Protein AF-A0A8T5ID98-F1 (afdb_monomer_lite)

pLDDT: mean 77.32, std 14.28, range [29.67, 98.06]

Radius of gyration: 32.63 Å; chains: 1; bounding box: 57×105×67 Å

Foldseek 3Di:
DDLVVVLVVLCCVCPVVVDQLCVVCVVVVHDSVVSVVSCVVSVNDDDDPVRVVVVVVVVVLVVLLVVPLVVLCCVCPVVVDDLCVVCVVVVHDSVVSVVSCVSSVNDHQDPVRVLLPVQDPVNQVVLCCVCPVQVAQLCVVCVLVVHHSVVSVSVCVNSVHDHDDPVSNVVRDDDDPVNVVVSVVVCPDVVNVVVVQVVVLVVLVVQQVQFFCPPVADTDPALLLQLLQVLCCVFFQHPPSDDDCPAAQPDPQQLGDRRFGGQGPLAGEHEAQQDLDDPPDPVRVVVLVVLVVQCPDPVSVVVSVVVSVVVSVVVQVVVLVVNLVSCCPGPSNPHYYDYDNDQVSSVVVSVVSPGDDDSVRSVVSSVVSSVSRNVRRRDPDPD

Sequence (383 aa):
MSEWTMKNRYDWMHNELEMTPAEIGKVDGISRGAVCKRMEKRGLKRRSKAEARKKRAIADKNNFLEKYRDRYDWMYNDLGMNTNEIAKVDNSSNTTICHRMDVCELDRRSLAGSTQKNISKEEKDRYDWMYNDLGMTTKEIGKVNGTSAGTVCSDMDSCGLERRGRAESHLGKKLSNETKKKISDSHYTPEAIERDRIHGILTCERIRLQKYHVDKRFYSDSIEEGAVALMLEDYVIGKKGIKEGVNFQVKDRGIDNGGIDFLVNDEFLEWHPIQDYDEKDRDVRVMYRELKKDARTPEGQKTVNEWRKDHRDELAVDYWMKRQGAVDDSGYAGANVELARNERELYDFMVKHGADVSYTAFRKDFNDKKKYVKTCKVLREAA

Structure (mmCIF, N/CA/C/O backbone):
data_AF-A0A8T5ID98-F1
#
_entry.id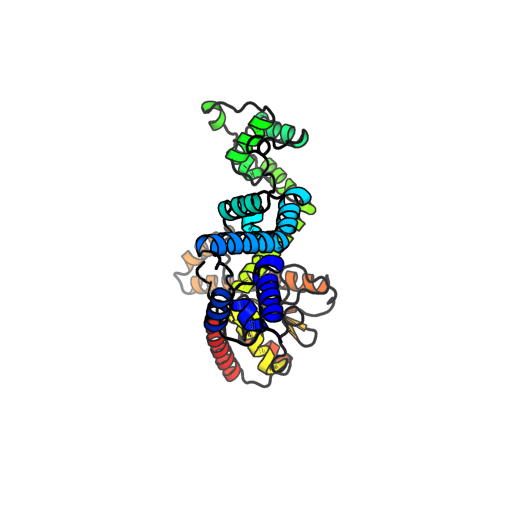   AF-A0A8T5ID98-F1
#
loop_
_atom_site.group_PDB
_atom_site.id
_atom_site.type_symbol
_atom_site.label_atom_id
_atom_site.label_alt_id
_atom_site.label_comp_id
_atom_site.label_asym_id
_atom_site.label_entity_id
_atom_site.label_seq_id
_atom_site.pdbx_PDB_ins_code
_atom_site.Cartn_x
_atom_site.Cartn_y
_atom_site.Cartn_z
_atom_site.occupancy
_atom_site.B_iso_or_equiv
_atom_site.auth_seq_id
_atom_site.auth_comp_id
_atom_site.auth_asym_id
_atom_site.auth_atom_id
_atom_site.pdbx_PDB_model_num
ATOM 1 N N . MET A 1 1 ? -8.817 -68.382 4.582 1.00 52.78 1 MET A N 1
ATOM 2 C CA . MET A 1 1 ? -8.189 -68.296 3.242 1.00 52.78 1 MET A CA 1
ATOM 3 C C . MET A 1 1 ? -7.094 -69.344 3.147 1.00 52.78 1 MET A C 1
ATOM 5 O O . MET A 1 1 ? -6.316 -69.452 4.088 1.00 52.78 1 MET A O 1
ATOM 9 N N . SER A 1 2 ? -7.055 -70.128 2.069 1.00 59.25 2 SER A N 1
ATOM 10 C CA . SER A 1 2 ? -6.002 -71.128 1.842 1.00 59.25 2 SER A CA 1
ATOM 11 C C . SER A 1 2 ? -4.624 -70.461 1.665 1.00 59.25 2 SER A C 1
ATOM 13 O O . SER A 1 2 ? -4.533 -69.294 1.273 1.00 59.25 2 SER A O 1
ATOM 15 N N . GLU A 1 3 ? -3.523 -71.173 1.940 1.00 56.31 3 GLU A N 1
ATOM 16 C CA . GLU A 1 3 ? -2.167 -70.630 1.713 1.00 56.31 3 GLU A CA 1
ATOM 17 C C . GLU A 1 3 ? -1.948 -70.212 0.246 1.00 56.31 3 GLU A C 1
ATOM 19 O O . GLU A 1 3 ? -1.260 -69.220 -0.009 1.00 56.31 3 GLU A O 1
ATOM 24 N N . TRP A 1 4 ? -2.609 -70.901 -0.691 1.00 54.31 4 TRP A N 1
ATOM 25 C CA . TRP A 1 4 ? -2.601 -70.611 -2.126 1.00 54.31 4 TRP A CA 1
ATOM 26 C C . TRP A 1 4 ? -3.291 -69.281 -2.473 1.00 54.31 4 TRP A C 1
ATOM 28 O O . TRP A 1 4 ? -2.711 -68.454 -3.172 1.00 54.31 4 TRP A O 1
ATOM 38 N N . THR A 1 5 ? -4.470 -69.002 -1.899 1.00 66.06 5 THR A N 1
ATOM 39 C CA . THR A 1 5 ? -5.175 -67.717 -2.117 1.00 66.06 5 THR A CA 1
ATOM 40 C C . THR A 1 5 ? -4.400 -66.532 -1.542 1.00 66.06 5 THR A C 1
ATOM 42 O O . THR A 1 5 ? -4.331 -65.476 -2.165 1.00 66.06 5 THR A O 1
ATOM 45 N N . MET A 1 6 ? -3.740 -66.706 -0.393 1.00 62.53 6 MET A N 1
ATOM 46 C CA . MET A 1 6 ? -2.866 -65.674 0.184 1.00 62.53 6 MET A CA 1
ATOM 47 C C . MET A 1 6 ? -1.589 -65.443 -0.634 1.00 62.53 6 MET A C 1
ATOM 49 O O . MET A 1 6 ? -1.129 -64.306 -0.715 1.00 62.53 6 MET A O 1
ATOM 53 N N . LYS A 1 7 ? -1.008 -66.490 -1.240 1.00 71.31 7 LYS A N 1
ATOM 54 C CA . LYS A 1 7 ? 0.141 -66.342 -2.145 1.00 71.31 7 LYS A CA 1
ATOM 55 C C . LYS A 1 7 ? -0.237 -65.520 -3.369 1.00 71.31 7 LYS A C 1
ATOM 57 O O . LYS A 1 7 ? 0.413 -64.509 -3.597 1.00 71.31 7 LYS A O 1
ATOM 62 N N . ASN A 1 8 ? -1.324 -65.872 -4.050 1.00 75.00 8 ASN A N 1
ATOM 63 C CA . ASN A 1 8 ? -1.787 -65.135 -5.228 1.00 75.00 8 ASN A CA 1
ATOM 64 C C . ASN A 1 8 ? -2.144 -63.686 -4.893 1.00 75.00 8 ASN A C 1
ATOM 66 O O . ASN A 1 8 ? -1.871 -62.791 -5.676 1.00 75.00 8 ASN A O 1
ATOM 70 N N . ARG A 1 9 ? -2.689 -63.427 -3.701 1.00 78.62 9 ARG A N 1
ATOM 71 C CA . ARG A 1 9 ? -3.028 -62.068 -3.269 1.00 78.62 9 ARG A CA 1
ATOM 72 C C . ARG A 1 9 ? -1.790 -61.189 -3.039 1.00 78.62 9 ARG A C 1
ATOM 74 O O . ARG A 1 9 ? -1.794 -60.030 -3.435 1.00 78.62 9 ARG A O 1
ATOM 81 N N . TYR A 1 10 ? -0.739 -61.715 -2.403 1.00 79.44 10 TYR A N 1
ATOM 82 C CA . TYR A 1 10 ? 0.515 -60.970 -2.191 1.00 79.44 10 TYR A CA 1
ATOM 83 C C . TYR A 1 10 ? 1.336 -60.864 -3.474 1.00 79.44 10 TYR A C 1
ATOM 85 O O . TYR A 1 10 ? 1.993 -59.851 -3.676 1.00 79.44 10 TYR A O 1
ATOM 93 N N . ASP A 1 11 ? 1.291 -61.892 -4.320 1.00 77.56 11 ASP A N 1
ATOM 94 C CA . ASP A 1 11 ? 1.889 -61.896 -5.652 1.00 77.56 11 ASP A CA 1
ATOM 95 C C . ASP A 1 11 ? 1.233 -60.829 -6.533 1.00 77.56 11 ASP A C 1
ATOM 97 O O . ASP A 1 11 ? 1.915 -59.935 -7.012 1.00 77.56 11 ASP A O 1
ATOM 101 N N . TRP A 1 12 ? -0.100 -60.808 -6.600 1.00 74.00 12 TRP A N 1
ATOM 102 C CA . TRP A 1 12 ? -0.872 -59.778 -7.291 1.00 74.00 12 TRP A CA 1
ATOM 103 C C . TRP A 1 12 ? -0.608 -58.379 -6.723 1.00 74.00 12 TRP A C 1
ATOM 105 O O . TRP A 1 12 ? -0.246 -57.474 -7.463 1.00 74.00 12 TRP A O 1
ATOM 115 N N . MET A 1 13 ? -0.677 -58.181 -5.402 1.00 76.94 13 MET A N 1
ATOM 116 C CA . MET A 1 13 ? -0.385 -56.864 -4.821 1.00 76.94 13 MET A CA 1
ATOM 117 C C . MET A 1 13 ? 1.059 -56.402 -5.075 1.00 76.94 13 MET A C 1
ATOM 119 O O . MET A 1 13 ? 1.293 -55.219 -5.300 1.00 76.94 13 MET A O 1
ATOM 123 N N . HIS A 1 14 ? 2.042 -57.304 -5.015 1.00 76.56 14 HIS A N 1
ATOM 124 C CA . HIS A 1 14 ? 3.456 -56.943 -5.127 1.00 76.56 14 HIS A CA 1
ATOM 125 C C . HIS A 1 14 ? 3.958 -56.851 -6.572 1.00 76.56 14 HIS A C 1
ATOM 127 O O . HIS A 1 14 ? 4.823 -56.015 -6.843 1.00 76.56 14 HIS A O 1
ATOM 133 N N . ASN A 1 15 ? 3.482 -57.717 -7.464 1.00 73.62 15 ASN A N 1
ATOM 134 C CA . ASN A 1 15 ? 3.957 -57.827 -8.842 1.00 73.62 15 ASN A CA 1
ATOM 135 C C . ASN A 1 15 ? 3.007 -57.142 -9.829 1.00 73.62 15 ASN A C 1
ATOM 137 O O . ASN A 1 15 ? 3.501 -56.427 -10.689 1.00 73.62 15 ASN A O 1
ATOM 141 N N . GLU A 1 16 ? 1.687 -57.273 -9.658 1.00 70.06 16 GLU A N 1
ATOM 142 C CA . GLU A 1 16 ? 0.690 -56.698 -10.582 1.00 70.06 16 GLU A CA 1
ATOM 143 C C . GLU A 1 16 ? 0.286 -55.271 -10.186 1.00 70.06 16 GLU A C 1
ATOM 145 O O . GLU A 1 16 ? 0.326 -54.358 -11.002 1.00 70.06 16 GLU A O 1
ATOM 150 N N . LEU A 1 17 ? -0.043 -55.037 -8.910 1.00 65.12 17 LEU A N 1
ATOM 151 C CA . LEU A 1 17 ? -0.344 -53.693 -8.387 1.00 65.12 17 LEU A CA 1
ATOM 152 C C . LEU A 1 17 ? 0.904 -52.917 -7.951 1.00 65.12 17 LEU A C 1
ATOM 154 O O . LEU A 1 17 ? 0.809 -51.803 -7.439 1.00 65.12 17 LEU A O 1
ATOM 158 N N . GLU A 1 18 ? 2.075 -53.535 -8.085 1.00 68.94 18 GLU A N 1
ATOM 159 C CA . GLU A 1 18 ? 3.381 -52.969 -7.755 1.00 68.94 18 GLU A CA 1
ATOM 160 C C . GLU A 1 18 ? 3.546 -52.390 -6.334 1.00 68.94 18 GLU A C 1
ATOM 162 O O . GLU A 1 18 ? 4.542 -51.707 -6.051 1.00 68.94 18 GLU A O 1
ATOM 167 N N . MET A 1 19 ? 2.668 -52.734 -5.394 1.00 72.62 19 MET A N 1
ATOM 168 C CA . MET A 1 19 ? 2.647 -52.178 -4.044 1.00 72.62 19 MET A CA 1
ATOM 169 C C . MET A 1 19 ? 3.912 -52.531 -3.254 1.00 72.62 19 MET A C 1
ATOM 171 O O . MET A 1 19 ? 4.450 -53.644 -3.312 1.00 72.62 19 MET A O 1
ATOM 175 N N . THR A 1 20 ? 4.393 -51.582 -2.457 1.00 78.12 20 THR A N 1
ATOM 176 C CA . THR A 1 20 ? 5.503 -51.806 -1.528 1.00 78.12 20 THR A CA 1
ATOM 177 C C . THR A 1 20 ? 5.056 -52.650 -0.330 1.00 78.12 20 THR A C 1
ATOM 179 O O . THR A 1 20 ? 3.895 -52.601 0.080 1.00 78.12 20 THR A O 1
ATOM 182 N N . PRO A 1 21 ? 5.980 -53.346 0.363 1.00 80.00 21 PRO A N 1
ATOM 183 C CA . PRO A 1 21 ? 5.643 -54.066 1.593 1.00 80.00 21 PRO A CA 1
ATOM 184 C C . PRO A 1 21 ? 5.036 -53.193 2.706 1.00 80.00 21 PRO A C 1
ATOM 186 O O . PRO A 1 21 ? 4.449 -53.721 3.646 1.00 80.00 21 PRO A O 1
ATOM 189 N N . ALA A 1 22 ? 5.213 -51.869 2.642 1.00 76.75 22 ALA A N 1
ATOM 190 C CA . ALA A 1 22 ? 4.581 -50.933 3.565 1.00 76.75 22 ALA A CA 1
ATOM 191 C C . ALA A 1 22 ? 3.122 -50.644 3.175 1.00 76.75 22 ALA A C 1
ATOM 193 O O . ALA A 1 22 ? 2.264 -50.630 4.050 1.00 76.75 22 ALA A O 1
ATOM 194 N N . GLU A 1 23 ? 2.828 -50.463 1.886 1.00 71.94 23 GLU A N 1
ATOM 195 C CA . GLU A 1 23 ? 1.463 -50.256 1.374 1.00 71.94 23 GLU A CA 1
ATOM 196 C C . GLU A 1 23 ? 0.612 -51.517 1.505 1.00 71.94 23 GLU A C 1
ATOM 198 O O . GLU A 1 23 ? -0.517 -51.437 1.978 1.00 71.94 23 GLU A O 1
ATOM 203 N N . ILE A 1 24 ? 1.185 -52.689 1.213 1.00 80.44 24 ILE A N 1
ATOM 204 C CA . ILE A 1 24 ? 0.539 -53.983 1.487 1.00 80.44 24 ILE A CA 1
ATOM 205 C C . ILE A 1 24 ? 0.235 -54.103 2.985 1.00 80.44 24 ILE A C 1
ATOM 207 O O . ILE A 1 24 ? -0.839 -54.549 3.370 1.00 80.44 24 ILE A O 1
ATOM 211 N N . GLY A 1 25 ? 1.155 -53.645 3.842 1.00 82.38 25 GLY A N 1
ATOM 212 C CA . GLY A 1 25 ? 0.951 -53.612 5.290 1.00 82.38 25 GLY A CA 1
ATOM 213 C C . GLY A 1 25 ? -0.195 -52.696 5.719 1.00 82.38 25 GLY A C 1
ATOM 214 O O . GLY A 1 25 ? -0.962 -53.066 6.602 1.00 82.38 25 GLY A O 1
ATOM 215 N N . LYS A 1 26 ? -0.360 -51.540 5.065 1.00 81.38 26 LYS A N 1
ATOM 216 C CA . LYS A 1 26 ? -1.502 -50.641 5.295 1.00 81.38 26 LYS A CA 1
ATOM 217 C C . LYS A 1 26 ? -2.823 -51.276 4.860 1.00 81.38 26 LYS A C 1
ATOM 219 O O . LYS A 1 26 ? -3.788 -51.194 5.608 1.00 81.38 26 LYS A O 1
ATOM 224 N N . VAL A 1 27 ? -2.851 -51.934 3.699 1.00 78.12 27 VAL A N 1
ATOM 225 C CA . VAL A 1 27 ? -4.051 -52.615 3.182 1.00 78.12 27 VAL A CA 1
ATOM 226 C C . VAL A 1 27 ? -4.452 -53.806 4.053 1.00 78.12 27 VAL A C 1
ATOM 228 O O . VAL A 1 27 ? -5.635 -54.020 4.292 1.00 78.12 27 VAL A O 1
ATOM 231 N N . ASP A 1 28 ? -3.480 -54.559 4.568 1.00 80.56 28 ASP A N 1
ATOM 232 C CA . ASP A 1 28 ? -3.737 -55.735 5.405 1.00 80.56 28 ASP A CA 1
ATOM 233 C C . ASP A 1 28 ? -3.771 -55.437 6.916 1.00 80.56 28 ASP A C 1
ATOM 235 O O . ASP A 1 28 ? -3.961 -56.360 7.709 1.00 80.56 28 ASP A O 1
ATOM 239 N N . GLY A 1 29 ? -3.563 -54.184 7.338 1.00 80.88 29 GLY A N 1
ATOM 240 C CA . GLY A 1 29 ? -3.529 -53.800 8.755 1.00 80.88 29 GLY A CA 1
ATOM 241 C C . GLY A 1 29 ? -2.393 -54.450 9.556 1.00 80.88 29 GLY A C 1
ATOM 242 O O . GLY A 1 29 ? -2.528 -54.690 10.754 1.00 80.88 29 GLY A O 1
ATOM 243 N N . ILE A 1 30 ? -1.269 -54.774 8.912 1.00 84.25 30 ILE A N 1
ATOM 244 C CA . ILE A 1 30 ? -0.130 -55.473 9.523 1.00 84.25 30 ILE A CA 1
ATOM 245 C C . ILE A 1 30 ? 1.183 -54.725 9.303 1.00 84.25 30 ILE A C 1
ATOM 247 O O . ILE A 1 30 ? 1.367 -53.972 8.349 1.00 84.25 30 ILE A O 1
ATOM 251 N N . SER A 1 31 ? 2.161 -54.971 10.176 1.00 83.94 31 SER A N 1
ATOM 252 C CA . SER A 1 31 ? 3.462 -54.316 10.058 1.00 83.94 31 SER A CA 1
ATOM 253 C C . SER A 1 31 ? 4.201 -54.726 8.776 1.00 83.94 31 SER A C 1
ATOM 255 O O . SER A 1 31 ? 4.173 -55.883 8.347 1.00 83.94 31 SER A O 1
ATOM 257 N N . ARG A 1 32 ? 4.970 -53.789 8.204 1.00 82.44 32 ARG A N 1
ATOM 258 C CA . ARG A 1 32 ? 5.879 -54.036 7.066 1.00 82.44 32 ARG A CA 1
ATOM 259 C C . ARG A 1 32 ? 6.762 -55.275 7.289 1.00 82.44 32 ARG A C 1
ATOM 261 O O . ARG A 1 32 ? 7.029 -56.031 6.356 1.00 82.44 32 ARG A O 1
ATOM 268 N N . GLY A 1 33 ? 7.233 -55.487 8.520 1.00 81.69 33 GLY A N 1
ATOM 269 C CA . GLY A 1 33 ? 8.050 -56.648 8.883 1.00 81.69 33 GLY A CA 1
ATOM 270 C C . GLY A 1 33 ? 7.297 -57.973 8.735 1.00 81.69 33 GLY A C 1
ATOM 271 O O . GLY A 1 33 ? 7.856 -58.937 8.208 1.00 81.69 33 GLY A O 1
ATOM 272 N N . ALA A 1 34 ? 6.019 -58.006 9.123 1.00 83.69 34 ALA A N 1
ATOM 273 C CA . ALA A 1 34 ? 5.156 -59.172 8.956 1.00 83.69 34 ALA A CA 1
ATOM 274 C C . ALA A 1 34 ? 4.878 -59.473 7.474 1.00 83.69 34 ALA A C 1
ATOM 276 O O . ALA A 1 34 ? 4.959 -60.633 7.070 1.00 83.69 34 ALA A O 1
ATOM 277 N N . VAL A 1 35 ? 4.643 -58.442 6.652 1.00 81.94 35 VAL A N 1
ATOM 278 C CA . VAL A 1 35 ? 4.505 -58.574 5.186 1.00 81.94 35 VAL A CA 1
ATOM 279 C C . VAL A 1 35 ? 5.755 -59.207 4.576 1.00 81.94 35 VAL A C 1
ATOM 281 O O . VAL A 1 35 ? 5.657 -60.173 3.826 1.00 81.94 35 VAL A O 1
ATOM 284 N N . CYS A 1 36 ? 6.945 -58.727 4.952 1.00 80.69 36 CYS A N 1
ATOM 285 C CA . CYS A 1 36 ? 8.205 -59.236 4.406 1.00 80.69 36 CYS A CA 1
ATOM 286 C C . CYS A 1 36 ? 8.426 -60.722 4.730 1.00 80.69 36 CYS A C 1
ATOM 288 O O . CYS A 1 36 ? 8.741 -61.491 3.827 1.00 80.69 36 CYS A O 1
ATOM 290 N N . LYS A 1 37 ? 8.190 -61.142 5.983 1.00 84.25 37 LYS A N 1
ATOM 291 C CA . LYS A 1 37 ? 8.278 -62.562 6.379 1.00 84.25 37 LYS A CA 1
ATOM 292 C C . LYS A 1 37 ? 7.272 -63.430 5.615 1.00 84.25 37 LYS A C 1
ATOM 294 O O . LYS A 1 37 ? 7.574 -64.557 5.232 1.00 84.25 37 LYS A O 1
ATOM 299 N N . ARG A 1 38 ? 6.062 -62.908 5.381 1.00 84.88 38 ARG A N 1
ATOM 300 C CA . ARG A 1 38 ? 4.997 -63.605 4.641 1.00 84.88 38 ARG A CA 1
ATOM 301 C C . ARG A 1 38 ? 5.318 -63.772 3.158 1.00 84.88 38 ARG A C 1
ATOM 303 O O . ARG A 1 38 ? 4.948 -64.805 2.605 1.00 84.88 38 ARG A O 1
ATOM 310 N N . MET A 1 39 ? 5.972 -62.790 2.544 1.00 81.75 39 MET A N 1
ATOM 311 C CA . MET A 1 39 ? 6.446 -62.861 1.160 1.00 81.75 39 MET A CA 1
ATOM 312 C C . MET A 1 39 ? 7.583 -63.876 1.007 1.00 81.75 39 MET A C 1
ATOM 314 O O . MET A 1 39 ? 7.541 -64.717 0.113 1.00 81.75 39 MET A O 1
ATOM 318 N N . GLU A 1 40 ? 8.548 -63.850 1.929 1.00 82.50 40 GLU A N 1
ATOM 319 C CA . GLU A 1 40 ? 9.704 -64.752 1.938 1.00 82.50 40 GLU A CA 1
ATOM 320 C C . GLU A 1 40 ? 9.290 -66.220 2.108 1.00 82.50 40 GLU A C 1
ATOM 322 O O . GLU A 1 40 ? 9.668 -67.057 1.291 1.00 82.50 40 GLU A O 1
ATOM 327 N N . LYS A 1 41 ? 8.393 -66.521 3.065 1.00 83.00 41 LYS A N 1
ATOM 328 C CA . LYS A 1 41 ? 7.820 -67.873 3.250 1.00 83.00 41 LYS A CA 1
ATOM 329 C C . LYS A 1 41 ? 7.131 -68.408 1.982 1.00 83.00 41 LYS A C 1
ATOM 331 O O . LYS A 1 41 ? 6.974 -69.612 1.822 1.00 83.00 41 LYS A O 1
ATOM 336 N N . ARG A 1 42 ? 6.693 -67.518 1.087 1.00 79.56 42 ARG A N 1
ATOM 337 C CA . ARG A 1 42 ? 5.943 -67.850 -0.135 1.00 79.56 42 ARG A CA 1
ATOM 338 C C . ARG A 1 42 ? 6.794 -67.822 -1.408 1.00 79.56 42 ARG A C 1
ATOM 340 O O . ARG A 1 42 ? 6.246 -68.017 -2.492 1.00 79.56 42 ARG A O 1
ATOM 347 N N . GLY A 1 43 ? 8.105 -67.606 -1.280 1.00 75.31 43 GLY A N 1
ATOM 348 C CA . GLY A 1 43 ? 9.046 -67.587 -2.401 1.00 75.31 43 GLY A CA 1
ATOM 349 C C . GLY A 1 43 ? 9.002 -66.312 -3.249 1.00 75.31 43 GLY A C 1
ATOM 350 O O . GLY A 1 43 ? 9.538 -66.304 -4.354 1.00 75.31 43 GLY A O 1
ATOM 351 N N . LEU A 1 44 ? 8.377 -65.234 -2.762 1.00 75.12 44 LEU A N 1
ATOM 352 C CA . LEU A 1 44 ? 8.358 -63.952 -3.468 1.00 75.12 44 LEU A CA 1
ATOM 353 C C . LEU A 1 44 ? 9.694 -63.235 -3.255 1.00 75.12 44 LEU A C 1
ATOM 355 O O . LEU A 1 44 ? 10.044 -62.862 -2.129 1.00 75.12 44 LEU A O 1
ATOM 359 N N . LYS A 1 45 ? 10.448 -63.030 -4.342 1.00 70.50 45 LYS A N 1
ATOM 360 C CA . LYS A 1 45 ? 11.703 -62.274 -4.295 1.00 70.50 45 LYS A CA 1
ATOM 361 C C . LYS A 1 45 ? 11.412 -60.824 -3.927 1.00 70.50 45 LYS A C 1
ATOM 363 O O . LYS A 1 45 ? 10.605 -60.141 -4.554 1.00 70.50 45 LYS A O 1
ATOM 368 N N . ARG A 1 46 ? 12.100 -60.342 -2.894 1.00 68.00 46 ARG A N 1
ATOM 369 C CA . ARG A 1 46 ? 12.040 -58.936 -2.496 1.00 68.00 46 ARG A CA 1
ATOM 370 C C . ARG A 1 46 ? 12.723 -58.108 -3.577 1.00 68.00 46 ARG A C 1
ATOM 372 O O . ARG A 1 46 ? 13.846 -58.431 -3.960 1.00 68.00 46 ARG A O 1
ATOM 379 N N . ARG A 1 47 ? 12.090 -57.011 -4.000 1.00 70.06 47 ARG A N 1
ATOM 380 C CA . ARG A 1 47 ? 12.779 -55.991 -4.799 1.00 70.06 47 ARG A CA 1
ATOM 381 C C . ARG A 1 47 ? 14.004 -55.497 -4.031 1.00 70.06 47 ARG A C 1
ATOM 383 O O . ARG A 1 47 ? 13.929 -55.210 -2.828 1.00 70.06 47 ARG A O 1
ATOM 390 N N . SER A 1 48 ? 15.133 -55.407 -4.717 1.00 63.22 48 SER A N 1
ATOM 391 C CA . SER A 1 48 ? 16.357 -54.835 -4.167 1.00 63.22 48 SER A CA 1
ATOM 392 C C . SER A 1 48 ? 16.144 -53.359 -3.810 1.00 63.22 48 SER A C 1
ATOM 394 O O . SER A 1 48 ? 15.275 -52.672 -4.355 1.00 63.22 48 SER A O 1
ATOM 396 N N . LYS A 1 49 ? 16.970 -52.819 -2.904 1.00 57.41 49 LYS A N 1
ATOM 397 C CA . LYS A 1 49 ? 16.939 -51.379 -2.582 1.00 57.41 49 LYS A CA 1
ATOM 398 C C . LYS A 1 49 ? 17.153 -50.505 -3.829 1.00 57.41 49 LYS A C 1
ATOM 400 O O . LYS A 1 49 ? 16.612 -49.405 -3.887 1.00 57.41 49 LYS A O 1
ATOM 405 N N . ALA A 1 50 ? 17.921 -50.987 -4.807 1.00 58.84 50 ALA A N 1
ATOM 406 C CA . ALA A 1 50 ? 18.166 -50.291 -6.065 1.00 58.84 50 ALA A CA 1
ATOM 407 C C . ALA A 1 50 ? 16.913 -50.256 -6.956 1.00 58.84 50 ALA A C 1
ATOM 409 O O . ALA A 1 50 ? 16.555 -49.192 -7.456 1.00 58.84 50 ALA A O 1
ATOM 410 N N . GLU A 1 51 ? 16.199 -51.376 -7.091 1.00 64.38 51 GLU A N 1
ATOM 411 C CA . GLU A 1 51 ? 14.944 -51.449 -7.858 1.00 64.38 51 GLU A CA 1
ATOM 412 C C . GLU A 1 51 ? 13.831 -50.614 -7.217 1.00 64.38 51 GLU A C 1
ATOM 414 O O . GLU A 1 51 ? 13.117 -49.895 -7.913 1.00 64.38 51 GLU A O 1
ATOM 419 N N . ALA A 1 52 ? 13.724 -50.637 -5.885 1.00 61.12 52 ALA A N 1
ATOM 420 C CA . ALA A 1 52 ? 12.769 -49.801 -5.162 1.00 61.12 52 ALA A CA 1
ATOM 421 C C . ALA A 1 52 ? 13.053 -48.296 -5.345 1.00 61.12 52 ALA A C 1
ATOM 423 O O . ALA A 1 52 ? 12.121 -47.510 -5.501 1.00 61.12 52 ALA A O 1
ATOM 424 N N . ARG A 1 53 ? 14.334 -47.890 -5.369 1.00 62.66 53 ARG A N 1
ATOM 425 C CA . ARG A 1 53 ? 14.739 -46.501 -5.650 1.00 62.66 53 ARG A CA 1
ATOM 426 C C . ARG A 1 53 ? 14.431 -46.087 -7.087 1.00 62.66 53 ARG A C 1
ATOM 428 O O . ARG A 1 53 ? 13.880 -45.011 -7.278 1.00 62.66 53 ARG A O 1
ATOM 435 N N . LYS A 1 54 ? 14.738 -46.940 -8.073 1.00 67.06 54 LYS A N 1
ATOM 436 C CA . LYS A 1 54 ? 14.421 -46.675 -9.486 1.00 67.06 54 LYS A CA 1
ATOM 437 C C . LYS A 1 54 ? 12.919 -46.473 -9.695 1.00 67.06 54 LYS A C 1
ATOM 439 O O . LYS A 1 54 ? 12.530 -45.510 -10.339 1.00 67.06 54 LYS A O 1
ATOM 444 N N . LYS A 1 55 ? 12.074 -47.320 -9.098 1.00 64.50 55 LYS A N 1
ATOM 445 C CA . LYS A 1 55 ? 10.614 -47.187 -9.231 1.00 64.50 55 LYS A CA 1
ATOM 446 C C . LYS A 1 55 ? 10.043 -45.969 -8.509 1.00 64.50 55 LYS A C 1
ATOM 448 O O . LYS A 1 55 ? 9.187 -45.303 -9.074 1.00 64.50 55 LYS A O 1
ATOM 453 N N . ARG A 1 56 ? 10.543 -45.628 -7.313 1.00 64.00 56 ARG A N 1
ATOM 454 C CA . ARG A 1 56 ? 10.150 -44.375 -6.647 1.00 64.00 56 ARG A CA 1
ATOM 455 C C . ARG A 1 56 ? 10.512 -43.159 -7.506 1.00 64.00 56 ARG A C 1
ATOM 457 O O . ARG A 1 56 ? 9.670 -42.297 -7.678 1.00 64.00 56 ARG A O 1
ATOM 464 N N . ALA A 1 57 ? 11.696 -43.145 -8.120 1.00 64.75 57 ALA A N 1
ATOM 465 C CA . ALA A 1 57 ? 12.082 -42.070 -9.033 1.00 64.75 57 ALA A CA 1
ATOM 466 C C . ALA A 1 57 ? 11.164 -41.972 -10.270 1.00 64.75 57 ALA A C 1
ATOM 468 O O . ALA A 1 57 ? 10.867 -40.868 -10.713 1.00 64.75 57 ALA A O 1
ATOM 469 N N . ILE A 1 58 ? 10.678 -43.103 -10.803 1.00 68.81 58 ILE A N 1
ATOM 470 C CA . ILE A 1 58 ? 9.695 -43.125 -11.903 1.00 68.81 58 ILE A CA 1
ATOM 471 C C . ILE A 1 58 ? 8.333 -42.589 -11.437 1.00 68.81 58 ILE A C 1
ATOM 473 O O . ILE A 1 58 ? 7.735 -41.772 -12.128 1.00 68.81 58 ILE A O 1
ATOM 477 N N . ALA A 1 59 ? 7.854 -43.005 -10.261 1.00 64.75 59 ALA A N 1
ATOM 478 C CA . ALA A 1 59 ? 6.595 -42.515 -9.698 1.00 64.75 59 ALA A CA 1
ATOM 479 C C . ALA A 1 59 ? 6.650 -41.008 -9.387 1.00 64.75 59 ALA A C 1
ATOM 481 O O . ALA A 1 59 ? 5.712 -40.282 -9.706 1.00 64.75 59 ALA A O 1
ATOM 482 N N . ASP A 1 60 ? 7.769 -40.531 -8.836 1.00 66.94 60 ASP A N 1
ATOM 483 C CA . ASP A 1 60 ? 8.009 -39.110 -8.577 1.00 66.94 60 ASP A CA 1
ATOM 484 C C . ASP A 1 60 ? 8.089 -38.317 -9.898 1.00 66.94 60 ASP A C 1
ATOM 486 O O . ASP A 1 60 ? 7.511 -37.233 -9.984 1.00 66.94 60 ASP A O 1
ATOM 490 N N . LYS A 1 61 ? 8.722 -38.872 -10.952 1.00 69.94 61 LYS A N 1
ATOM 491 C CA . LYS A 1 61 ? 8.717 -38.289 -12.310 1.00 69.94 61 LYS A CA 1
ATOM 492 C C . LYS A 1 61 ? 7.289 -38.183 -12.855 1.00 69.94 61 LYS A C 1
ATOM 494 O O . LYS A 1 61 ? 6.905 -37.112 -13.301 1.00 69.94 61 LYS A O 1
ATOM 499 N N . ASN A 1 62 ? 6.493 -39.249 -12.789 1.00 69.50 62 ASN A N 1
ATOM 500 C CA . ASN A 1 62 ? 5.130 -39.262 -13.334 1.00 69.50 62 ASN A CA 1
ATOM 501 C C . ASN A 1 62 ? 4.190 -38.296 -12.599 1.00 69.50 62 ASN A C 1
ATOM 503 O O . ASN A 1 62 ? 3.449 -37.567 -13.247 1.00 69.50 62 ASN A O 1
ATOM 507 N N . ASN A 1 63 ? 4.271 -38.228 -11.268 1.00 71.19 63 ASN A N 1
ATOM 508 C CA . ASN A 1 63 ? 3.492 -37.276 -10.468 1.00 71.19 63 ASN A CA 1
ATOM 509 C C . ASN A 1 63 ? 3.904 -35.820 -10.767 1.00 71.19 63 ASN A C 1
ATOM 511 O O . ASN A 1 63 ? 3.075 -34.916 -10.846 1.00 71.19 63 ASN A O 1
ATOM 515 N N . PHE A 1 64 ? 5.199 -35.586 -10.999 1.00 73.44 64 PHE A N 1
ATOM 516 C CA . PHE A 1 64 ? 5.681 -34.285 -11.452 1.00 73.44 64 PHE A CA 1
ATOM 517 C C . PHE A 1 64 ? 5.152 -33.926 -12.852 1.00 73.44 64 PHE A C 1
ATOM 519 O O . PHE A 1 64 ? 4.682 -32.807 -13.053 1.00 73.44 64 PHE A O 1
ATOM 526 N N . LEU A 1 65 ? 5.181 -34.869 -13.799 1.00 69.94 65 LEU A N 1
ATOM 527 C CA . LEU A 1 65 ? 4.662 -34.682 -15.158 1.00 69.94 65 LEU A CA 1
ATOM 528 C C . LEU A 1 65 ? 3.173 -34.328 -15.159 1.00 69.94 65 LEU A C 1
ATOM 530 O O . LEU A 1 65 ? 2.794 -33.327 -15.757 1.00 69.94 65 LEU A O 1
ATOM 534 N N . GLU A 1 66 ? 2.355 -35.101 -14.445 1.00 70.75 66 GLU A N 1
ATOM 535 C CA . GLU A 1 66 ? 0.904 -34.894 -14.347 1.00 70.75 66 GLU A CA 1
ATOM 536 C C . GLU A 1 66 ? 0.551 -33.510 -13.784 1.00 70.75 66 GLU A C 1
ATOM 538 O O . GLU A 1 66 ? -0.438 -32.900 -14.174 1.00 70.75 66 GLU A O 1
ATOM 543 N N . LYS A 1 67 ? 1.389 -32.979 -12.888 1.00 72.25 67 LYS A N 1
ATOM 544 C CA . LYS A 1 67 ? 1.122 -31.709 -12.212 1.00 72.25 67 LYS A CA 1
ATOM 545 C C . LYS A 1 67 ? 1.677 -30.479 -12.933 1.00 72.25 67 LYS A C 1
ATOM 547 O O . LYS A 1 67 ? 1.133 -29.387 -12.769 1.00 72.25 67 LYS A O 1
ATOM 552 N N . TYR A 1 68 ? 2.790 -30.615 -13.654 1.00 75.44 68 TYR A N 1
ATOM 553 C CA . TYR A 1 68 ? 3.565 -29.457 -14.115 1.00 75.44 68 TYR A CA 1
ATOM 554 C C . TYR A 1 68 ? 3.829 -29.413 -15.621 1.00 75.44 68 TYR A C 1
ATOM 556 O O . TYR A 1 68 ? 4.235 -28.355 -16.104 1.00 75.44 68 TYR A O 1
ATOM 564 N N . ARG A 1 69 ? 3.601 -30.502 -16.370 1.00 82.19 69 ARG A N 1
ATOM 565 C CA . ARG A 1 69 ? 3.879 -30.537 -17.815 1.00 82.19 69 ARG A CA 1
ATOM 566 C C . ARG A 1 69 ? 3.047 -29.508 -18.572 1.00 82.19 69 ARG A C 1
ATOM 568 O O . ARG A 1 69 ? 3.635 -28.615 -19.170 1.00 82.19 69 ARG A O 1
ATOM 575 N N . ASP A 1 70 ? 1.724 -29.568 -18.450 1.00 76.62 70 ASP A N 1
ATOM 576 C CA . ASP A 1 70 ? 0.804 -28.671 -19.166 1.00 76.62 70 ASP A CA 1
ATOM 577 C C . ASP A 1 70 ? 1.029 -27.205 -18.784 1.00 76.62 70 ASP A C 1
ATOM 579 O O . ASP A 1 70 ? 0.970 -26.309 -19.618 1.00 76.62 70 ASP A O 1
ATOM 583 N N . ARG A 1 71 ? 1.373 -26.952 -17.516 1.00 78.00 71 ARG A N 1
ATOM 584 C CA . ARG A 1 71 ? 1.684 -25.604 -17.033 1.00 78.00 71 ARG A CA 1
ATOM 585 C C . ARG A 1 71 ? 2.936 -25.036 -17.698 1.00 78.00 71 ARG A C 1
ATOM 587 O O . ARG A 1 71 ? 2.923 -23.877 -18.103 1.00 78.00 71 ARG A O 1
ATOM 594 N N . TYR A 1 72 ? 4.022 -25.806 -17.780 1.00 83.00 72 TYR A N 1
ATOM 595 C CA . TYR A 1 72 ? 5.247 -25.323 -18.424 1.00 83.00 72 TYR A CA 1
ATOM 596 C C . TYR A 1 72 ? 5.127 -25.277 -19.945 1.00 83.00 72 TYR A C 1
ATOM 598 O O . TYR A 1 72 ? 5.702 -24.372 -20.542 1.00 83.00 72 TYR A O 1
ATOM 606 N N . ASP A 1 73 ? 4.368 -26.190 -20.550 1.00 77.94 73 ASP A N 1
ATOM 607 C CA . ASP A 1 73 ? 4.066 -26.177 -21.981 1.00 77.94 73 ASP A CA 1
ATOM 608 C C . ASP A 1 73 ? 3.279 -24.917 -22.362 1.00 77.94 73 ASP A C 1
ATOM 610 O O . ASP A 1 73 ? 3.741 -24.125 -23.179 1.00 77.94 73 ASP A O 1
ATOM 614 N N . TRP A 1 74 ? 2.184 -24.633 -21.650 1.00 74.50 74 TRP A N 1
ATOM 615 C CA . TRP A 1 74 ? 1.388 -23.415 -21.826 1.00 74.50 74 TRP A CA 1
ATOM 616 C C . TRP A 1 74 ? 2.220 -22.140 -21.632 1.00 74.50 74 TRP A C 1
ATOM 618 O O . TRP A 1 74 ? 2.193 -21.227 -22.454 1.00 74.50 74 TRP A O 1
ATOM 628 N N . MET A 1 75 ? 3.027 -22.068 -20.568 1.00 73.06 75 MET A N 1
ATOM 629 C CA . MET A 1 75 ? 3.876 -20.895 -20.334 1.00 73.06 75 MET A CA 1
ATOM 630 C C . MET A 1 75 ? 4.936 -20.712 -21.428 1.00 73.06 75 MET A C 1
ATOM 632 O O . MET A 1 75 ? 5.238 -19.583 -21.811 1.00 73.06 75 MET A O 1
ATOM 636 N N . TYR A 1 76 ? 5.531 -21.799 -21.916 1.00 78.50 76 TYR A N 1
ATOM 637 C CA . TYR A 1 76 ? 6.667 -21.724 -22.830 1.00 78.50 76 TYR A CA 1
ATOM 638 C C . TYR A 1 76 ? 6.260 -21.601 -24.303 1.00 78.50 76 TYR A C 1
ATOM 640 O O . TYR A 1 76 ? 6.868 -20.807 -25.028 1.00 78.50 76 TYR A O 1
ATOM 648 N N . ASN A 1 77 ? 5.255 -22.366 -24.732 1.00 72.38 77 ASN A N 1
ATOM 649 C CA . ASN A 1 77 ? 4.809 -22.465 -26.120 1.00 72.38 77 ASN A CA 1
ATOM 650 C C . ASN A 1 77 ? 3.612 -21.550 -26.412 1.00 72.38 77 ASN A C 1
ATOM 652 O O . ASN A 1 77 ? 3.663 -20.819 -27.400 1.00 72.38 77 ASN A O 1
ATOM 656 N N . ASP A 1 78 ? 2.600 -21.497 -25.538 1.00 61.78 78 ASP A N 1
ATOM 657 C CA . ASP A 1 78 ? 1.383 -20.707 -25.806 1.00 61.78 78 ASP A CA 1
ATOM 658 C C . ASP A 1 78 ? 1.543 -19.233 -25.417 1.00 61.78 78 ASP A C 1
ATOM 660 O O . ASP A 1 78 ? 1.170 -18.333 -26.168 1.00 61.78 78 ASP A O 1
ATOM 664 N N . LEU A 1 79 ? 2.140 -18.964 -24.252 1.00 55.34 79 LEU A N 1
ATOM 665 C CA . LEU A 1 79 ? 2.439 -17.600 -23.797 1.00 55.34 79 LEU A CA 1
ATOM 666 C C . LEU A 1 79 ? 3.774 -17.062 -24.330 1.00 55.34 79 LEU A C 1
ATOM 668 O O . LEU A 1 79 ? 4.103 -15.894 -24.114 1.00 55.34 79 LEU A O 1
ATOM 672 N N . GLY A 1 80 ? 4.573 -17.909 -24.985 1.00 63.25 80 GLY A N 1
ATOM 673 C CA . GLY A 1 80 ? 5.858 -17.539 -25.578 1.00 63.25 80 GLY A CA 1
ATOM 674 C C . GLY A 1 80 ? 6.967 -17.182 -24.581 1.00 63.25 80 GLY A C 1
ATOM 675 O O . GLY A 1 80 ? 8.027 -16.708 -25.011 1.00 63.25 80 GLY A O 1
ATOM 676 N N . MET A 1 81 ? 6.777 -17.425 -23.280 1.00 71.31 81 MET A N 1
ATOM 677 C CA . MET A 1 81 ? 7.720 -17.020 -22.232 1.00 71.31 81 MET A CA 1
ATOM 678 C C . MET A 1 81 ? 9.074 -17.721 -22.381 1.00 71.31 81 MET A C 1
ATOM 680 O O . MET A 1 81 ? 9.167 -18.885 -22.779 1.00 71.31 81 MET A O 1
ATOM 684 N N . ASN A 1 82 ? 10.153 -17.034 -22.011 1.00 79.38 82 ASN A N 1
ATOM 685 C CA . ASN A 1 82 ? 11.480 -17.644 -21.924 1.00 79.38 82 ASN A CA 1
ATOM 686 C C . ASN A 1 82 ? 11.733 -18.270 -20.540 1.00 79.38 82 ASN A C 1
ATOM 688 O O . ASN A 1 82 ? 11.056 -17.982 -19.553 1.00 79.38 82 ASN A O 1
ATOM 692 N N . THR A 1 83 ? 12.752 -19.124 -20.433 1.00 76.62 83 THR A N 1
ATOM 693 C CA . THR A 1 83 ? 13.022 -19.891 -19.204 1.00 76.62 83 THR A CA 1
ATOM 694 C C . THR A 1 83 ? 13.355 -19.011 -17.991 1.00 76.62 83 THR A C 1
ATOM 696 O O . THR A 1 83 ? 13.073 -19.409 -16.863 1.00 76.62 83 THR A O 1
ATOM 699 N N . ASN A 1 84 ? 13.877 -17.791 -18.191 1.00 74.50 84 ASN A N 1
ATOM 700 C CA . ASN A 1 84 ? 14.101 -16.833 -17.101 1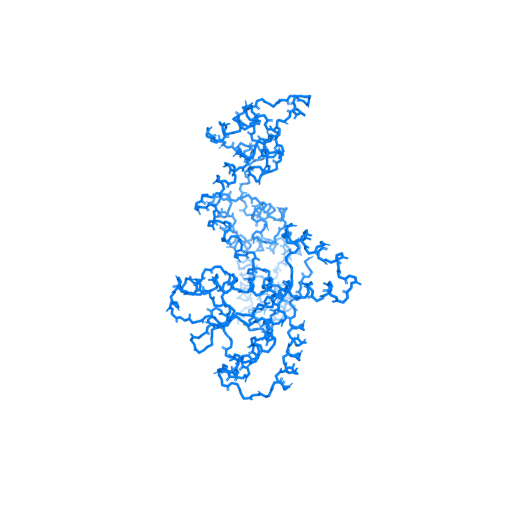.00 74.50 84 ASN A CA 1
ATOM 701 C C . ASN A 1 84 ? 12.794 -16.201 -16.605 1.00 74.50 84 ASN A C 1
ATOM 703 O O . ASN A 1 84 ? 12.662 -15.911 -15.417 1.00 74.50 84 ASN A O 1
ATOM 707 N N . GLU A 1 85 ? 11.831 -15.967 -17.490 1.00 62.00 85 GLU A N 1
ATOM 708 C CA . GLU A 1 85 ? 10.505 -15.461 -17.124 1.00 62.00 85 GLU A CA 1
ATOM 709 C C . GLU A 1 85 ? 9.704 -16.530 -16.388 1.00 62.00 85 GLU A C 1
ATOM 711 O O . GLU A 1 85 ? 9.139 -16.254 -15.330 1.00 62.00 85 GLU A O 1
ATOM 716 N N . ILE A 1 86 ? 9.750 -17.772 -16.875 1.00 76.50 86 ILE A N 1
ATOM 717 C CA . ILE A 1 86 ? 9.154 -18.923 -16.187 1.00 76.50 86 ILE A CA 1
ATOM 718 C C . ILE A 1 86 ? 9.797 -19.105 -14.805 1.00 76.50 86 ILE A C 1
ATOM 720 O O . ILE A 1 86 ? 9.089 -19.302 -13.822 1.00 76.50 86 ILE A O 1
ATOM 724 N N . ALA A 1 87 ? 11.121 -18.959 -14.695 1.00 75.19 87 ALA A N 1
ATOM 725 C CA . ALA A 1 87 ? 11.845 -19.046 -13.425 1.00 75.19 87 ALA A CA 1
ATOM 726 C C . ALA A 1 87 ? 11.379 -17.999 -12.406 1.00 75.19 87 ALA A C 1
ATOM 728 O O . ALA A 1 87 ? 11.204 -18.314 -11.228 1.00 75.19 87 ALA A O 1
ATOM 729 N N . LYS A 1 88 ? 11.102 -16.773 -12.865 1.00 69.38 88 LYS A N 1
ATOM 730 C CA . LYS A 1 88 ? 10.531 -15.717 -12.021 1.00 69.38 88 LYS A CA 1
ATOM 731 C C . LYS A 1 88 ? 9.108 -16.046 -11.570 1.00 69.38 88 LYS A C 1
ATOM 733 O O . LYS A 1 88 ? 8.797 -15.832 -10.402 1.00 69.38 88 LYS A O 1
ATOM 738 N N . VAL A 1 89 ? 8.262 -16.565 -12.463 1.00 66.31 89 VAL A N 1
ATOM 739 C CA . VAL A 1 89 ? 6.875 -16.940 -12.127 1.00 66.31 89 VAL A CA 1
ATOM 740 C C . VAL A 1 89 ? 6.827 -18.120 -11.161 1.00 66.31 89 VAL A C 1
ATOM 742 O O . VAL A 1 89 ? 5.991 -18.158 -10.264 1.00 66.31 89 VAL A O 1
ATOM 745 N N . ASP A 1 90 ? 7.736 -19.073 -11.313 1.00 71.44 90 ASP A N 1
ATOM 746 C CA . ASP A 1 90 ? 7.749 -20.305 -10.528 1.00 71.44 90 ASP A CA 1
ATOM 747 C C . ASP A 1 90 ? 8.678 -20.237 -9.303 1.00 71.44 90 ASP A C 1
ATOM 749 O O . ASP A 1 90 ? 8.996 -21.264 -8.700 1.00 71.44 90 ASP A O 1
ATOM 753 N N . ASN A 1 91 ? 9.151 -19.029 -8.967 1.00 70.19 91 ASN A N 1
ATOM 754 C CA . ASN A 1 91 ? 10.093 -18.737 -7.883 1.00 70.19 91 ASN A CA 1
ATOM 755 C C . ASN A 1 91 ? 11.241 -19.759 -7.798 1.00 70.19 91 ASN A C 1
ATOM 757 O O . ASN A 1 91 ? 11.543 -20.332 -6.752 1.00 70.19 91 ASN A O 1
ATOM 761 N N . SER A 1 92 ? 11.830 -20.049 -8.949 1.00 78.88 92 SER A N 1
ATOM 762 C CA . SER A 1 92 ? 12.848 -21.076 -9.123 1.00 78.88 92 SER A CA 1
ATOM 763 C C . SER A 1 92 ? 14.027 -20.484 -9.887 1.00 78.88 92 SER A C 1
ATOM 765 O O . SER A 1 92 ? 13.929 -19.417 -10.486 1.00 78.88 92 SER A O 1
ATOM 767 N N . SER A 1 93 ? 15.177 -21.156 -9.879 1.00 77.06 93 SER A N 1
ATOM 768 C CA . SER A 1 93 ? 16.293 -20.716 -10.722 1.00 77.06 93 SER A CA 1
ATOM 769 C C . SER A 1 93 ? 16.034 -21.065 -12.194 1.00 77.06 93 SER A C 1
ATOM 771 O O . SER A 1 93 ? 15.348 -22.044 -12.493 1.00 77.06 93 SER A O 1
ATOM 773 N N . ASN A 1 94 ? 16.637 -20.320 -13.126 1.00 78.06 94 ASN A N 1
ATOM 774 C CA . ASN A 1 94 ? 16.604 -20.657 -14.555 1.00 78.06 94 ASN A CA 1
ATOM 775 C C . ASN A 1 94 ? 17.101 -22.093 -14.811 1.00 78.06 94 ASN A C 1
ATOM 777 O O . ASN A 1 94 ? 16.502 -22.844 -15.572 1.00 78.06 94 ASN A O 1
ATOM 781 N N . THR A 1 95 ? 18.147 -22.515 -14.098 1.00 79.88 95 THR A N 1
ATOM 782 C CA . THR A 1 95 ? 18.678 -23.884 -14.153 1.00 79.88 95 THR A CA 1
ATOM 783 C C . THR A 1 95 ? 17.648 -24.916 -13.697 1.00 79.88 95 THR A C 1
ATOM 785 O O . THR A 1 95 ? 17.506 -25.966 -14.319 1.00 79.88 95 THR A O 1
ATOM 788 N N . THR A 1 96 ? 16.897 -24.609 -12.636 1.00 79.94 96 THR A N 1
ATOM 789 C CA . THR A 1 96 ? 15.809 -25.458 -12.136 1.00 79.94 96 THR A CA 1
ATOM 790 C C . THR A 1 96 ? 14.699 -25.593 -13.173 1.00 79.94 96 THR A C 1
ATOM 792 O O . THR A 1 96 ? 14.213 -26.700 -13.378 1.00 79.94 96 THR A O 1
ATOM 795 N N . ILE A 1 97 ? 14.326 -24.509 -13.856 1.00 84.75 97 ILE A N 1
ATOM 796 C CA . ILE A 1 97 ? 13.312 -24.552 -14.917 1.00 84.75 97 ILE A CA 1
ATOM 797 C C . ILE A 1 97 ? 13.791 -25.352 -16.118 1.00 84.75 97 ILE A C 1
ATOM 799 O O . ILE A 1 97 ? 13.072 -26.241 -16.556 1.00 84.75 97 ILE A O 1
ATOM 803 N N . CYS A 1 98 ? 15.012 -25.117 -16.599 1.00 81.25 98 CYS A N 1
ATOM 804 C CA . CYS A 1 98 ? 15.589 -25.913 -17.682 1.00 81.25 98 CYS A CA 1
ATOM 805 C C . CYS A 1 98 ? 15.559 -27.410 -17.352 1.00 81.25 98 CYS A C 1
ATOM 807 O O . CYS A 1 98 ? 15.094 -28.203 -18.161 1.00 81.25 98 CYS A O 1
ATOM 809 N N . HIS A 1 99 ? 15.971 -27.784 -16.137 1.00 81.56 99 HIS A N 1
ATOM 810 C CA . HIS A 1 99 ? 15.933 -29.176 -15.695 1.00 81.56 99 HIS A CA 1
ATOM 811 C C . HIS A 1 99 ? 14.505 -29.737 -15.628 1.00 81.56 99 HIS A C 1
ATOM 813 O O . HIS A 1 99 ? 14.265 -30.863 -16.050 1.00 81.56 99 HIS A O 1
ATOM 819 N N . ARG A 1 100 ? 13.540 -28.963 -15.121 1.00 82.88 100 ARG A N 1
ATOM 820 C CA . ARG A 1 100 ? 12.128 -29.373 -15.056 1.00 82.88 100 ARG A CA 1
ATOM 821 C C . ARG A 1 100 ? 11.506 -29.525 -16.444 1.00 82.88 100 ARG A C 1
ATOM 823 O O . ARG A 1 100 ? 10.758 -30.470 -16.654 1.00 82.88 100 ARG A O 1
ATOM 830 N N . MET A 1 101 ? 11.848 -28.650 -17.386 1.00 83.44 101 MET A N 1
ATOM 831 C CA . MET A 1 101 ? 11.431 -28.761 -18.786 1.00 83.44 101 MET A CA 1
ATOM 832 C C . MET A 1 101 ? 12.035 -29.992 -19.466 1.00 83.44 101 MET A C 1
ATOM 834 O O . MET A 1 101 ? 11.311 -30.700 -20.158 1.00 83.44 101 MET A O 1
ATOM 838 N N . ASP A 1 102 ? 13.310 -30.300 -19.199 1.00 82.62 102 ASP A N 1
ATOM 839 C CA . ASP A 1 102 ? 13.952 -31.530 -19.682 1.00 82.62 102 ASP A CA 1
ATOM 840 C C . ASP A 1 102 ? 13.248 -32.781 -19.113 1.00 82.62 102 ASP A C 1
ATOM 842 O O . ASP A 1 102 ? 13.014 -33.751 -19.830 1.00 82.62 102 ASP A O 1
ATOM 846 N N . VAL A 1 103 ? 12.859 -32.757 -17.829 1.00 79.94 103 VAL A N 1
ATOM 847 C CA . VAL A 1 103 ? 12.069 -33.832 -17.195 1.00 79.94 103 VAL A CA 1
ATOM 848 C C . VAL A 1 103 ? 10.677 -33.959 -17.822 1.00 79.94 103 VAL A C 1
ATOM 850 O O . VAL A 1 103 ? 10.188 -35.083 -17.946 1.00 79.94 103 VAL A O 1
ATOM 853 N N . CYS A 1 104 ? 10.074 -32.834 -18.223 1.00 79.06 104 CYS A N 1
ATOM 854 C CA . CYS A 1 104 ? 8.790 -32.743 -18.925 1.00 79.06 104 CYS A CA 1
ATOM 855 C C . CYS A 1 104 ? 8.843 -33.078 -20.420 1.00 79.06 104 CYS A C 1
ATOM 857 O O . CYS A 1 104 ? 7.789 -33.088 -21.060 1.00 79.06 104 CYS A O 1
ATOM 859 N N . GLU A 1 105 ? 10.035 -33.370 -20.951 1.00 81.00 105 GLU A N 1
ATOM 860 C CA . GLU A 1 105 ? 10.265 -33.655 -22.372 1.00 81.00 105 GLU A CA 1
ATOM 861 C C . GLU A 1 105 ? 9.754 -32.509 -23.267 1.00 81.00 105 GLU A C 1
ATOM 863 O O . GLU A 1 105 ? 9.189 -32.736 -24.334 1.00 81.00 105 GLU A O 1
ATOM 868 N N . LEU A 1 106 ? 9.923 -31.264 -22.800 1.00 79.12 106 LEU A N 1
ATOM 869 C CA . LEU A 1 106 ? 9.620 -30.055 -23.563 1.00 79.12 106 LEU A CA 1
ATOM 870 C C . LEU A 1 106 ? 10.869 -29.616 -24.326 1.00 79.12 106 LEU A C 1
ATOM 872 O O . LEU A 1 106 ? 11.884 -29.264 -23.716 1.00 79.12 106 LEU A O 1
ATOM 876 N N . ASP A 1 107 ? 10.777 -29.609 -25.655 1.00 73.44 107 ASP A N 1
ATOM 877 C CA . ASP A 1 107 ? 11.868 -29.167 -26.517 1.00 73.44 107 ASP A CA 1
ATOM 878 C C . ASP A 1 107 ? 12.161 -27.685 -26.281 1.00 73.44 107 ASP A C 1
ATOM 880 O O . ASP A 1 107 ? 11.397 -26.780 -26.628 1.00 73.44 107 ASP A O 1
ATOM 884 N N . ARG A 1 108 ? 13.315 -27.422 -25.667 1.00 67.00 108 ARG A N 1
ATOM 885 C CA . ARG A 1 108 ? 13.802 -26.060 -25.474 1.00 67.00 108 ARG A CA 1
ATOM 886 C C . ARG A 1 108 ? 14.232 -25.506 -26.826 1.00 67.00 108 ARG A C 1
ATOM 888 O O . ARG A 1 108 ? 15.051 -26.110 -27.520 1.00 67.00 108 ARG A O 1
ATOM 895 N N . ARG A 1 109 ? 13.722 -24.321 -27.174 1.00 63.78 109 ARG A N 1
ATOM 896 C CA . ARG A 1 109 ? 14.138 -23.567 -28.363 1.00 63.78 109 ARG A CA 1
ATOM 897 C C . ARG A 1 109 ? 15.667 -23.479 -28.373 1.00 63.78 109 ARG A C 1
ATOM 899 O O . ARG A 1 109 ? 16.276 -23.112 -27.366 1.00 63.78 109 ARG A O 1
ATOM 906 N N . SER A 1 110 ? 16.289 -23.870 -29.486 1.00 47.94 110 SER A N 1
ATOM 907 C CA . SER A 1 110 ? 17.748 -23.899 -29.595 1.00 47.94 110 SER A CA 1
ATOM 908 C C . SER A 1 110 ? 18.328 -22.499 -29.367 1.00 47.94 110 SER A C 1
ATOM 910 O O . SER A 1 110 ? 17.723 -21.499 -29.750 1.00 47.94 110 SER A O 1
ATOM 912 N N . LEU A 1 111 ? 19.527 -22.409 -28.782 1.00 44.72 111 LEU A N 1
ATOM 913 C CA . LEU A 1 111 ? 20.228 -21.131 -28.576 1.00 44.72 111 LEU A CA 1
ATOM 914 C C . LEU A 1 111 ? 20.502 -20.372 -29.888 1.00 44.72 111 LEU A C 1
ATOM 916 O O . LEU A 1 111 ? 20.767 -19.179 -29.846 1.00 44.72 111 LEU A O 1
ATOM 920 N N . ALA A 1 112 ? 20.449 -21.061 -31.033 1.00 40.09 112 ALA A N 1
ATOM 921 C CA . ALA A 1 112 ? 20.538 -20.474 -32.369 1.00 40.09 112 ALA A CA 1
ATOM 922 C C . ALA A 1 112 ? 19.168 -20.026 -32.921 1.00 40.09 112 ALA A C 1
ATOM 924 O O . ALA A 1 112 ? 19.109 -19.132 -33.756 1.00 40.09 112 ALA A O 1
ATOM 925 N N . GLY A 1 113 ? 18.069 -20.616 -32.441 1.00 35.47 113 GLY A N 1
ATOM 926 C CA . GLY A 1 113 ? 16.697 -20.216 -32.766 1.00 35.47 113 GLY A CA 1
ATOM 927 C C . GLY A 1 113 ? 16.105 -19.178 -31.806 1.00 35.47 113 GLY A C 1
ATOM 928 O O . GLY A 1 113 ? 15.071 -18.596 -32.113 1.00 35.47 113 GLY A O 1
ATOM 929 N N . SER A 1 114 ? 16.741 -18.916 -30.656 1.00 40.06 114 SER A N 1
ATOM 930 C CA . SER A 1 114 ? 16.295 -17.895 -29.693 1.00 40.06 114 SER A CA 1
ATOM 931 C C . SER A 1 114 ? 16.878 -16.499 -29.944 1.00 40.06 114 SER A C 1
ATOM 933 O O . SER A 1 114 ? 16.549 -15.574 -29.206 1.00 40.06 114 SER A O 1
ATOM 935 N N . THR A 1 115 ? 17.780 -16.342 -30.918 1.00 41.75 115 THR A N 1
ATOM 936 C CA . THR A 1 115 ? 18.524 -15.089 -31.164 1.00 41.75 115 THR A CA 1
ATOM 937 C C . THR A 1 115 ? 18.104 -14.345 -32.418 1.00 41.75 115 THR A C 1
ATOM 939 O O . THR A 1 115 ? 18.418 -13.165 -32.527 1.00 41.75 115 THR A O 1
ATOM 942 N N . GLN A 1 116 ? 17.344 -14.953 -33.330 1.00 45.94 116 GLN A N 1
ATOM 943 C CA . GLN A 1 116 ? 16.669 -14.170 -34.361 1.00 45.94 116 GLN A CA 1
ATOM 944 C C . GLN A 1 116 ? 15.380 -13.612 -33.779 1.00 45.94 116 GLN A C 1
ATOM 946 O O . GLN A 1 116 ? 14.280 -14.128 -33.973 1.00 45.94 116 GLN A O 1
ATOM 951 N N . LYS A 1 117 ? 15.536 -12.516 -33.037 1.00 49.62 117 LYS A N 1
ATOM 952 C CA . LYS A 1 117 ? 14.449 -11.561 -32.888 1.00 49.62 117 LYS A CA 1
ATOM 953 C C . LYS A 1 117 ? 14.090 -11.152 -34.320 1.00 49.62 117 LYS A C 1
ATOM 955 O O . LYS A 1 117 ? 14.915 -10.547 -35.002 1.00 49.62 117 LYS A O 1
ATOM 960 N N . ASN A 1 118 ? 12.915 -11.554 -34.807 1.00 51.38 118 ASN A N 1
ATOM 961 C CA . ASN A 1 118 ? 12.365 -11.023 -36.052 1.00 51.38 118 ASN A CA 1
ATOM 962 C C . ASN A 1 118 ? 12.013 -9.565 -35.779 1.00 51.38 118 ASN A C 1
ATOM 964 O O . ASN A 1 118 ? 10.887 -9.241 -35.412 1.00 51.38 118 ASN A O 1
ATOM 968 N N . ILE A 1 119 ? 13.031 -8.716 -35.857 1.00 59.50 119 ILE A N 1
ATOM 969 C CA . ILE A 1 119 ? 12.883 -7.280 -35.728 1.00 59.50 119 ILE A CA 1
ATOM 970 C C . ILE A 1 119 ? 12.072 -6.839 -36.929 1.00 59.50 119 ILE A C 1
ATOM 972 O O . ILE A 1 119 ? 12.455 -7.074 -38.079 1.00 59.50 119 ILE A O 1
ATOM 976 N N . SER A 1 120 ? 10.913 -6.269 -36.632 1.00 68.19 120 SER A N 1
ATOM 977 C CA . SER A 1 120 ? 10.008 -5.738 -37.642 1.00 68.19 120 SER A CA 1
ATOM 978 C C . SER A 1 120 ? 10.724 -4.689 -38.499 1.00 68.19 120 SER A C 1
ATOM 980 O O . SER A 1 120 ? 11.721 -4.087 -38.082 1.00 68.19 120 SER A O 1
ATOM 982 N N . LYS A 1 121 ? 10.233 -4.455 -39.719 1.00 72.00 121 LYS A N 1
ATOM 983 C CA . LYS A 1 121 ? 10.802 -3.420 -40.594 1.00 72.00 121 LYS A CA 1
ATOM 984 C C . LYS A 1 121 ? 10.769 -2.055 -39.897 1.00 72.00 121 LYS A C 1
ATOM 986 O O . LYS A 1 121 ? 11.737 -1.308 -39.955 1.00 72.00 121 LYS A O 1
ATOM 991 N N . GLU A 1 122 ? 9.703 -1.804 -39.150 1.00 68.62 122 GLU A N 1
ATOM 992 C CA . GLU A 1 122 ? 9.480 -0.608 -38.349 1.00 68.62 122 GLU A CA 1
ATOM 993 C C . GLU A 1 122 ? 10.527 -0.450 -37.234 1.00 68.62 122 GLU A C 1
ATOM 995 O O . GLU A 1 122 ? 11.050 0.643 -37.015 1.00 68.62 122 GLU A O 1
ATOM 1000 N N . GLU A 1 123 ? 10.882 -1.532 -36.533 1.00 71.31 123 GLU A N 1
ATOM 1001 C CA . GLU A 1 123 ? 11.943 -1.495 -35.521 1.00 71.31 123 GLU A CA 1
ATOM 1002 C C . GLU A 1 123 ? 13.333 -1.312 -36.145 1.00 71.31 123 GLU A C 1
ATOM 1004 O O . GLU A 1 123 ? 14.167 -0.610 -35.565 1.00 71.31 123 GLU A O 1
ATOM 1009 N N . LYS A 1 124 ? 13.592 -1.898 -37.322 1.00 79.75 124 LYS A N 1
ATOM 1010 C CA . LYS A 1 124 ? 14.838 -1.668 -38.069 1.00 79.75 124 LYS A CA 1
ATOM 1011 C C . LYS A 1 124 ? 14.969 -0.200 -38.471 1.00 79.75 124 LYS A C 1
ATOM 1013 O O . LYS A 1 124 ? 15.992 0.408 -38.164 1.00 79.75 124 LYS A O 1
ATOM 1018 N N . ASP A 1 125 ? 13.936 0.364 -39.090 1.00 73.81 125 ASP A N 1
ATOM 1019 C CA . ASP A 1 125 ? 13.914 1.763 -39.530 1.00 73.81 125 ASP A CA 1
ATOM 1020 C C . ASP A 1 125 ? 14.073 2.713 -38.329 1.00 73.81 125 ASP A C 1
ATOM 1022 O O . ASP A 1 125 ? 14.785 3.716 -38.395 1.00 73.81 125 ASP A O 1
ATOM 1026 N N . ARG A 1 126 ? 13.497 2.355 -37.173 1.00 75.44 126 ARG A N 1
ATOM 1027 C CA . ARG A 1 126 ? 13.684 3.091 -35.916 1.00 75.44 126 ARG A CA 1
ATOM 1028 C C . ARG A 1 126 ? 15.127 3.037 -35.411 1.00 75.44 126 ARG A C 1
ATOM 1030 O O . ARG A 1 126 ? 15.653 4.070 -34.993 1.00 75.44 126 ARG A O 1
ATOM 1037 N N . TYR A 1 127 ? 15.763 1.865 -35.407 1.00 81.94 127 TYR A N 1
ATOM 1038 C CA . TYR A 1 127 ? 17.165 1.742 -35.000 1.00 81.94 127 TYR A CA 1
ATOM 1039 C C . TYR A 1 127 ? 18.097 2.502 -35.946 1.00 81.94 127 TYR A C 1
ATOM 1041 O O . TYR A 1 127 ? 19.014 3.165 -35.462 1.00 81.94 127 TYR A O 1
ATOM 1049 N N . ASP A 1 128 ? 17.837 2.456 -37.253 1.00 78.88 128 ASP A N 1
ATOM 1050 C CA . ASP A 1 128 ? 18.600 3.182 -38.269 1.00 78.88 128 ASP A CA 1
ATOM 1051 C C . ASP A 1 128 ? 18.482 4.700 -38.076 1.00 78.88 128 ASP A C 1
ATOM 1053 O O . ASP A 1 128 ? 19.489 5.383 -37.894 1.00 78.88 128 ASP A O 1
ATOM 1057 N N . TRP A 1 129 ? 17.258 5.217 -37.947 1.00 76.88 129 TRP A N 1
ATOM 1058 C CA . TRP A 1 129 ? 17.000 6.635 -37.678 1.00 76.88 129 TRP A CA 1
ATOM 1059 C C . TRP A 1 129 ? 17.659 7.117 -36.374 1.00 76.88 129 TRP A C 1
ATOM 1061 O O . TRP A 1 129 ? 18.342 8.142 -36.332 1.00 76.88 129 TRP A O 1
ATOM 1071 N N . MET A 1 130 ? 17.513 6.365 -35.278 1.00 75.81 130 MET A N 1
ATOM 1072 C CA . MET A 1 130 ? 18.116 6.740 -33.994 1.00 75.81 130 MET A CA 1
ATOM 1073 C C . MET A 1 130 ? 19.644 6.686 -34.036 1.00 75.81 130 MET A C 1
ATOM 1075 O O . MET A 1 130 ? 20.325 7.536 -33.453 1.00 75.81 130 MET A O 1
ATOM 1079 N N . TYR A 1 131 ? 20.198 5.673 -34.694 1.00 82.00 131 TYR A N 1
ATOM 1080 C CA . TYR A 1 131 ? 21.632 5.469 -34.715 1.00 82.00 131 TYR A CA 1
ATOM 1081 C C . TYR A 1 131 ? 22.310 6.389 -35.722 1.00 82.00 131 TYR A C 1
ATOM 1083 O O . TYR A 1 131 ? 23.203 7.135 -35.316 1.00 82.00 131 TYR A O 1
ATOM 1091 N N . ASN A 1 132 ? 21.910 6.363 -36.991 1.00 75.88 132 ASN A N 1
ATOM 1092 C CA . ASN A 1 132 ? 22.571 7.052 -38.099 1.00 75.88 132 ASN A CA 1
ATOM 1093 C C . ASN A 1 132 ? 22.105 8.503 -38.261 1.00 75.88 132 ASN A C 1
ATOM 1095 O O . ASN A 1 132 ? 22.959 9.389 -38.322 1.00 75.88 132 ASN A O 1
ATOM 1099 N N . ASP A 1 133 ? 20.800 8.778 -38.199 1.00 70.75 133 ASP A N 1
ATOM 1100 C CA . ASP A 1 133 ? 20.294 10.141 -38.432 1.00 70.75 133 ASP A CA 1
ATOM 1101 C C . ASP A 1 133 ? 20.412 11.029 -37.186 1.00 70.75 133 ASP A C 1
ATOM 1103 O O . ASP A 1 133 ? 20.851 12.181 -37.257 1.00 70.75 133 ASP A O 1
ATOM 1107 N N . LEU A 1 134 ? 20.065 10.492 -36.011 1.00 64.94 134 LEU A N 1
ATOM 1108 C CA . LEU A 1 134 ? 20.180 11.216 -34.739 1.00 64.94 134 LEU A CA 1
ATOM 1109 C C . LEU A 1 134 ? 21.577 11.124 -34.107 1.00 64.94 134 LEU A C 1
ATOM 1111 O O . LEU A 1 134 ? 21.878 11.867 -33.168 1.00 64.94 134 LEU A O 1
ATOM 1115 N N . GLY A 1 135 ? 22.439 10.230 -34.600 1.00 68.25 135 GLY A N 1
ATOM 1116 C CA . GLY A 1 135 ? 23.805 10.061 -34.101 1.00 68.25 135 GLY A CA 1
ATOM 1117 C C . GLY A 1 135 ? 23.892 9.504 -32.675 1.00 68.25 135 GLY A C 1
ATOM 1118 O O . GLY A 1 135 ? 24.898 9.728 -31.998 1.00 68.25 135 GLY A O 1
ATOM 1119 N N . MET A 1 136 ? 22.861 8.801 -32.192 1.00 73.00 136 MET A N 1
ATOM 1120 C CA . MET A 1 136 ? 22.834 8.263 -30.828 1.00 73.00 136 MET A CA 1
ATOM 1121 C C . MET A 1 136 ? 23.792 7.083 -30.656 1.00 73.00 136 MET A C 1
ATOM 1123 O O . MET A 1 136 ? 24.001 6.278 -31.563 1.00 73.00 136 MET A O 1
ATOM 1127 N N . THR A 1 137 ? 24.344 6.922 -29.456 1.00 80.69 137 THR A N 1
ATOM 1128 C CA . THR A 1 137 ? 25.089 5.710 -29.084 1.00 80.69 137 THR A CA 1
ATOM 1129 C C . THR A 1 137 ? 24.139 4.555 -28.763 1.00 80.69 137 THR A C 1
ATOM 1131 O O . THR A 1 137 ? 23.030 4.770 -28.280 1.00 80.69 137 THR A O 1
ATOM 1134 N N . THR A 1 138 ? 24.583 3.302 -28.909 1.00 79.12 138 THR A N 1
ATOM 1135 C CA . THR A 1 138 ? 23.770 2.123 -28.531 1.00 79.12 138 THR A CA 1
ATOM 1136 C C . THR A 1 138 ? 23.352 2.134 -27.056 1.00 79.12 138 THR A C 1
ATOM 1138 O O . THR A 1 138 ? 22.304 1.606 -26.694 1.00 79.12 138 THR A O 1
ATOM 1141 N N . LYS A 1 139 ? 24.129 2.801 -26.192 1.00 78.19 139 LYS A N 1
ATOM 1142 C CA . LYS A 1 139 ? 23.785 3.035 -24.784 1.00 78.19 139 LYS A CA 1
ATOM 1143 C C . LYS A 1 139 ? 22.649 4.042 -24.612 1.00 78.19 139 LYS A C 1
ATOM 1145 O O . LYS A 1 139 ? 21.808 3.853 -23.737 1.00 78.19 139 LYS A O 1
ATOM 1150 N N . GLU A 1 140 ? 22.630 5.111 -25.399 1.00 68.31 140 GLU A N 1
ATOM 1151 C CA . GLU A 1 140 ? 21.535 6.086 -25.395 1.00 68.31 140 GLU A CA 1
ATOM 1152 C C . GLU A 1 140 ? 20.274 5.488 -26.003 1.00 68.31 140 GLU A C 1
ATOM 1154 O O . GLU A 1 140 ? 19.212 5.615 -25.407 1.00 68.31 140 GLU A O 1
ATOM 1159 N N . ILE A 1 141 ? 20.399 4.756 -27.111 1.00 76.00 141 ILE A N 1
ATOM 1160 C CA . ILE A 1 141 ? 19.289 4.011 -27.712 1.00 76.00 141 ILE A CA 1
ATOM 1161 C C . ILE A 1 141 ? 18.727 3.000 -26.710 1.00 76.00 141 ILE A C 1
ATOM 1163 O O . ILE A 1 141 ? 17.517 2.935 -26.537 1.00 76.00 141 ILE A O 1
ATOM 1167 N N . GLY A 1 142 ? 19.584 2.277 -25.981 1.00 74.12 142 GLY A N 1
ATOM 1168 C CA . GLY A 1 142 ? 19.143 1.339 -24.946 1.00 74.12 142 GLY A CA 1
ATOM 1169 C C . GLY A 1 142 ? 18.343 2.035 -23.848 1.00 74.12 142 GLY A C 1
ATOM 1170 O O . GLY A 1 142 ? 17.245 1.607 -23.514 1.00 74.12 142 GLY A O 1
ATOM 1171 N N . LYS A 1 143 ? 18.821 3.186 -23.358 1.00 69.12 143 LYS A N 1
ATOM 1172 C CA . LYS A 1 143 ? 18.056 4.002 -22.400 1.00 69.12 143 LYS A CA 1
ATOM 1173 C C . LYS A 1 143 ? 16.704 4.445 -22.955 1.00 69.12 143 LYS A C 1
ATOM 1175 O O . LYS A 1 143 ? 15.726 4.420 -22.221 1.00 69.12 143 LYS A O 1
ATOM 1180 N N . VAL A 1 144 ? 16.655 4.850 -24.223 1.00 61.22 144 VAL A N 1
ATOM 1181 C CA . VAL A 1 144 ? 15.421 5.292 -24.887 1.00 61.22 144 VAL A CA 1
ATOM 1182 C C . VAL A 1 144 ? 14.438 4.142 -25.089 1.00 61.22 144 VAL A C 1
ATOM 1184 O O . VAL A 1 144 ? 13.240 4.328 -24.900 1.00 61.22 144 VAL A O 1
ATOM 1187 N N . ASN A 1 145 ? 14.936 2.955 -25.419 1.00 68.25 145 ASN A N 1
ATOM 1188 C CA . ASN A 1 145 ? 14.118 1.776 -25.684 1.00 68.25 145 ASN A CA 1
ATOM 1189 C C . ASN A 1 145 ? 13.819 0.960 -24.413 1.00 68.25 145 ASN A C 1
ATOM 1191 O O . ASN A 1 145 ? 13.146 -0.061 -24.502 1.00 68.25 145 ASN A O 1
ATOM 1195 N N . GLY A 1 146 ? 14.322 1.372 -23.242 1.00 62.88 146 GLY A N 1
ATOM 1196 C CA . GLY A 1 146 ? 14.196 0.607 -21.997 1.00 62.88 146 GLY A CA 1
ATOM 1197 C C . GLY A 1 146 ? 14.982 -0.712 -22.006 1.00 62.88 146 GLY A C 1
ATOM 1198 O O . GLY A 1 146 ? 14.668 -1.628 -21.251 1.00 62.88 146 GLY A O 1
ATOM 1199 N N . THR A 1 147 ? 16.002 -0.831 -22.859 1.00 71.56 147 THR A N 1
ATOM 1200 C CA . THR A 1 147 ? 16.804 -2.046 -23.044 1.00 71.56 147 THR A CA 1
ATOM 1201 C C . THR A 1 147 ? 18.280 -1.819 -22.720 1.00 71.56 147 THR A C 1
ATOM 1203 O O . THR A 1 147 ? 18.765 -0.701 -22.523 1.00 71.56 147 THR A O 1
ATOM 1206 N N . SER A 1 148 ? 19.040 -2.910 -22.625 1.00 73.50 148 SER A N 1
ATOM 1207 C CA . SER A 1 148 ? 20.484 -2.803 -22.433 1.00 73.50 148 SER A CA 1
ATOM 1208 C C . SER A 1 148 ? 21.180 -2.404 -23.739 1.00 73.50 148 SER A C 1
ATOM 1210 O O . SER A 1 148 ? 20.742 -2.768 -24.828 1.00 73.50 148 SER A O 1
ATOM 1212 N N . ALA A 1 149 ? 22.329 -1.730 -23.640 1.00 73.69 149 ALA A N 1
ATOM 1213 C CA . ALA A 1 149 ? 23.165 -1.446 -24.810 1.00 73.69 149 ALA A CA 1
ATOM 1214 C C . ALA A 1 149 ? 23.569 -2.730 -25.564 1.00 73.69 149 ALA A C 1
ATOM 1216 O O . ALA A 1 149 ? 23.716 -2.705 -26.780 1.00 73.69 149 ALA A O 1
ATOM 1217 N N . GLY A 1 150 ? 23.720 -3.852 -24.847 1.00 75.44 150 GLY A N 1
ATOM 1218 C CA . GLY A 1 150 ? 23.994 -5.160 -25.444 1.00 75.44 150 GLY A CA 1
ATOM 1219 C C . GLY A 1 150 ? 22.814 -5.694 -26.257 1.00 75.44 150 GLY A C 1
ATOM 1220 O O . GLY A 1 150 ? 23.022 -6.225 -27.341 1.00 75.44 150 GLY A O 1
ATOM 1221 N N . THR A 1 151 ? 21.586 -5.480 -25.778 1.00 76.62 151 THR A N 1
ATOM 1222 C CA . THR A 1 151 ? 20.353 -5.812 -26.508 1.00 76.62 151 THR A CA 1
ATOM 1223 C C . THR A 1 151 ? 20.250 -4.992 -27.787 1.00 76.62 151 THR A C 1
ATOM 1225 O O . THR A 1 151 ? 20.008 -5.559 -28.839 1.00 76.62 151 THR A O 1
ATOM 1228 N N . VAL A 1 152 ? 20.525 -3.686 -27.726 1.00 78.81 152 VAL A N 1
ATOM 1229 C CA . VAL A 1 152 ? 20.536 -2.824 -28.920 1.00 78.81 152 VAL A CA 1
ATOM 1230 C C . VAL A 1 152 ? 21.594 -3.263 -29.931 1.00 78.81 152 VAL A C 1
ATOM 1232 O O . VAL A 1 152 ? 21.299 -3.327 -31.116 1.00 78.81 152 VAL A O 1
ATOM 1235 N N . CYS A 1 153 ? 22.811 -3.595 -29.487 1.00 79.75 153 CYS A N 1
ATOM 1236 C CA . CYS A 1 153 ? 23.841 -4.119 -30.388 1.00 79.75 153 CYS A CA 1
ATOM 1237 C C . CYS A 1 153 ? 23.384 -5.416 -31.067 1.00 79.75 153 CYS A C 1
ATOM 1239 O O . CYS A 1 153 ? 23.511 -5.536 -32.277 1.00 79.75 153 CYS A O 1
ATOM 1241 N N . SER A 1 154 ? 22.826 -6.353 -30.293 1.00 77.56 154 SER A N 1
ATOM 1242 C CA . SER A 1 154 ? 22.313 -7.621 -30.819 1.00 77.56 154 SER A CA 1
ATOM 1243 C C . SER A 1 154 ? 21.172 -7.405 -31.812 1.00 77.56 154 SER A C 1
ATOM 1245 O O . SER A 1 154 ? 21.122 -8.075 -32.839 1.00 77.56 154 SER A O 1
ATOM 1247 N N . ASP A 1 155 ? 20.273 -6.468 -31.517 1.00 80.62 155 ASP A N 1
ATOM 1248 C CA . ASP A 1 155 ? 19.137 -6.117 -32.363 1.00 80.62 155 ASP A CA 1
ATOM 1249 C C . ASP A 1 155 ? 19.612 -5.506 -33.695 1.00 80.62 155 ASP A C 1
ATOM 1251 O O . ASP A 1 155 ? 19.207 -5.956 -34.764 1.00 80.62 155 ASP A O 1
ATOM 1255 N N . MET A 1 156 ? 20.537 -4.543 -33.640 1.00 82.31 156 MET A N 1
ATOM 1256 C CA . MET A 1 156 ? 21.142 -3.920 -34.824 1.00 82.31 156 MET A CA 1
ATOM 1257 C C . MET A 1 156 ? 21.911 -4.922 -35.693 1.00 82.31 156 MET A C 1
ATOM 1259 O O . MET A 1 156 ? 21.755 -4.923 -36.914 1.00 82.31 156 MET A O 1
ATOM 1263 N N . ASP A 1 157 ? 22.698 -5.805 -35.072 1.00 81.06 157 ASP A N 1
ATOM 1264 C CA . ASP A 1 157 ? 23.428 -6.859 -35.781 1.00 81.06 157 ASP A CA 1
ATOM 1265 C C . ASP A 1 157 ? 22.442 -7.840 -36.456 1.00 81.06 157 ASP A C 1
ATOM 1267 O O . ASP A 1 157 ? 22.668 -8.278 -37.583 1.00 81.06 157 ASP A O 1
ATOM 1271 N N . SER A 1 158 ? 21.306 -8.129 -35.808 1.00 72.62 158 SER A N 1
ATOM 1272 C CA . SER A 1 158 ? 20.270 -9.035 -36.330 1.00 72.62 158 SER A CA 1
ATOM 1273 C C . SER A 1 158 ? 19.476 -8.447 -37.500 1.00 72.62 158 SER A C 1
ATOM 1275 O O . SER A 1 158 ? 19.006 -9.201 -38.351 1.00 72.62 158 SER A O 1
ATOM 1277 N N . CYS A 1 159 ? 19.329 -7.118 -37.577 1.00 75.31 159 CYS A N 1
ATOM 1278 C CA . CYS A 1 159 ? 18.651 -6.436 -38.687 1.00 75.31 159 CYS A CA 1
ATOM 1279 C C . CYS A 1 159 ? 19.613 -5.900 -39.770 1.00 75.31 159 CYS A C 1
ATOM 1281 O O . CYS A 1 159 ? 19.170 -5.277 -40.747 1.00 75.31 159 CYS A O 1
ATOM 1283 N N . GLY A 1 160 ? 20.913 -6.190 -39.634 1.00 78.06 160 GLY A N 1
ATOM 1284 C CA . GLY A 1 160 ? 21.956 -5.859 -40.605 1.00 78.06 160 GLY A CA 1
ATOM 1285 C C . GLY A 1 160 ? 22.352 -4.382 -40.625 1.00 78.06 160 GLY A C 1
ATOM 1286 O O . GLY A 1 160 ? 22.726 -3.878 -41.681 1.00 78.06 160 GLY A O 1
ATOM 1287 N N . LEU A 1 161 ? 22.227 -3.673 -39.499 1.00 79.00 161 LEU A N 1
ATOM 1288 C CA . LEU A 1 161 ? 22.696 -2.293 -39.366 1.00 79.00 161 LEU A CA 1
ATOM 1289 C C . LEU A 1 161 ? 24.173 -2.272 -38.970 1.00 79.00 161 LEU A C 1
ATOM 1291 O O . LEU A 1 161 ? 24.550 -2.742 -37.895 1.00 79.00 161 LEU A O 1
ATOM 1295 N N . GLU A 1 162 ? 25.011 -1.686 -39.825 1.00 80.38 162 GLU A N 1
ATOM 1296 C CA . GLU A 1 162 ? 26.431 -1.520 -39.527 1.00 80.38 162 GLU A CA 1
ATOM 1297 C C . GLU A 1 162 ? 26.638 -0.545 -38.364 1.00 80.38 162 GLU A C 1
ATOM 1299 O O . GLU A 1 162 ? 26.150 0.588 -38.346 1.00 80.38 162 GLU A O 1
ATOM 1304 N N . ARG A 1 163 ? 27.390 -0.997 -37.359 1.00 79.44 163 ARG A N 1
ATOM 1305 C CA . ARG A 1 163 ? 27.736 -0.180 -36.198 1.00 79.44 163 ARG A CA 1
ATOM 1306 C C . ARG A 1 163 ? 28.982 0.650 -36.496 1.00 79.44 163 ARG A C 1
ATOM 1308 O O . ARG A 1 163 ? 29.982 0.134 -36.986 1.00 79.44 163 ARG A O 1
ATOM 1315 N N . ARG A 1 164 ? 28.939 1.925 -36.109 1.00 77.88 164 ARG A N 1
ATOM 1316 C CA . ARG A 1 164 ? 30.059 2.865 -36.191 1.00 77.88 164 ARG A CA 1
ATOM 1317 C C . ARG A 1 164 ? 31.279 2.357 -35.434 1.00 77.88 164 ARG A C 1
ATOM 1319 O O . ARG A 1 164 ? 31.167 1.743 -34.365 1.00 77.88 164 ARG A O 1
ATOM 1326 N N . GLY A 1 165 ? 32.455 2.710 -35.947 1.00 65.94 165 GLY A N 1
ATOM 1327 C CA . GLY A 1 165 ? 33.721 2.429 -35.282 1.00 65.94 165 GLY A CA 1
ATOM 1328 C C . GLY A 1 165 ? 33.842 3.147 -33.932 1.00 65.94 165 GLY A C 1
ATOM 1329 O O . GLY A 1 165 ? 33.175 4.144 -33.648 1.00 65.94 165 GLY A O 1
ATOM 1330 N N . ARG A 1 166 ? 34.746 2.668 -33.069 1.00 54.97 166 ARG A N 1
ATOM 1331 C CA . ARG A 1 166 ? 34.935 3.202 -31.704 1.00 54.97 166 ARG A CA 1
ATOM 1332 C C . ARG A 1 166 ? 35.225 4.712 -31.684 1.00 54.97 166 ARG A C 1
ATOM 1334 O O . ARG A 1 166 ? 34.708 5.406 -30.812 1.00 54.97 166 ARG A O 1
ATOM 1341 N N . ALA A 1 167 ? 35.988 5.216 -32.657 1.00 54.69 167 ALA A N 1
ATOM 1342 C CA . ALA A 1 167 ? 36.311 6.639 -32.800 1.00 54.69 167 ALA A CA 1
ATOM 1343 C C . ALA A 1 167 ? 35.092 7.501 -33.191 1.00 54.69 167 ALA A C 1
ATOM 1345 O O . ALA A 1 167 ? 34.929 8.605 -32.683 1.00 54.69 167 ALA A O 1
ATOM 1346 N N . GLU A 1 168 ? 34.196 6.970 -34.021 1.00 57.97 168 GLU A N 1
ATOM 1347 C CA . GLU A 1 168 ? 32.985 7.657 -34.490 1.00 57.97 168 GLU A CA 1
ATOM 1348 C C . GLU A 1 168 ? 31.856 7.617 -33.447 1.00 57.97 168 GLU A C 1
ATOM 1350 O O . GLU A 1 168 ? 31.034 8.528 -33.366 1.00 57.97 168 GLU A O 1
ATOM 1355 N N . SER A 1 169 ? 31.830 6.590 -32.589 1.00 52.62 169 SER A N 1
ATOM 1356 C CA . SER A 1 169 ? 30.826 6.444 -31.522 1.00 52.62 169 SER A CA 1
ATOM 1357 C C . SER A 1 169 ? 30.931 7.504 -30.414 1.00 52.62 169 SER A C 1
ATOM 1359 O O . SER A 1 169 ? 29.934 7.822 -29.768 1.00 52.62 169 SER A O 1
ATOM 1361 N N . HIS A 1 170 ? 32.122 8.077 -30.200 1.00 50.62 170 HIS A N 1
ATOM 1362 C CA . HIS A 1 170 ? 32.372 9.094 -29.172 1.00 50.62 170 HIS A CA 1
ATOM 1363 C C . HIS A 1 170 ? 31.960 10.517 -29.589 1.00 50.62 170 HIS A C 1
ATOM 1365 O O . HIS A 1 170 ? 31.973 11.416 -28.752 1.00 50.62 170 HIS A O 1
ATOM 1371 N N . LEU A 1 171 ? 31.543 10.714 -30.844 1.00 50.69 171 LEU A N 1
ATOM 1372 C CA . LEU A 1 171 ? 31.041 11.989 -31.373 1.00 50.69 171 LEU A CA 1
ATOM 1373 C C . LEU A 1 171 ? 29.526 12.189 -31.164 1.00 50.69 171 LEU A C 1
ATOM 1375 O O . LEU A 1 171 ? 28.958 13.118 -31.738 1.00 50.69 171 LEU A O 1
ATOM 1379 N N . GLY A 1 172 ? 28.868 11.337 -30.362 1.00 48.50 172 GLY A N 1
ATOM 1380 C CA . GLY A 1 172 ? 27.421 11.367 -30.118 1.00 48.50 172 GLY A CA 1
ATOM 1381 C C . GLY A 1 172 ? 26.897 12.782 -29.850 1.00 48.50 172 GLY A C 1
ATOM 1382 O O . GLY A 1 172 ? 27.271 13.428 -28.865 1.00 48.50 172 GLY A O 1
ATOM 1383 N N . LYS A 1 173 ? 26.051 13.287 -30.756 1.00 54.94 173 LYS A N 1
ATOM 1384 C CA . LYS A 1 173 ? 25.465 14.625 -30.639 1.00 54.94 173 LYS A CA 1
ATOM 1385 C C . LYS A 1 173 ? 24.546 14.639 -29.420 1.00 54.94 173 LYS A C 1
ATOM 1387 O O . LYS A 1 173 ? 23.637 13.825 -29.297 1.00 54.94 173 LYS A O 1
ATOM 1392 N N . LYS A 1 174 ? 24.782 15.583 -28.506 1.00 52.25 174 LYS A N 1
ATOM 1393 C CA . LYS A 1 174 ? 23.959 15.791 -27.309 1.00 52.25 174 LYS A CA 1
ATOM 1394 C C . LYS A 1 174 ? 22.495 15.948 -27.745 1.00 52.25 174 LYS A C 1
ATOM 1396 O O . LYS A 1 174 ? 22.171 16.907 -28.440 1.00 52.25 174 LYS A O 1
ATOM 1401 N N . LEU A 1 175 ? 21.634 15.005 -27.352 1.00 54.34 175 LEU A N 1
ATOM 1402 C CA . LEU A 1 175 ? 20.217 15.009 -27.728 1.00 54.34 175 LEU A CA 1
ATOM 1403 C C . LEU A 1 175 ? 19.562 16.342 -27.356 1.00 54.34 175 LEU A C 1
ATOM 1405 O O . LEU A 1 175 ? 19.650 16.775 -26.198 1.00 54.34 175 LEU A O 1
ATOM 1409 N N . SER A 1 176 ? 18.892 16.965 -28.329 1.00 57.03 176 SER A N 1
ATOM 1410 C CA . SER A 1 176 ? 18.113 18.176 -28.091 1.00 57.03 176 SER A CA 1
ATOM 1411 C C . SER A 1 176 ? 16.963 17.876 -27.123 1.00 57.03 176 SER A C 1
ATOM 1413 O O . SER A 1 176 ? 16.492 16.739 -27.001 1.00 57.03 176 SER A O 1
ATOM 1415 N N . ASN A 1 177 ? 16.503 18.898 -26.403 1.00 51.03 177 ASN A N 1
ATOM 1416 C CA . ASN A 1 177 ? 15.373 18.747 -25.482 1.00 51.03 177 ASN A CA 1
ATOM 1417 C C . ASN A 1 177 ? 14.088 18.336 -26.219 1.00 51.03 177 ASN A C 1
ATOM 1419 O O . ASN A 1 177 ? 13.276 17.604 -25.663 1.00 51.03 177 ASN A O 1
ATOM 1423 N N . GLU A 1 178 ? 13.943 18.730 -27.485 1.00 49.28 178 GLU A N 1
ATOM 1424 C CA . GLU A 1 178 ? 12.811 18.351 -28.329 1.00 49.28 178 GLU A CA 1
ATOM 1425 C C . GLU A 1 178 ? 12.805 16.847 -28.646 1.00 49.28 178 GLU A C 1
ATOM 1427 O O . GLU A 1 178 ? 11.769 16.194 -28.550 1.00 49.28 178 GLU A O 1
ATOM 1432 N N . THR A 1 179 ? 13.970 16.261 -28.938 1.00 52.19 179 THR A N 1
ATOM 1433 C CA . THR A 1 179 ? 14.085 14.818 -29.196 1.00 52.19 179 THR A CA 1
ATOM 1434 C C . THR A 1 179 ? 13.837 13.998 -27.931 1.00 52.19 179 THR A C 1
ATOM 1436 O O . THR A 1 179 ? 13.147 12.983 -27.983 1.00 52.19 179 THR A O 1
ATOM 1439 N N . LYS A 1 180 ? 14.324 14.458 -26.769 1.00 53.59 180 LYS A N 1
ATOM 1440 C CA . LYS A 1 180 ? 14.014 13.822 -25.473 1.00 53.59 180 LYS A CA 1
ATOM 1441 C C . LYS A 1 180 ? 12.517 13.847 -25.165 1.00 53.59 180 LYS A C 1
ATOM 1443 O O . LYS A 1 180 ? 12.002 12.871 -24.629 1.00 53.59 180 LYS A O 1
ATOM 1448 N N . LYS A 1 181 ? 11.834 14.936 -25.530 1.00 51.31 181 LYS A N 1
ATOM 1449 C CA . LYS A 1 181 ? 10.383 15.072 -25.381 1.00 51.31 181 LYS A CA 1
ATOM 1450 C C . LYS A 1 181 ? 9.635 14.080 -26.277 1.00 51.31 181 LYS A C 1
ATOM 1452 O O . LYS A 1 181 ? 8.866 13.292 -25.756 1.00 51.31 181 LYS A O 1
ATOM 1457 N N . LYS A 1 182 ? 9.970 13.992 -27.571 1.00 57.97 182 LYS A N 1
ATOM 1458 C CA . LYS A 1 182 ? 9.361 13.014 -28.504 1.00 57.97 182 LYS A CA 1
ATOM 1459 C C . LYS A 1 182 ? 9.533 11.559 -28.048 1.00 57.97 182 LYS A C 1
ATOM 1461 O O . LYS A 1 182 ? 8.627 10.749 -28.198 1.00 57.97 182 LYS A O 1
ATOM 1466 N N . ILE A 1 183 ? 10.684 11.237 -27.458 1.00 55.38 183 ILE A N 1
ATOM 1467 C CA . ILE A 1 183 ? 10.938 9.925 -26.849 1.00 55.38 183 ILE A CA 1
ATOM 1468 C C . ILE A 1 183 ? 10.031 9.687 -25.637 1.00 55.38 183 ILE A C 1
ATOM 1470 O O . ILE A 1 183 ? 9.421 8.625 -25.542 1.00 55.38 183 ILE A O 1
ATOM 1474 N N . SER A 1 184 ? 9.932 10.661 -24.728 1.00 51.62 184 SER A N 1
ATOM 1475 C CA . SER A 1 184 ? 9.020 10.597 -23.581 1.00 51.62 184 SER A CA 1
ATOM 1476 C C . SER A 1 184 ? 7.578 10.379 -24.041 1.00 51.62 184 SER A C 1
ATOM 1478 O O . SER A 1 184 ? 6.902 9.495 -23.529 1.00 51.62 184 SER A O 1
ATOM 1480 N N . ASP A 1 185 ? 7.145 11.125 -25.055 1.00 51.75 185 ASP A N 1
ATOM 1481 C CA . ASP A 1 185 ? 5.785 11.073 -25.589 1.00 51.75 185 ASP A CA 1
ATOM 1482 C C . ASP A 1 185 ? 5.484 9.717 -26.267 1.00 51.75 185 ASP A C 1
ATOM 1484 O O . ASP A 1 185 ? 4.361 9.230 -26.200 1.00 51.75 185 ASP A O 1
ATOM 1488 N N . SER A 1 186 ? 6.486 9.043 -26.851 1.00 51.81 186 SER A N 1
ATOM 1489 C CA . SER A 1 186 ? 6.316 7.706 -27.458 1.00 51.81 186 SER A CA 1
ATOM 1490 C C . SER A 1 186 ? 6.099 6.555 -26.460 1.00 51.81 186 SER A C 1
ATOM 1492 O O . SER A 1 186 ? 5.657 5.481 -26.864 1.00 51.81 186 SER A O 1
ATOM 1494 N N . HIS A 1 187 ? 6.377 6.769 -25.166 1.00 47.50 187 HIS A N 1
ATOM 1495 C CA . HIS A 1 187 ? 6.085 5.806 -24.089 1.00 47.50 187 HIS A CA 1
ATOM 1496 C C . HIS A 1 187 ? 4.663 5.957 -23.518 1.00 47.50 187 HIS A C 1
ATOM 1498 O O . HIS A 1 187 ? 4.230 5.120 -22.735 1.00 47.50 187 HIS A O 1
ATOM 1504 N N . TYR A 1 188 ? 3.908 6.971 -23.954 1.00 53.31 188 TYR A N 1
ATOM 1505 C CA . TYR A 1 188 ? 2.507 7.209 -23.581 1.00 53.31 188 TYR A CA 1
ATOM 1506 C C . TYR A 1 188 ? 1.515 6.550 -24.558 1.00 53.31 188 TYR A C 1
ATOM 1508 O O . TYR A 1 188 ? 0.513 7.146 -24.948 1.00 53.31 188 TYR A O 1
ATOM 1516 N N . THR A 1 189 ? 1.774 5.309 -24.978 1.00 60.84 189 THR A N 1
ATOM 1517 C CA . THR A 1 189 ? 0.705 4.520 -25.618 1.00 60.84 189 THR A CA 1
ATOM 1518 C C . THR A 1 189 ? -0.231 3.989 -24.527 1.00 60.84 189 THR A C 1
ATOM 1520 O O . THR A 1 189 ? 0.272 3.567 -23.479 1.00 60.84 189 THR A O 1
ATOM 1523 N N . PRO A 1 190 ? -1.564 4.000 -24.718 1.00 62.53 190 PRO A N 1
ATOM 1524 C CA . PRO A 1 190 ? -2.510 3.481 -23.726 1.00 62.53 190 PRO A CA 1
ATOM 1525 C C . PRO A 1 190 ? -2.154 2.068 -23.240 1.00 62.53 190 PRO A C 1
ATOM 1527 O O . PRO A 1 190 ? -2.241 1.775 -22.050 1.00 62.53 190 PRO A O 1
ATOM 1530 N N . GLU A 1 191 ? -1.659 1.215 -24.138 1.00 64.12 191 GLU A N 1
ATOM 1531 C CA . GLU A 1 191 ? -1.281 -0.168 -23.846 1.00 64.12 191 GLU A CA 1
ATOM 1532 C C . GLU A 1 191 ? -0.018 -0.278 -22.977 1.00 64.12 191 GLU A C 1
ATOM 1534 O O . GLU A 1 191 ? 0.081 -1.182 -22.143 1.00 64.12 191 GLU A O 1
ATOM 1539 N N . ALA A 1 192 ? 0.965 0.610 -23.162 1.00 59.44 192 ALA A N 1
ATOM 1540 C CA . ALA A 1 192 ? 2.169 0.638 -22.331 1.00 59.44 192 ALA A CA 1
ATOM 1541 C C . ALA A 1 192 ? 1.865 1.181 -20.929 1.00 59.44 192 ALA A C 1
ATOM 1543 O O . ALA A 1 192 ? 2.308 0.592 -19.943 1.00 59.44 192 ALA A O 1
ATOM 1544 N N . ILE A 1 193 ? 1.049 2.238 -20.844 1.00 60.69 193 ILE A N 1
ATOM 1545 C CA . ILE A 1 193 ? 0.590 2.816 -19.574 1.00 60.69 193 ILE A CA 1
ATOM 1546 C C . ILE A 1 193 ? -0.172 1.764 -18.762 1.00 60.69 193 ILE A C 1
ATOM 1548 O O . ILE A 1 193 ? 0.111 1.574 -17.579 1.00 60.69 193 ILE A O 1
ATOM 1552 N N . GLU A 1 194 ? -1.089 1.034 -19.400 1.00 62.41 194 GLU A N 1
ATOM 1553 C CA . GLU A 1 194 ? -1.878 0.004 -18.723 1.00 62.41 194 GLU A CA 1
ATOM 1554 C C . GLU A 1 194 ? -1.014 -1.189 -18.280 1.00 62.41 194 GLU A C 1
ATOM 1556 O O . GLU A 1 194 ? -1.167 -1.705 -17.172 1.00 62.41 194 GLU A O 1
ATOM 1561 N N . ARG A 1 195 ? -0.026 -1.598 -19.087 1.00 64.94 195 ARG A N 1
ATOM 1562 C CA . ARG A 1 195 ? 0.923 -2.656 -18.700 1.00 64.94 195 ARG A CA 1
ATOM 1563 C C . ARG A 1 195 ? 1.760 -2.263 -17.482 1.00 64.94 195 ARG A C 1
ATOM 1565 O O . ARG A 1 195 ? 1.907 -3.070 -16.559 1.00 64.94 195 ARG A O 1
ATOM 1572 N N . ASP A 1 196 ? 2.305 -1.051 -17.474 1.00 60.91 196 ASP A N 1
ATOM 1573 C CA . ASP A 1 196 ? 3.112 -0.545 -16.361 1.00 60.91 196 ASP A CA 1
ATOM 1574 C C . ASP A 1 196 ? 2.262 -0.376 -15.097 1.00 60.91 196 ASP A C 1
ATOM 1576 O O . ASP A 1 196 ? 2.708 -0.727 -13.999 1.00 60.91 196 ASP A O 1
ATOM 1580 N N . ARG A 1 197 ? 1.005 0.056 -15.251 1.00 63.62 197 ARG A N 1
ATOM 1581 C CA . ARG A 1 197 ? 0.018 0.119 -14.169 1.00 63.62 197 ARG A CA 1
ATOM 1582 C C . ARG A 1 197 ? -0.224 -1.257 -13.545 1.00 63.62 197 ARG A C 1
ATOM 1584 O O . ARG A 1 197 ? -0.070 -1.402 -12.330 1.00 63.62 197 ARG A O 1
ATOM 1591 N N . ILE A 1 198 ? -0.532 -2.279 -14.349 1.00 63.88 198 ILE A N 1
ATOM 1592 C CA . ILE A 1 198 ? -0.743 -3.657 -13.866 1.00 63.88 198 ILE A CA 1
ATOM 1593 C C . ILE A 1 198 ? 0.513 -4.181 -13.156 1.00 63.88 198 ILE A C 1
ATOM 1595 O O . ILE A 1 198 ? 0.427 -4.763 -12.070 1.00 63.88 198 ILE A O 1
ATOM 1599 N N . HIS A 1 199 ? 1.698 -3.950 -13.729 1.00 62.03 199 HIS A N 1
ATOM 1600 C CA . HIS A 1 199 ? 2.959 -4.376 -13.120 1.00 62.03 199 HIS A CA 1
ATOM 1601 C C . HIS A 1 199 ? 3.230 -3.684 -11.775 1.00 62.03 199 HIS A C 1
ATOM 1603 O O . HIS A 1 199 ? 3.694 -4.327 -10.824 1.00 62.03 199 HIS A O 1
ATOM 1609 N N . GLY A 1 200 ? 2.912 -2.390 -11.680 1.00 60.38 200 GLY A N 1
ATOM 1610 C CA . GLY A 1 200 ? 2.972 -1.613 -10.445 1.00 60.38 200 GLY A CA 1
ATOM 1611 C C . GLY A 1 200 ? 2.058 -2.189 -9.366 1.00 60.38 200 GLY A C 1
ATOM 1612 O O . GLY A 1 200 ? 2.532 -2.483 -8.267 1.00 60.38 200 GLY A O 1
ATOM 1613 N N . ILE A 1 201 ? 0.788 -2.450 -9.700 1.00 63.28 201 ILE A N 1
ATOM 1614 C CA . ILE A 1 201 ? -0.203 -3.037 -8.781 1.00 63.28 201 ILE A CA 1
ATOM 1615 C C . ILE A 1 201 ? 0.289 -4.384 -8.235 1.00 63.28 201 ILE A C 1
ATOM 1617 O O . ILE A 1 201 ? 0.357 -4.570 -7.019 1.00 63.28 201 ILE A O 1
ATOM 1621 N N . LEU A 1 202 ? 0.712 -5.300 -9.115 1.00 61.66 202 LEU A N 1
ATOM 1622 C CA . LEU A 1 202 ? 1.210 -6.624 -8.717 1.00 61.66 202 LEU A CA 1
ATOM 1623 C C . LEU A 1 202 ? 2.462 -6.539 -7.833 1.00 61.66 202 LEU A C 1
ATOM 1625 O O . LEU A 1 202 ? 2.647 -7.341 -6.913 1.00 61.66 202 LEU A O 1
ATOM 1629 N N . THR A 1 203 ? 3.336 -5.570 -8.104 1.00 64.75 203 THR A N 1
ATOM 1630 C CA . THR A 1 203 ? 4.550 -5.359 -7.311 1.00 64.75 203 THR A CA 1
ATOM 1631 C C . THR A 1 203 ? 4.222 -4.829 -5.919 1.00 64.75 203 THR A C 1
ATOM 1633 O O . THR A 1 203 ? 4.777 -5.347 -4.947 1.00 64.75 203 THR A O 1
ATOM 1636 N N . CYS A 1 204 ? 3.315 -3.855 -5.813 1.00 65.81 204 CYS A N 1
ATOM 1637 C CA . CYS A 1 204 ? 2.850 -3.309 -4.538 1.00 65.81 204 CYS A CA 1
ATOM 1638 C C . CYS A 1 204 ? 2.151 -4.380 -3.692 1.00 65.81 204 CYS A C 1
ATOM 1640 O O . CYS A 1 204 ? 2.536 -4.586 -2.543 1.00 65.81 204 CYS A O 1
ATOM 1642 N N . GLU A 1 205 ? 1.230 -5.147 -4.282 1.00 68.06 205 GLU A N 1
ATOM 1643 C CA . GLU A 1 205 ? 0.546 -6.264 -3.615 1.00 68.06 205 GLU A CA 1
ATOM 1644 C C . GLU A 1 205 ? 1.533 -7.296 -3.063 1.00 68.06 205 GLU A C 1
ATOM 1646 O O . GLU A 1 205 ? 1.507 -7.650 -1.883 1.00 68.06 205 GLU A O 1
ATOM 1651 N N . ARG A 1 206 ? 2.499 -7.723 -3.882 1.00 70.06 206 ARG A N 1
ATOM 1652 C CA . ARG A 1 206 ? 3.535 -8.663 -3.437 1.00 70.06 206 ARG A CA 1
ATOM 1653 C C . ARG A 1 206 ? 4.370 -8.108 -2.282 1.00 70.06 206 ARG A C 1
ATOM 1655 O O . ARG A 1 206 ? 4.768 -8.871 -1.403 1.00 70.06 206 ARG A O 1
ATOM 1662 N N . ILE A 1 207 ? 4.686 -6.813 -2.299 1.00 71.31 207 ILE A N 1
ATOM 1663 C CA . ILE A 1 207 ? 5.434 -6.162 -1.217 1.00 71.31 207 ILE A CA 1
ATOM 1664 C C . ILE A 1 207 ? 4.597 -6.156 0.068 1.00 71.31 207 ILE A C 1
ATOM 1666 O O . ILE A 1 207 ? 5.124 -6.530 1.118 1.00 71.31 207 ILE A O 1
ATOM 1670 N N . ARG A 1 208 ? 3.310 -5.807 -0.017 1.00 72.88 208 ARG A N 1
ATOM 1671 C CA . ARG A 1 208 ? 2.375 -5.768 1.117 1.00 72.88 208 ARG A CA 1
ATOM 1672 C C . ARG A 1 208 ? 2.250 -7.121 1.812 1.00 72.88 208 ARG A C 1
ATOM 1674 O O . ARG A 1 208 ? 2.440 -7.211 3.026 1.00 72.88 208 ARG A O 1
ATOM 1681 N N . LEU A 1 209 ? 2.076 -8.196 1.036 1.00 78.81 209 LEU A N 1
ATOM 1682 C CA . LEU A 1 209 ? 1.977 -9.575 1.544 1.00 78.81 209 LEU A CA 1
ATOM 1683 C C . LEU A 1 209 ? 3.228 -10.053 2.313 1.00 78.81 209 LEU A C 1
ATOM 1685 O O . LEU A 1 209 ? 3.181 -11.052 3.030 1.00 78.81 209 LEU A O 1
ATOM 1689 N N . GLN A 1 210 ? 4.358 -9.352 2.186 1.00 79.06 210 GLN A N 1
ATOM 1690 C CA . GLN A 1 210 ? 5.610 -9.664 2.885 1.00 79.06 210 GLN A CA 1
ATOM 1691 C C . GLN A 1 210 ? 5.878 -8.778 4.107 1.00 79.06 210 GLN A C 1
ATOM 1693 O O . GLN A 1 210 ? 6.912 -8.951 4.759 1.00 79.06 210 GLN A O 1
ATOM 1698 N N . LYS A 1 211 ? 5.011 -7.807 4.411 1.00 85.12 211 LYS A N 1
ATOM 1699 C CA . LYS A 1 211 ? 5.251 -6.850 5.497 1.00 85.12 211 LYS A CA 1
ATOM 1700 C C . LYS A 1 211 ? 4.648 -7.318 6.813 1.00 85.12 211 LYS A C 1
ATOM 1702 O O . LYS A 1 211 ? 5.391 -7.822 7.657 1.00 85.12 211 LYS A O 1
ATOM 1707 N N . TYR A 1 212 ? 3.337 -7.176 6.997 1.00 90.69 212 TYR A N 1
ATOM 1708 C CA . TYR A 1 212 ? 2.661 -7.480 8.261 1.00 90.69 212 TYR A CA 1
ATOM 1709 C C . TYR A 1 212 ? 1.387 -8.277 8.006 1.00 90.69 212 TYR A C 1
ATOM 1711 O O . TYR A 1 212 ? 0.537 -7.833 7.242 1.00 90.69 212 TYR A O 1
ATOM 1719 N N . HIS A 1 213 ? 1.247 -9.431 8.662 1.00 92.38 213 HIS A N 1
ATOM 1720 C CA . HIS A 1 213 ? 0.034 -10.250 8.609 1.00 92.38 213 HIS A CA 1
ATOM 1721 C C . HIS A 1 213 ? -0.649 -10.217 9.978 1.00 92.38 213 HIS A C 1
ATOM 1723 O O . HIS A 1 213 ? -0.328 -11.004 10.875 1.00 92.38 213 HIS A O 1
ATOM 1729 N N . VAL A 1 214 ? -1.546 -9.250 10.161 1.00 90.06 214 VAL A N 1
ATOM 1730 C CA . VAL A 1 214 ? -2.155 -8.940 11.460 1.00 90.06 214 VAL A CA 1
ATOM 1731 C C . VAL A 1 214 ? -3.219 -9.983 11.781 1.00 90.06 214 VAL A C 1
ATOM 1733 O O . VAL A 1 214 ? -4.075 -10.285 10.951 1.00 90.06 214 VAL A O 1
ATOM 1736 N N . ASP A 1 215 ? -3.130 -10.587 12.970 1.00 86.75 215 ASP A N 1
ATOM 1737 C CA . ASP A 1 215 ? -4.017 -11.656 13.461 1.00 86.75 215 ASP A CA 1
ATOM 1738 C C . ASP A 1 215 ? -4.188 -12.868 12.528 1.00 86.75 215 ASP A C 1
ATOM 1740 O O . ASP A 1 215 ? -5.104 -13.670 12.715 1.00 86.75 215 ASP A O 1
ATOM 1744 N N . LYS A 1 216 ? -3.317 -13.023 11.523 1.00 85.38 216 LYS A N 1
ATOM 1745 C CA . LYS A 1 216 ? -3.513 -13.953 10.398 1.00 85.38 216 LYS A CA 1
ATOM 1746 C C . LYS A 1 216 ? -4.827 -13.717 9.624 1.00 85.38 216 LYS A C 1
ATOM 1748 O O . LYS A 1 216 ? -5.420 -14.674 9.125 1.00 85.38 216 LYS A O 1
ATOM 1753 N N . ARG A 1 217 ? -5.315 -12.472 9.598 1.00 88.56 217 ARG A N 1
ATOM 1754 C CA . ARG A 1 217 ? -6.593 -12.082 8.981 1.00 88.56 217 ARG A CA 1
ATOM 1755 C C . ARG A 1 217 ? -6.431 -11.178 7.769 1.00 88.56 217 ARG A C 1
ATOM 1757 O O . ARG A 1 217 ? -7.144 -11.378 6.796 1.00 88.56 217 ARG A O 1
ATOM 1764 N N . PHE A 1 218 ? -5.551 -10.185 7.850 1.00 90.31 218 PHE A N 1
ATOM 1765 C CA . PHE A 1 218 ? -5.358 -9.203 6.785 1.00 90.31 218 PHE A CA 1
ATOM 1766 C C . PHE A 1 218 ? -3.908 -8.729 6.722 1.00 90.31 218 PHE A C 1
ATOM 1768 O O . PHE A 1 218 ? -3.176 -8.765 7.725 1.00 90.31 218 PHE A O 1
ATOM 1775 N N . TYR A 1 219 ? -3.498 -8.280 5.537 1.00 90.31 219 TYR A N 1
ATOM 1776 C CA . TYR A 1 219 ? -2.157 -7.751 5.307 1.00 90.31 219 TYR A CA 1
ATOM 1777 C C . TYR A 1 219 ? -2.132 -6.231 5.322 1.00 90.31 219 TYR A C 1
ATOM 1779 O O . TYR A 1 219 ? -2.913 -5.588 4.626 1.00 90.31 219 TYR A O 1
ATOM 1787 N N . SER A 1 220 ? -1.179 -5.665 6.057 1.00 90.19 220 SER A N 1
ATOM 1788 C CA . SER A 1 220 ? -0.959 -4.221 6.107 1.00 90.19 220 SER A CA 1
ATOM 1789 C C . SER A 1 220 ? 0.417 -3.837 5.575 1.00 90.19 220 SER A C 1
ATOM 1791 O O . SER A 1 220 ? 1.429 -4.515 5.799 1.00 90.19 220 SER A O 1
ATOM 1793 N N . ASP A 1 221 ? 0.436 -2.713 4.868 1.00 85.81 221 ASP A N 1
ATOM 1794 C CA . ASP A 1 221 ? 1.599 -2.117 4.244 1.00 85.81 221 ASP A CA 1
ATOM 1795 C C . ASP A 1 221 ? 2.490 -1.338 5.216 1.00 85.81 221 ASP A C 1
ATOM 1797 O O . ASP A 1 221 ? 3.646 -1.033 4.891 1.00 85.81 221 ASP A O 1
ATOM 1801 N N . SER A 1 222 ? 2.003 -1.028 6.417 1.00 90.31 222 SER A N 1
ATOM 1802 C CA . SER A 1 222 ? 2.790 -0.352 7.445 1.00 90.31 222 SER A CA 1
ATOM 1803 C C . SER A 1 222 ? 2.353 -0.733 8.860 1.00 90.31 222 SER A C 1
ATOM 1805 O O . SER A 1 222 ? 1.275 -1.264 9.093 1.00 90.31 222 SER A O 1
ATOM 1807 N N . ILE A 1 223 ? 3.209 -0.455 9.846 1.00 93.81 223 ILE A N 1
ATOM 1808 C CA . ILE A 1 223 ? 2.855 -0.669 11.256 1.00 93.81 223 ILE A CA 1
ATOM 1809 C C . ILE A 1 223 ? 1.663 0.209 11.656 1.00 93.81 223 ILE A C 1
ATOM 1811 O O . ILE A 1 223 ? 0.823 -0.214 12.446 1.00 93.81 223 ILE A O 1
ATOM 1815 N N . GLU A 1 224 ? 1.626 1.438 11.144 1.00 94.31 224 GLU A N 1
ATOM 1816 C CA . GLU A 1 224 ? 0.616 2.423 11.516 1.00 94.31 224 GLU A CA 1
ATOM 1817 C C . GLU A 1 224 ? -0.730 2.084 10.899 1.00 94.31 224 GLU A C 1
ATOM 1819 O O . GLU A 1 224 ? -1.700 2.009 11.636 1.00 94.31 224 GLU A O 1
ATOM 1824 N N . GLU A 1 225 ? -0.776 1.763 9.607 1.00 93.75 225 GLU A N 1
ATOM 1825 C CA . GLU A 1 225 ? -2.005 1.340 8.932 1.00 93.75 225 GLU A CA 1
ATOM 1826 C C . GLU A 1 225 ? -2.629 0.115 9.622 1.00 93.75 225 GLU A C 1
ATOM 1828 O O . GLU A 1 225 ? -3.815 0.121 9.951 1.00 93.75 225 GLU A O 1
ATOM 1833 N N . GLY A 1 226 ? -1.828 -0.906 9.947 1.00 94.62 226 GLY A N 1
ATOM 1834 C CA . GLY A 1 226 ? -2.321 -2.065 10.690 1.00 94.62 226 GLY A CA 1
ATOM 1835 C C . GLY A 1 226 ? -2.841 -1.690 12.081 1.00 94.62 226 GLY A C 1
ATOM 1836 O O . GLY A 1 226 ? -3.803 -2.285 12.564 1.00 94.62 226 GLY A O 1
ATOM 1837 N N . ALA A 1 227 ? -2.243 -0.686 12.729 1.00 97.00 227 ALA A N 1
ATOM 1838 C CA . ALA A 1 227 ? -2.731 -0.180 14.006 1.00 97.00 227 ALA A CA 1
ATOM 1839 C C . ALA A 1 227 ? -4.036 0.613 13.839 1.00 97.00 227 ALA A C 1
ATOM 1841 O O . ALA A 1 227 ? -4.923 0.455 14.674 1.00 97.00 227 ALA A O 1
ATOM 1842 N N . VAL A 1 228 ? -4.189 1.398 12.766 1.00 97.44 228 VAL A N 1
ATOM 1843 C CA . VAL A 1 228 ? -5.441 2.098 12.429 1.00 97.44 228 VAL A CA 1
ATOM 1844 C C . VAL A 1 228 ? -6.565 1.089 12.213 1.00 97.44 228 VAL A C 1
ATOM 1846 O O . VAL A 1 228 ? -7.624 1.234 12.819 1.00 97.44 228 VAL A O 1
ATOM 1849 N N . ALA A 1 229 ? -6.313 0.015 11.460 1.00 96.38 229 ALA A N 1
ATOM 1850 C CA . ALA A 1 229 ? -7.285 -1.057 11.248 1.00 96.38 229 ALA A CA 1
ATOM 1851 C C . ALA A 1 229 ? -7.797 -1.640 12.577 1.00 96.38 229 ALA A C 1
ATOM 1853 O O . ALA A 1 229 ? -9.002 -1.766 12.786 1.00 96.38 229 ALA A O 1
ATOM 1854 N N . LEU A 1 230 ? -6.889 -1.929 13.515 1.00 96.31 230 LEU A N 1
ATOM 1855 C CA . LEU A 1 230 ? -7.245 -2.423 14.850 1.00 96.31 230 LEU A CA 1
ATOM 1856 C C . LEU A 1 230 ? -7.959 -1.366 15.712 1.00 96.31 230 LEU A C 1
ATOM 1858 O O . LEU A 1 230 ? -8.805 -1.708 16.534 1.00 96.31 230 LEU A O 1
ATOM 1862 N N . MET A 1 231 ? -7.632 -0.079 15.563 1.00 97.12 231 MET A N 1
ATOM 1863 C CA . MET A 1 231 ? -8.360 1.007 16.230 1.00 97.12 231 MET A CA 1
ATOM 1864 C C . MET A 1 231 ? -9.803 1.102 15.731 1.00 97.12 231 MET A C 1
ATOM 1866 O O . MET A 1 231 ? -10.724 1.111 16.545 1.00 97.12 231 MET A O 1
ATOM 1870 N N . LEU A 1 232 ? -10.013 1.116 14.417 1.00 96.56 232 LEU A N 1
ATOM 1871 C CA . LEU A 1 232 ? -11.353 1.154 13.831 1.00 96.56 232 LEU A CA 1
ATOM 1872 C C . LEU A 1 232 ? -12.174 -0.075 14.222 1.00 96.56 232 LEU A C 1
ATOM 1874 O O . LEU A 1 232 ? -13.353 0.052 14.540 1.00 96.56 232 LEU A O 1
ATOM 1878 N N . GLU A 1 233 ? -11.551 -1.253 14.255 1.00 94.75 233 GLU A N 1
ATOM 1879 C CA . GLU A 1 233 ? -12.210 -2.490 14.670 1.00 94.75 233 GLU A CA 1
ATOM 1880 C C . GLU A 1 233 ? -12.714 -2.433 16.119 1.00 94.75 233 GLU A C 1
ATOM 1882 O O . GLU A 1 233 ? -13.847 -2.825 16.393 1.00 94.75 233 GLU A O 1
ATOM 1887 N N . ASP A 1 234 ? -11.904 -1.921 17.045 1.00 95.25 234 ASP A N 1
ATOM 1888 C CA . ASP A 1 234 ? -12.266 -1.920 18.464 1.00 95.25 234 ASP A CA 1
ATOM 1889 C C . ASP A 1 234 ? -13.308 -0.859 18.829 1.00 95.25 234 ASP A C 1
ATOM 1891 O O . ASP A 1 234 ? -14.135 -1.112 19.707 1.00 95.25 234 ASP A O 1
ATOM 1895 N N . TYR A 1 235 ? -13.279 0.308 18.178 1.00 95.50 235 TYR A N 1
ATOM 1896 C CA . TYR A 1 235 ? -14.080 1.458 18.613 1.00 95.50 235 TYR A CA 1
ATOM 1897 C C . TYR A 1 235 ? -15.203 1.870 17.658 1.00 95.50 235 TYR A C 1
ATOM 1899 O O . TYR A 1 235 ? -16.088 2.599 18.091 1.00 95.50 235 TYR A O 1
ATOM 1907 N N . VAL A 1 236 ? -15.179 1.450 16.388 1.00 94.38 236 VAL A N 1
ATOM 1908 C CA . VAL A 1 236 ? -16.135 1.942 15.377 1.00 94.38 236 VAL A CA 1
ATOM 1909 C C . VAL A 1 236 ? -16.866 0.801 14.670 1.00 94.38 236 VAL A C 1
ATOM 1911 O O . VAL A 1 236 ? -18.090 0.737 14.695 1.00 94.38 236 VAL A O 1
ATOM 1914 N N . ILE A 1 237 ? -16.131 -0.123 14.050 1.00 92.06 237 ILE A N 1
ATOM 1915 C CA . ILE A 1 237 ? -16.694 -1.170 13.180 1.00 92.06 237 ILE A CA 1
ATOM 1916 C C . ILE A 1 237 ? -17.193 -2.371 14.001 1.00 92.06 237 ILE A C 1
ATOM 1918 O O . ILE A 1 237 ? -18.152 -3.045 13.623 1.00 92.06 237 ILE A O 1
ATOM 1922 N N . GLY A 1 238 ? -16.543 -2.648 15.133 1.00 87.50 238 GLY A N 1
ATOM 1923 C CA . GLY A 1 238 ? -16.797 -3.815 15.970 1.00 87.50 238 GLY A CA 1
ATOM 1924 C C . GLY A 1 238 ? -15.810 -4.959 15.718 1.00 87.50 238 GLY A C 1
ATOM 1925 O O . GLY A 1 238 ? -15.207 -5.090 14.651 1.00 87.50 238 GLY A O 1
ATOM 1926 N N . LYS A 1 239 ? -15.643 -5.812 16.737 1.00 83.50 239 LYS A N 1
ATOM 1927 C CA . LYS A 1 239 ? -14.617 -6.868 16.780 1.00 83.50 239 LYS A CA 1
ATOM 1928 C C . LYS A 1 239 ? -14.639 -7.769 15.547 1.00 83.50 239 LYS A C 1
ATOM 1930 O O . LYS A 1 239 ? -15.671 -8.345 15.206 1.00 83.50 239 LYS A O 1
ATOM 1935 N N . LYS A 1 240 ? -13.459 -7.984 14.958 1.00 79.88 240 LYS A N 1
ATOM 1936 C CA . LYS A 1 240 ? -13.243 -8.732 13.708 1.00 79.88 240 LYS A CA 1
ATOM 1937 C C . LYS A 1 240 ? -14.005 -8.180 12.496 1.00 79.88 240 LYS A C 1
ATOM 1939 O O . LYS A 1 240 ? -14.292 -8.930 11.563 1.00 79.88 240 LYS A O 1
ATOM 1944 N N . GLY A 1 241 ? -14.342 -6.893 12.517 1.00 87.31 241 GLY A N 1
ATOM 1945 C CA . GLY A 1 241 ? -15.056 -6.208 11.447 1.00 87.31 241 GLY A CA 1
ATOM 1946 C C . GLY A 1 241 ? -14.202 -5.864 10.226 1.00 87.31 241 GLY A C 1
ATOM 1947 O O . GLY A 1 241 ? -14.770 -5.651 9.157 1.00 87.31 241 GLY A O 1
ATOM 1948 N N . ILE A 1 242 ? -12.868 -5.845 10.344 1.00 93.69 242 ILE A N 1
ATOM 1949 C CA . ILE A 1 242 ? -11.967 -5.556 9.220 1.00 93.69 242 ILE A CA 1
ATOM 1950 C C . ILE A 1 242 ? -11.955 -6.718 8.219 1.00 93.69 242 ILE A C 1
ATOM 1952 O O . ILE A 1 242 ? -11.670 -7.868 8.571 1.00 93.69 242 ILE A O 1
ATOM 1956 N N . LYS A 1 243 ? -12.243 -6.393 6.957 1.00 90.19 243 LYS A N 1
ATOM 1957 C CA . LYS A 1 243 ? -12.300 -7.292 5.804 1.00 90.19 243 LYS A CA 1
ATOM 1958 C C . LYS A 1 243 ? -11.577 -6.656 4.620 1.00 90.19 243 LYS A C 1
ATOM 1960 O O . LYS A 1 243 ? -12.017 -5.652 4.058 1.00 90.19 243 LYS A O 1
ATOM 1965 N N . GLU A 1 244 ? -10.476 -7.289 4.242 1.00 87.88 244 GLU A N 1
ATOM 1966 C CA . GLU A 1 244 ? -9.639 -6.876 3.123 1.00 87.88 244 GLU A CA 1
ATOM 1967 C C . GLU A 1 244 ? -10.422 -6.864 1.801 1.00 87.88 244 GLU A C 1
ATOM 1969 O O . GLU A 1 244 ? -11.193 -7.785 1.522 1.00 87.88 244 GLU A O 1
ATOM 1974 N N . GLY A 1 245 ? -10.254 -5.800 1.014 1.00 85.62 245 GLY A N 1
ATOM 1975 C CA . GLY A 1 245 ? -10.972 -5.572 -0.239 1.00 85.62 245 GLY A CA 1
ATOM 1976 C C . GLY A 1 245 ? -12.427 -5.124 -0.078 1.00 85.62 245 GLY A C 1
ATOM 1977 O O . GLY A 1 245 ? -13.071 -4.872 -1.088 1.00 85.62 245 GLY A O 1
ATOM 1978 N N . VAL A 1 246 ? -12.948 -5.026 1.154 1.00 88.06 246 VAL A N 1
ATOM 1979 C CA . VAL A 1 246 ? -14.343 -4.629 1.429 1.00 88.06 246 VAL A CA 1
ATOM 1980 C C . VAL A 1 246 ? -14.412 -3.324 2.212 1.00 88.06 246 VAL A C 1
ATOM 1982 O O . VAL A 1 246 ? -15.019 -2.365 1.755 1.00 88.06 246 VAL A O 1
ATOM 1985 N N . ASN A 1 247 ? -13.810 -3.282 3.402 1.00 91.19 247 ASN A N 1
ATOM 1986 C CA . ASN A 1 247 ? -13.764 -2.076 4.240 1.00 91.19 247 ASN A CA 1
ATOM 1987 C C . ASN A 1 247 ? -12.350 -1.714 4.705 1.00 91.19 247 ASN A C 1
ATOM 1989 O O . ASN A 1 247 ? -12.169 -0.752 5.446 1.00 91.19 247 ASN A O 1
ATOM 1993 N N . PHE A 1 248 ? -11.363 -2.484 4.257 1.00 93.19 248 PHE A N 1
ATOM 1994 C CA . PHE A 1 248 ? -9.948 -2.222 4.423 1.00 93.19 248 PHE A CA 1
ATOM 1995 C C . PHE A 1 248 ? -9.240 -2.511 3.105 1.00 93.19 248 PHE A C 1
ATOM 1997 O O . PHE A 1 248 ? -9.467 -3.580 2.532 1.00 93.19 248 PHE A O 1
ATOM 2004 N N . GLN A 1 249 ? -8.393 -1.596 2.633 1.00 89.44 249 GLN A N 1
ATOM 2005 C CA . GLN A 1 249 ? -7.729 -1.695 1.333 1.00 89.44 249 GLN A CA 1
ATOM 2006 C C . GLN A 1 249 ? -8.756 -1.952 0.212 1.00 89.44 249 GLN A C 1
ATOM 2008 O O . GLN A 1 249 ? -8.686 -2.950 -0.508 1.00 89.44 249 GLN A O 1
ATOM 2013 N N . VAL A 1 250 ? -9.758 -1.074 0.127 1.00 89.12 250 VAL A N 1
ATOM 2014 C CA . VAL A 1 250 ? -10.925 -1.177 -0.760 1.00 89.12 250 VAL A CA 1
ATOM 2015 C C . VAL A 1 250 ? -10.494 -0.970 -2.210 1.00 89.12 250 VAL A C 1
ATOM 2017 O O . VAL A 1 250 ? -9.901 0.055 -2.544 1.00 89.12 250 VAL A O 1
ATOM 2020 N N . LYS A 1 251 ? -10.742 -1.975 -3.055 1.00 85.00 251 LYS A N 1
ATOM 2021 C CA . LYS A 1 251 ? -10.252 -2.071 -4.450 1.00 85.00 251 LYS A CA 1
ATOM 2022 C C . LYS A 1 251 ? -11.336 -2.542 -5.420 1.00 85.00 251 LYS A C 1
ATOM 2024 O O . LYS A 1 251 ? -11.035 -2.976 -6.530 1.00 85.00 251 LYS A O 1
ATOM 2029 N N . ASP A 1 252 ? -12.588 -2.554 -4.984 1.00 81.06 252 ASP A N 1
ATOM 2030 C CA . ASP A 1 252 ? -13.718 -2.974 -5.796 1.00 81.06 252 ASP A CA 1
ATOM 2031 C C . ASP A 1 252 ? -14.384 -1.774 -6.482 1.00 81.06 252 ASP A C 1
ATOM 2033 O O . ASP A 1 252 ? -13.987 -0.620 -6.329 1.00 81.06 252 ASP A O 1
ATOM 2037 N N . ARG A 1 253 ? -15.374 -2.073 -7.328 1.00 81.75 253 ARG A N 1
ATOM 2038 C CA . ARG A 1 253 ? -16.224 -1.083 -8.009 1.00 81.75 253 ARG A CA 1
ATOM 2039 C C . ARG A 1 253 ? -15.479 -0.006 -8.811 1.00 81.75 253 ARG A C 1
ATOM 2041 O O . ARG A 1 253 ? -16.028 1.065 -9.019 1.00 81.75 253 ARG A O 1
ATOM 2048 N N . GLY A 1 254 ? -14.279 -0.291 -9.311 1.00 77.75 254 GLY A N 1
ATOM 2049 C CA . GLY A 1 254 ? -13.523 0.657 -10.135 1.00 77.75 254 GLY A CA 1
ATOM 2050 C C . GLY A 1 254 ? -12.687 1.660 -9.341 1.00 77.75 254 GLY A C 1
ATOM 2051 O O . GLY A 1 254 ? -12.282 2.669 -9.904 1.00 77.75 254 GLY A O 1
ATOM 2052 N N . ILE A 1 255 ? -12.418 1.406 -8.051 1.00 81.94 255 ILE A N 1
ATOM 2053 C CA . ILE A 1 255 ? -11.345 2.121 -7.351 1.00 81.94 255 ILE A CA 1
ATOM 2054 C C . ILE A 1 255 ? -10.005 1.708 -7.963 1.00 81.94 255 ILE A C 1
ATOM 2056 O O . ILE A 1 255 ? -9.461 0.626 -7.718 1.00 81.94 255 ILE A O 1
ATOM 2060 N N . ASP A 1 256 ? -9.477 2.625 -8.755 1.00 65.56 256 ASP A N 1
ATOM 2061 C CA . ASP A 1 256 ? -8.215 2.512 -9.458 1.00 65.56 256 ASP A CA 1
ATOM 2062 C C . ASP A 1 256 ? -7.057 3.040 -8.578 1.00 65.56 256 ASP A C 1
ATOM 2064 O O . ASP A 1 256 ? -7.257 3.866 -7.694 1.00 65.56 256 ASP A O 1
ATOM 2068 N N . ASN A 1 257 ? -5.816 2.584 -8.807 1.00 59.38 257 ASN A N 1
ATOM 2069 C CA . ASN A 1 257 ? -4.600 2.994 -8.069 1.00 59.38 257 ASN A CA 1
ATOM 2070 C C . ASN A 1 257 ? -4.519 2.593 -6.582 1.00 59.38 257 ASN A C 1
ATOM 2072 O O . ASN A 1 257 ? -4.645 3.408 -5.668 1.00 59.38 257 ASN A O 1
ATOM 2076 N N . GLY A 1 258 ? -4.154 1.332 -6.335 1.00 65.06 258 GLY A N 1
ATOM 2077 C CA . GLY A 1 258 ? -3.638 0.888 -5.033 1.00 65.06 258 GLY A CA 1
ATOM 2078 C C . GLY A 1 258 ? -4.696 0.582 -3.970 1.00 65.06 258 GLY A C 1
ATOM 2079 O O . GLY A 1 258 ? -4.379 -0.169 -3.052 1.00 65.06 258 GLY A O 1
ATOM 2080 N N . GLY A 1 259 ? -5.939 1.039 -4.162 1.00 82.81 259 GLY A N 1
ATOM 2081 C CA . GLY A 1 259 ? -7.057 0.894 -3.221 1.00 82.81 259 GLY A CA 1
ATOM 2082 C C . GLY A 1 259 ? -7.045 1.944 -2.122 1.00 82.81 259 GLY A C 1
ATOM 2083 O O . GLY A 1 259 ? -5.978 2.482 -1.853 1.00 82.81 259 GLY A O 1
ATOM 2084 N N . ILE A 1 260 ? -8.199 2.237 -1.519 1.00 88.62 260 ILE A N 1
ATOM 2085 C CA . ILE A 1 260 ? -8.357 3.199 -0.408 1.00 88.62 260 ILE A CA 1
ATOM 2086 C C . ILE A 1 260 ? -8.297 2.481 0.932 1.00 88.62 260 ILE A C 1
ATOM 2088 O O . ILE A 1 260 ? -8.828 1.375 1.059 1.00 88.62 260 ILE A O 1
ATOM 2092 N N . ASP A 1 261 ? -7.638 3.086 1.922 1.00 92.94 261 ASP A N 1
ATOM 2093 C CA . ASP A 1 261 ? -7.271 2.371 3.144 1.00 92.94 261 ASP A CA 1
ATOM 2094 C C . ASP A 1 261 ? -8.486 1.831 3.902 1.00 92.94 261 ASP A C 1
ATOM 2096 O O . ASP A 1 261 ? -8.477 0.658 4.269 1.00 92.94 261 ASP A O 1
ATOM 2100 N N . PHE A 1 262 ? -9.542 2.624 4.114 1.00 95.69 262 PHE A N 1
ATOM 2101 C CA . PHE A 1 262 ? -10.710 2.192 4.888 1.00 95.69 262 PHE A CA 1
ATOM 2102 C C . PHE A 1 262 ? -12.028 2.745 4.345 1.00 95.69 262 PHE A C 1
ATOM 2104 O O . PHE A 1 262 ? -12.082 3.886 3.901 1.00 95.69 262 PHE A O 1
ATOM 2111 N N . LEU A 1 263 ? -13.104 1.963 4.474 1.00 95.44 263 LEU A N 1
ATOM 2112 C CA . LEU A 1 263 ? -14.490 2.408 4.278 1.00 95.44 263 LEU A CA 1
ATOM 2113 C C . LEU A 1 263 ? -15.269 2.202 5.582 1.00 95.44 263 LEU A C 1
ATOM 2115 O O . LEU A 1 263 ? -15.429 1.074 6.052 1.00 95.44 263 LEU A O 1
ATOM 2119 N N . VAL A 1 264 ? -15.745 3.291 6.177 1.00 95.06 264 VAL A N 1
ATOM 2120 C CA . VAL A 1 264 ? -16.371 3.326 7.502 1.00 95.06 264 VAL A CA 1
ATOM 2121 C C . VAL A 1 264 ? -17.676 4.109 7.413 1.00 95.06 264 VAL A C 1
ATOM 2123 O O . VAL A 1 264 ? -17.662 5.310 7.187 1.00 95.06 264 VAL A O 1
ATOM 2126 N N . ASN A 1 265 ? -18.814 3.438 7.621 1.00 91.00 265 ASN A N 1
ATOM 2127 C CA . ASN A 1 265 ? -20.148 4.059 7.579 1.00 91.00 265 ASN A CA 1
ATOM 2128 C C . ASN A 1 265 ? -20.368 4.933 6.322 1.00 91.00 265 ASN A C 1
ATOM 2130 O O . ASN A 1 265 ? -20.767 6.087 6.438 1.00 91.00 265 ASN A O 1
ATOM 2134 N N . ASP A 1 266 ? -20.073 4.372 5.144 1.00 91.25 266 ASP A N 1
ATOM 2135 C CA . ASP A 1 266 ? -20.187 5.019 3.823 1.00 91.25 266 ASP A CA 1
ATOM 2136 C C . ASP A 1 266 ? -19.247 6.220 3.580 1.00 91.25 266 ASP A C 1
ATOM 2138 O O . ASP A 1 266 ? -19.382 6.931 2.585 1.00 91.25 266 ASP A O 1
ATOM 2142 N N . GLU A 1 267 ? -18.250 6.415 4.445 1.00 96.00 267 GLU A N 1
ATOM 2143 C CA . GLU A 1 267 ? -17.192 7.414 4.297 1.00 96.00 267 GLU A CA 1
ATOM 2144 C C . GLU A 1 267 ? -15.819 6.739 4.234 1.00 96.00 267 GLU A C 1
ATOM 2146 O O . GLU A 1 267 ? -15.525 5.800 4.979 1.00 96.00 267 GLU A O 1
ATOM 2151 N N . PHE A 1 268 ? -14.965 7.195 3.324 1.00 96.62 268 PHE A N 1
ATOM 2152 C CA . PHE A 1 268 ? -13.607 6.691 3.205 1.00 96.62 268 PHE A CA 1
ATOM 2153 C C . PHE A 1 268 ? -12.674 7.397 4.180 1.00 96.62 268 PHE A C 1
ATOM 2155 O O . PHE A 1 268 ? -12.750 8.608 4.368 1.00 96.62 268 PHE A O 1
ATOM 2162 N N . LEU A 1 269 ? -11.743 6.639 4.748 1.00 97.25 269 LEU A N 1
ATOM 2163 C CA . LEU A 1 269 ? -10.615 7.164 5.504 1.00 97.25 269 LEU A CA 1
ATOM 2164 C C . LEU A 1 269 ? -9.322 6.711 4.840 1.00 97.25 269 LEU A C 1
ATOM 2166 O O . LEU A 1 269 ? -9.124 5.523 4.589 1.00 97.25 269 LEU A O 1
ATOM 2170 N N . GLU A 1 270 ? -8.426 7.664 4.635 1.00 94.81 270 GLU A N 1
ATOM 2171 C CA . GLU A 1 270 ? -7.085 7.447 4.113 1.00 94.81 270 GLU A CA 1
ATOM 2172 C C . GLU A 1 270 ? -6.056 7.852 5.179 1.00 94.81 270 GLU A C 1
ATOM 2174 O O . GLU A 1 270 ? -6.007 9.010 5.611 1.00 94.81 270 GLU A O 1
ATOM 2179 N N . TRP A 1 271 ? -5.232 6.902 5.630 1.00 94.50 271 TRP A N 1
ATOM 2180 C CA . TRP A 1 271 ? -4.168 7.153 6.601 1.00 94.50 271 TRP A CA 1
ATOM 2181 C C . TRP A 1 271 ? -2.877 7.507 5.866 1.00 94.50 271 TRP A C 1
ATOM 2183 O O . TRP A 1 271 ? -2.135 6.642 5.396 1.00 94.50 271 TRP A O 1
ATOM 2193 N N . HIS A 1 272 ? -2.565 8.801 5.809 1.00 89.50 272 HIS A N 1
ATOM 2194 C CA . HIS A 1 272 ? -1.394 9.278 5.083 1.00 89.50 272 HIS A CA 1
ATOM 2195 C C . HIS A 1 272 ? -0.633 10.352 5.869 1.00 89.50 272 HIS A C 1
ATOM 2197 O O . HIS A 1 272 ? -0.850 11.552 5.675 1.00 89.50 272 HIS A O 1
ATOM 2203 N N . PRO A 1 273 ? 0.289 9.959 6.766 1.00 85.75 273 PRO A N 1
ATOM 2204 C CA . PRO A 1 273 ? 1.160 10.908 7.440 1.00 85.75 273 PRO A CA 1
ATOM 2205 C C . PRO A 1 273 ? 2.133 11.531 6.434 1.00 85.75 273 PRO A C 1
ATOM 2207 O O . PRO A 1 273 ? 3.120 10.917 6.021 1.00 85.75 273 PRO A O 1
ATOM 2210 N N . ILE A 1 274 ? 1.847 12.771 6.038 1.00 79.06 274 ILE A N 1
ATOM 2211 C CA . ILE A 1 274 ? 2.624 13.501 5.033 1.00 79.06 274 ILE A CA 1
ATOM 2212 C C . ILE A 1 274 ? 3.995 13.839 5.606 1.00 79.06 274 ILE A C 1
ATOM 2214 O O . ILE A 1 274 ? 4.133 14.614 6.559 1.00 79.06 274 ILE A O 1
ATOM 2218 N N . GLN A 1 275 ? 5.022 13.245 5.006 1.00 70.12 275 GLN A N 1
ATOM 2219 C CA . GLN A 1 275 ? 6.406 13.550 5.336 1.00 70.12 275 GLN A CA 1
ATOM 2220 C C . GLN A 1 275 ? 6.791 14.914 4.765 1.00 70.12 275 GLN A C 1
ATOM 2222 O O . GLN A 1 275 ? 6.322 15.318 3.708 1.00 70.12 275 GLN A O 1
ATOM 2227 N N . ASP A 1 276 ? 7.664 15.633 5.472 1.00 59.44 276 ASP A N 1
ATOM 2228 C CA . ASP A 1 276 ? 7.975 17.034 5.164 1.00 59.44 276 ASP A CA 1
ATOM 2229 C C . ASP A 1 276 ? 8.685 17.257 3.815 1.00 59.44 276 ASP A C 1
ATOM 2231 O O . ASP A 1 276 ? 8.878 18.407 3.427 1.00 59.44 276 ASP A O 1
ATOM 2235 N N . TYR A 1 277 ? 9.151 16.194 3.147 1.00 58.38 277 TYR A N 1
ATOM 2236 C CA . TYR A 1 277 ? 9.897 16.289 1.895 1.00 58.38 277 TYR A CA 1
ATOM 2237 C C . TYR A 1 277 ? 9.946 14.951 1.138 1.00 58.38 277 TYR A C 1
ATOM 2239 O O . TYR A 1 277 ? 10.228 13.910 1.733 1.00 58.38 277 TYR A O 1
ATOM 2247 N N . ASP A 1 278 ? 9.753 14.981 -0.184 1.00 57.12 278 ASP A N 1
ATOM 2248 C CA . ASP A 1 278 ? 10.159 13.883 -1.069 1.00 57.12 278 ASP A CA 1
ATOM 2249 C C . ASP A 1 278 ? 11.613 14.118 -1.513 1.00 57.12 278 ASP A C 1
ATOM 2251 O O . ASP A 1 278 ? 11.916 15.049 -2.261 1.00 57.12 278 ASP A O 1
ATOM 2255 N N . GLU A 1 279 ? 12.547 13.273 -1.061 1.00 50.62 279 GLU A N 1
ATOM 2256 C CA . GLU A 1 279 ? 13.970 13.344 -1.446 1.00 50.62 279 GLU A CA 1
ATOM 2257 C C . GLU A 1 279 ? 14.222 13.258 -2.954 1.00 50.62 279 GLU A C 1
ATOM 2259 O O . GLU A 1 279 ? 15.324 13.594 -3.422 1.00 50.62 279 GLU A O 1
ATOM 2264 N N . LYS A 1 280 ? 13.228 12.771 -3.700 1.00 52.81 280 LYS A N 1
ATOM 2265 C CA . LYS A 1 280 ? 13.311 12.543 -5.137 1.00 52.81 280 LYS A CA 1
ATOM 2266 C C . LYS A 1 280 ? 12.999 13.795 -5.949 1.00 52.81 280 LYS A C 1
ATOM 2268 O O . LYS A 1 280 ? 13.488 13.878 -7.078 1.00 52.81 280 LYS A O 1
ATOM 2273 N N . ASP A 1 281 ? 12.287 14.774 -5.389 1.00 69.56 281 ASP A N 1
ATOM 2274 C CA . ASP A 1 281 ? 12.058 16.050 -6.064 1.00 69.56 281 ASP A CA 1
ATOM 227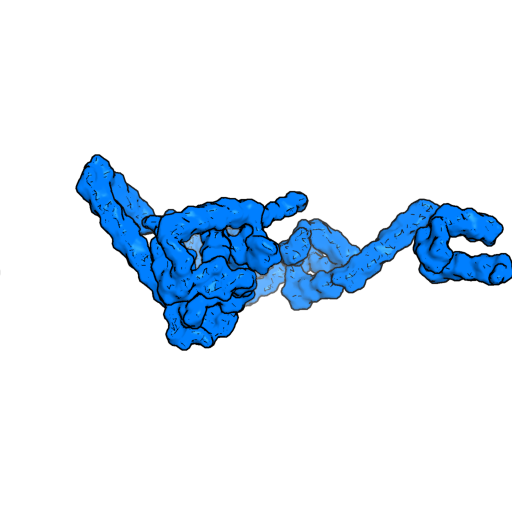5 C C . ASP A 1 281 ? 13.298 16.946 -5.929 1.00 69.56 281 ASP A C 1
ATOM 2277 O O . ASP A 1 281 ? 13.700 17.398 -4.850 1.00 69.56 281 ASP A O 1
ATOM 2281 N N . ARG A 1 282 ? 13.966 17.168 -7.064 1.00 73.44 282 ARG A N 1
ATOM 2282 C CA . ARG A 1 282 ? 15.209 17.935 -7.114 1.00 73.44 282 ARG A CA 1
ATOM 2283 C C . ARG A 1 282 ? 14.988 19.389 -6.715 1.00 73.44 282 ARG A C 1
ATOM 2285 O O . ARG A 1 282 ? 15.874 19.934 -6.052 1.00 73.44 282 ARG A O 1
ATOM 2292 N N . ASP A 1 283 ? 13.882 19.989 -7.129 1.00 74.06 283 ASP A N 1
ATOM 2293 C CA . ASP A 1 283 ? 13.645 21.425 -7.011 1.00 74.06 283 ASP A CA 1
ATOM 2294 C C . ASP A 1 283 ? 13.227 21.758 -5.577 1.00 74.06 283 ASP A C 1
ATOM 2296 O O . ASP A 1 283 ? 13.838 22.626 -4.944 1.00 74.06 283 ASP A O 1
ATOM 2300 N N . VAL A 1 284 ? 12.337 20.946 -4.997 1.00 72.38 284 VAL A N 1
ATOM 2301 C CA . VAL A 1 284 ? 11.981 21.009 -3.567 1.00 72.38 284 VAL A CA 1
ATOM 2302 C C . VAL A 1 284 ? 13.222 20.818 -2.688 1.00 72.38 284 VAL A C 1
ATOM 2304 O O . VAL A 1 284 ? 13.457 21.570 -1.738 1.00 72.38 284 VAL A O 1
ATOM 2307 N N . ARG A 1 285 ? 14.099 19.865 -3.033 1.00 76.12 285 ARG A N 1
ATOM 2308 C CA . ARG A 1 285 ? 15.346 19.626 -2.287 1.00 76.12 285 ARG A CA 1
ATOM 2309 C C . ARG A 1 285 ? 16.327 20.797 -2.365 1.00 76.12 285 ARG A C 1
ATOM 2311 O O . ARG A 1 285 ? 17.070 21.024 -1.406 1.00 76.12 285 ARG A O 1
ATOM 2318 N N . VAL A 1 286 ? 16.401 21.494 -3.500 1.00 79.06 286 VAL A N 1
ATOM 2319 C CA . VAL A 1 286 ? 17.253 22.685 -3.649 1.00 79.06 286 VAL A CA 1
ATOM 2320 C C . VAL A 1 286 ? 16.705 23.819 -2.788 1.00 79.06 286 VAL A C 1
ATOM 2322 O O . VAL A 1 286 ? 17.460 24.322 -1.954 1.00 79.06 286 VAL A O 1
ATOM 2325 N N . MET A 1 287 ? 15.407 24.123 -2.887 1.00 77.62 287 MET A N 1
ATOM 2326 C CA . MET A 1 287 ? 14.766 25.156 -2.061 1.00 77.62 287 MET A CA 1
ATOM 2327 C C . MET A 1 287 ? 14.927 24.884 -0.564 1.00 77.62 287 MET A C 1
ATOM 2329 O O . MET A 1 287 ? 15.366 25.753 0.186 1.00 77.62 287 MET A O 1
ATOM 2333 N N . TYR A 1 288 ? 14.675 23.650 -0.117 1.00 77.06 288 TYR A N 1
ATOM 2334 C CA . TYR A 1 288 ? 14.831 23.297 1.293 1.00 77.06 288 TYR A CA 1
ATOM 2335 C C . TYR A 1 288 ? 16.276 23.465 1.788 1.00 77.06 288 TYR A C 1
ATOM 2337 O O . TYR A 1 288 ? 16.515 23.926 2.906 1.00 77.06 288 TYR A O 1
ATOM 2345 N N . ARG A 1 289 ? 17.274 23.121 0.961 1.00 80.69 289 ARG A N 1
ATOM 2346 C CA . ARG A 1 289 ? 18.690 23.334 1.309 1.00 80.69 289 ARG A CA 1
ATOM 2347 C C . ARG A 1 289 ? 19.044 24.809 1.425 1.00 80.69 289 ARG A C 1
ATOM 2349 O O . ARG A 1 289 ? 19.940 25.127 2.203 1.00 80.69 289 ARG A O 1
ATOM 2356 N N . GLU A 1 290 ? 18.406 25.673 0.647 1.00 81.12 290 GLU A N 1
ATOM 2357 C CA . GLU A 1 290 ? 18.595 27.120 0.722 1.00 81.12 290 GLU A CA 1
ATOM 2358 C C . GLU A 1 290 ? 17.955 27.679 1.991 1.00 81.12 290 GLU A C 1
ATOM 2360 O O . GLU A 1 290 ? 18.681 28.224 2.818 1.00 81.12 290 GLU A O 1
ATOM 2365 N N . LEU A 1 291 ? 16.677 27.381 2.239 1.00 78.56 291 LEU A N 1
ATOM 2366 C CA . LEU A 1 291 ? 15.966 27.768 3.467 1.00 78.56 291 LEU A CA 1
ATOM 2367 C C . LEU A 1 291 ? 16.693 27.300 4.740 1.00 78.56 291 LEU A C 1
ATOM 2369 O O . LEU A 1 291 ? 16.787 28.017 5.735 1.00 78.56 291 LEU A O 1
ATOM 2373 N N . LYS A 1 292 ? 17.287 26.100 4.714 1.00 79.44 292 LYS A N 1
ATOM 2374 C CA . LYS A 1 292 ? 18.040 25.560 5.854 1.00 79.44 292 LYS A CA 1
ATOM 2375 C C . LYS A 1 292 ? 19.344 26.316 6.147 1.00 79.44 292 LYS A C 1
ATOM 2377 O O . LYS A 1 292 ? 19.824 26.257 7.280 1.00 79.44 292 LYS A O 1
ATOM 2382 N N . LYS A 1 293 ? 19.947 27.006 5.170 1.00 81.2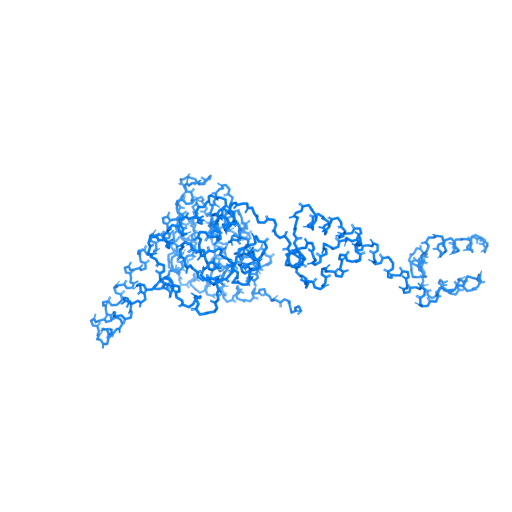5 293 LYS A N 1
ATOM 2383 C CA . LYS A 1 293 ? 21.133 27.850 5.427 1.00 81.25 293 LYS A CA 1
ATOM 2384 C C . LYS A 1 293 ? 20.771 29.046 6.307 1.00 81.25 293 LYS A C 1
ATOM 2386 O O . LYS A 1 293 ? 21.583 29.422 7.154 1.00 81.25 293 LYS A O 1
ATOM 2391 N N . ASP A 1 294 ? 19.547 29.541 6.159 1.00 72.06 294 ASP A N 1
ATOM 2392 C CA . ASP A 1 294 ? 19.021 30.692 6.889 1.00 72.06 294 ASP A CA 1
ATOM 2393 C C . ASP A 1 294 ? 18.439 30.301 8.258 1.00 72.06 294 ASP A C 1
ATOM 2395 O O . ASP A 1 294 ? 18.366 31.131 9.158 1.00 72.06 294 ASP A O 1
ATOM 2399 N N . ALA A 1 295 ? 18.167 29.010 8.493 1.00 79.31 295 ALA A N 1
ATOM 2400 C CA . ALA A 1 295 ? 17.706 28.442 9.772 1.00 79.31 295 ALA A CA 1
ATOM 2401 C C . ALA A 1 295 ? 18.675 28.607 10.966 1.00 79.31 295 ALA A C 1
ATOM 2403 O O . ALA A 1 295 ? 18.435 28.071 12.047 1.00 79.31 295 ALA A O 1
ATOM 2404 N N . ARG A 1 296 ? 19.805 29.299 10.784 1.00 79.19 296 ARG A N 1
ATOM 2405 C CA . ARG A 1 296 ? 20.788 29.567 11.845 1.00 79.19 296 ARG A CA 1
ATOM 2406 C C . ARG A 1 296 ? 20.319 30.637 12.833 1.00 79.19 296 ARG A C 1
ATOM 2408 O O . ARG A 1 296 ? 20.941 30.785 13.882 1.00 79.19 296 ARG A O 1
ATOM 2415 N N . THR A 1 297 ? 19.249 31.363 12.512 1.00 85.25 297 THR A N 1
ATOM 2416 C CA . THR A 1 297 ? 18.595 32.332 13.399 1.00 85.25 297 THR A CA 1
ATOM 2417 C C . THR A 1 297 ? 17.196 31.848 13.802 1.00 85.25 297 THR A C 1
ATOM 2419 O O . THR A 1 297 ? 16.588 31.059 13.070 1.00 85.25 297 THR A O 1
ATOM 2422 N N . PRO A 1 298 ? 16.647 32.309 14.942 1.00 85.75 298 PRO A N 1
ATOM 2423 C CA . PRO A 1 298 ? 15.261 32.027 15.325 1.00 85.75 298 PRO A CA 1
ATOM 2424 C C . PRO A 1 298 ? 14.239 32.416 14.243 1.00 85.75 298 PRO A C 1
ATOM 2426 O O . PRO A 1 298 ? 13.290 31.674 13.987 1.00 85.75 298 PRO A O 1
ATOM 2429 N N . GLU A 1 299 ? 14.456 33.540 13.561 1.00 83.75 299 GLU A N 1
ATOM 2430 C CA . GLU A 1 299 ? 13.598 34.050 12.487 1.00 83.75 299 GLU A CA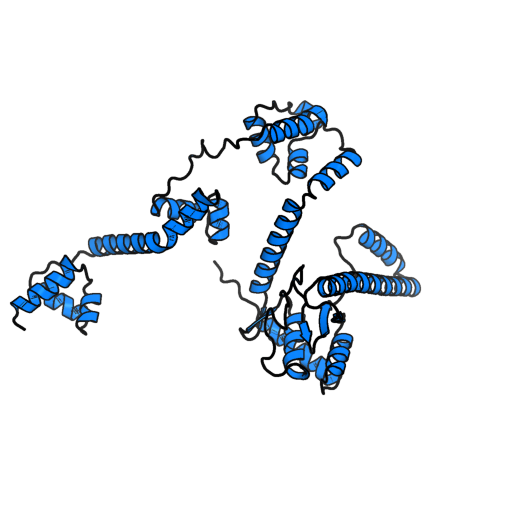 1
ATOM 2431 C C . GLU A 1 299 ? 13.681 33.177 11.227 1.00 83.75 299 GLU A C 1
ATOM 2433 O O . GLU A 1 299 ? 12.658 32.847 10.618 1.00 83.75 299 GLU A O 1
ATOM 2438 N N . GLY A 1 300 ? 14.884 32.728 10.860 1.00 83.94 300 GLY A N 1
ATOM 2439 C CA . GLY A 1 300 ? 15.065 31.784 9.760 1.00 83.94 300 GLY A CA 1
ATOM 2440 C C . GLY A 1 300 ? 14.461 30.416 10.074 1.00 83.94 300 GLY A C 1
ATOM 2441 O O . GLY A 1 300 ? 13.825 29.804 9.219 1.00 83.94 300 GLY A O 1
ATOM 2442 N N . GLN A 1 301 ? 14.560 29.961 11.327 1.00 85.50 301 GLN A N 1
ATOM 2443 C CA . GLN A 1 301 ? 13.912 28.726 11.771 1.00 85.50 301 GLN A CA 1
ATOM 2444 C C . GLN A 1 301 ? 12.381 28.828 11.711 1.00 85.50 301 GLN A C 1
ATOM 2446 O O . GLN A 1 301 ? 11.722 27.857 11.331 1.00 85.50 301 GLN A O 1
ATOM 2451 N N . LYS A 1 302 ? 11.810 29.992 12.047 1.00 87.19 302 LYS A N 1
ATOM 2452 C CA . LYS A 1 302 ? 10.372 30.258 11.902 1.00 87.19 302 LYS A CA 1
ATOM 2453 C C . LYS A 1 302 ? 9.941 30.181 10.435 1.00 87.19 302 LYS A C 1
ATOM 2455 O O . LYS A 1 302 ? 9.008 29.447 10.130 1.00 87.19 302 LYS A O 1
ATOM 2460 N N . THR A 1 303 ? 10.684 30.835 9.546 1.00 85.12 303 THR A N 1
ATOM 2461 C CA . THR A 1 303 ? 10.432 30.835 8.093 1.00 85.12 303 THR A CA 1
ATOM 2462 C C . THR A 1 303 ? 10.455 29.417 7.514 1.00 85.12 303 THR A C 1
ATOM 2464 O O . THR A 1 303 ? 9.562 29.021 6.770 1.00 85.12 303 THR A O 1
ATOM 2467 N N . VAL A 1 304 ? 11.438 28.599 7.907 1.00 84.12 304 VAL A N 1
ATOM 2468 C CA . VAL A 1 304 ? 11.533 27.188 7.487 1.00 84.12 304 VAL A CA 1
ATOM 2469 C C . VAL A 1 304 ? 10.344 26.366 7.986 1.00 84.12 304 VAL A C 1
ATOM 2471 O O . VAL A 1 304 ? 9.861 25.486 7.276 1.00 84.12 304 VAL A O 1
ATOM 2474 N N . ASN A 1 305 ? 9.883 26.619 9.212 1.00 85.00 305 ASN A N 1
ATOM 2475 C CA . ASN A 1 305 ? 8.747 25.901 9.785 1.00 85.00 305 ASN A CA 1
ATOM 2476 C C .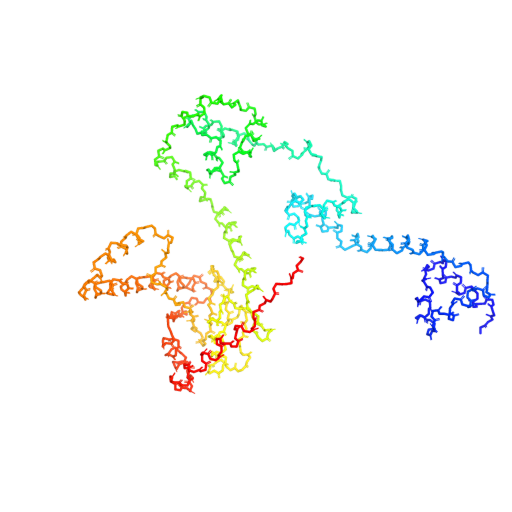 ASN A 1 305 ? 7.421 26.288 9.118 1.00 85.00 305 ASN A C 1
ATOM 2478 O O . ASN A 1 305 ? 6.595 25.404 8.902 1.00 85.00 305 ASN A O 1
ATOM 2482 N N . GLU A 1 306 ? 7.232 27.568 8.790 1.00 86.81 306 GLU A N 1
ATOM 2483 C CA . GLU A 1 306 ? 6.081 28.060 8.022 1.00 86.81 306 GLU A CA 1
ATOM 2484 C C . GLU A 1 306 ? 6.068 27.425 6.630 1.00 86.81 306 GLU A C 1
ATOM 2486 O O . GLU A 1 306 ? 5.112 26.733 6.294 1.00 86.81 306 GLU A O 1
ATOM 2491 N N . TRP A 1 307 ? 7.184 27.485 5.898 1.00 85.81 307 TRP A N 1
ATOM 2492 C CA . TRP A 1 307 ? 7.289 26.846 4.584 1.00 85.81 307 TRP A CA 1
ATOM 2493 C C . TRP A 1 307 ? 7.013 25.333 4.628 1.00 85.81 307 TRP A C 1
ATOM 2495 O O . TRP A 1 307 ? 6.274 24.811 3.800 1.00 85.81 307 TRP A O 1
ATOM 2505 N N . ARG A 1 308 ? 7.551 24.606 5.622 1.00 81.94 308 ARG A N 1
ATOM 2506 C CA . ARG A 1 308 ? 7.271 23.163 5.796 1.00 81.94 308 ARG A CA 1
ATOM 2507 C C . ARG A 1 308 ? 5.805 22.878 6.088 1.00 81.94 308 ARG A C 1
ATOM 2509 O O . ARG A 1 308 ? 5.325 21.787 5.794 1.00 81.94 308 ARG A O 1
ATOM 2516 N N . LYS A 1 309 ? 5.120 23.788 6.773 1.00 84.50 309 LYS A N 1
ATOM 2517 C CA . LYS A 1 309 ? 3.694 23.643 7.039 1.00 84.50 309 LYS A CA 1
ATOM 2518 C C . LYS A 1 309 ? 2.917 23.825 5.737 1.00 84.50 309 LYS A C 1
ATOM 2520 O O . LYS A 1 309 ? 2.213 22.897 5.360 1.00 84.50 309 LYS A O 1
ATOM 2525 N N . ASP A 1 310 ? 3.142 24.934 5.042 1.00 84.94 310 ASP A N 1
ATOM 2526 C CA . ASP A 1 310 ? 2.431 25.270 3.807 1.00 84.94 310 ASP A CA 1
ATOM 2527 C C . ASP A 1 310 ? 2.648 24.192 2.737 1.00 84.94 310 ASP A C 1
ATOM 2529 O O . ASP A 1 310 ? 1.690 23.670 2.179 1.00 84.94 310 ASP A O 1
ATOM 2533 N N . HIS A 1 311 ? 3.892 23.739 2.552 1.00 83.19 311 HIS A N 1
ATOM 2534 C CA . HIS A 1 311 ? 4.203 22.680 1.594 1.00 83.19 311 HIS A CA 1
ATOM 2535 C C . HIS A 1 311 ? 3.531 21.339 1.939 1.00 83.19 311 HIS A C 1
ATOM 2537 O O . HIS A 1 311 ? 3.092 20.611 1.052 1.00 83.19 311 HIS A O 1
ATOM 2543 N N . ARG A 1 312 ? 3.416 20.989 3.228 1.00 83.19 312 ARG A N 1
ATOM 2544 C CA . ARG A 1 312 ? 2.681 19.779 3.635 1.00 83.19 312 ARG A CA 1
ATOM 2545 C C . ARG A 1 312 ? 1.188 19.908 3.394 1.00 83.19 312 ARG A C 1
ATOM 2547 O O . ARG A 1 312 ? 0.568 18.914 3.034 1.00 83.19 312 ARG A O 1
ATOM 2554 N N . ASP A 1 313 ? 0.624 21.088 3.623 1.00 85.44 313 ASP A N 1
ATOM 2555 C CA . ASP A 1 313 ? -0.790 21.347 3.367 1.00 85.44 313 ASP A CA 1
ATOM 2556 C C . ASP A 1 313 ? -1.081 21.276 1.854 1.00 85.44 313 ASP A C 1
ATOM 2558 O O . ASP A 1 313 ? -2.052 20.636 1.461 1.00 85.44 313 ASP A O 1
ATOM 2562 N N . GLU A 1 314 ? -0.194 21.797 0.999 1.00 85.62 314 GLU A N 1
ATOM 2563 C CA . GLU A 1 314 ? -0.275 21.636 -0.464 1.00 85.62 314 GLU A CA 1
ATOM 2564 C C . GLU A 1 314 ? -0.231 20.161 -0.888 1.00 85.62 314 GLU A C 1
ATOM 2566 O O . GLU A 1 314 ? -1.129 19.685 -1.584 1.00 85.62 314 GLU A O 1
ATOM 2571 N N . LEU A 1 315 ? 0.764 19.402 -0.410 1.00 83.88 315 LEU A N 1
ATOM 2572 C CA . LEU A 1 315 ? 0.869 17.966 -0.697 1.00 83.88 315 LEU A CA 1
ATOM 2573 C C . LEU A 1 315 ? -0.355 17.186 -0.198 1.00 83.88 315 LEU A C 1
ATOM 2575 O O . LEU A 1 315 ? -0.754 16.204 -0.826 1.00 83.88 315 LEU A O 1
ATOM 2579 N N . ALA A 1 316 ? -0.954 17.613 0.918 1.00 87.12 316 ALA A N 1
ATOM 2580 C CA . ALA A 1 316 ? -2.165 17.008 1.461 1.00 87.12 316 ALA A CA 1
ATOM 2581 C C . ALA A 1 316 ? -3.344 17.179 0.519 1.00 87.12 316 ALA A C 1
ATOM 2583 O O . ALA A 1 316 ? -4.046 16.209 0.248 1.00 87.12 316 ALA A O 1
ATOM 2584 N N . VAL A 1 317 ? -3.542 18.403 0.029 1.00 87.44 317 VAL A N 1
ATOM 2585 C CA . VAL A 1 317 ? -4.619 18.734 -0.903 1.00 87.44 317 VAL A CA 1
ATOM 2586 C C . VAL A 1 317 ? -4.433 17.954 -2.197 1.00 87.44 317 VAL A C 1
ATOM 2588 O O . VAL A 1 317 ? -5.357 17.267 -2.621 1.00 87.44 317 VAL A O 1
ATOM 2591 N N . ASP A 1 318 ? -3.230 17.964 -2.771 1.00 83.75 318 ASP A N 1
ATOM 2592 C CA . ASP A 1 318 ? -2.935 17.232 -4.005 1.00 83.75 318 ASP A CA 1
ATOM 2593 C C . ASP A 1 318 ? -3.159 15.725 -3.859 1.00 83.75 318 ASP A C 1
ATOM 2595 O O . ASP A 1 318 ? -3.671 15.069 -4.771 1.00 83.75 318 ASP A O 1
ATOM 2599 N N . TYR A 1 319 ? -2.754 15.153 -2.722 1.00 86.56 319 TYR A N 1
ATOM 2600 C CA . TYR A 1 319 ? -2.983 13.743 -2.441 1.00 86.56 319 TYR A CA 1
ATOM 2601 C C . TYR A 1 319 ? -4.476 13.465 -2.274 1.00 86.56 319 TYR A C 1
ATOM 2603 O O . TYR A 1 319 ? -5.014 12.615 -2.980 1.00 86.56 319 TYR A O 1
ATOM 2611 N N . TRP A 1 320 ? -5.160 14.223 -1.417 1.00 91.06 320 TRP A N 1
ATOM 2612 C CA . TRP A 1 320 ? -6.593 14.088 -1.171 1.00 91.06 320 TRP A CA 1
ATOM 2613 C C . TRP A 1 320 ? -7.416 14.204 -2.457 1.00 91.06 320 TRP A C 1
ATOM 2615 O O . TRP A 1 320 ? -8.235 13.328 -2.715 1.00 91.06 320 TRP A O 1
ATOM 2625 N N . MET A 1 321 ? -7.147 15.193 -3.316 1.00 87.69 321 MET A N 1
ATOM 2626 C CA . MET A 1 321 ? -7.861 15.371 -4.589 1.00 87.69 321 MET A CA 1
ATOM 2627 C C . MET A 1 321 ? -7.740 14.141 -5.491 1.00 87.69 321 MET A C 1
ATOM 2629 O O . MET A 1 321 ? -8.711 13.750 -6.133 1.00 87.69 321 MET A O 1
ATOM 2633 N N . LYS A 1 322 ? -6.571 13.487 -5.515 1.00 88.12 322 LYS A N 1
ATOM 2634 C CA . LYS A 1 322 ? -6.387 12.234 -6.266 1.00 88.12 322 LYS A CA 1
ATOM 2635 C C . LYS A 1 322 ? -7.208 11.091 -5.676 1.00 88.12 322 LYS A C 1
ATOM 2637 O O . LYS A 1 322 ? -7.733 10.276 -6.429 1.00 88.12 322 LYS A O 1
ATOM 2642 N N . ARG A 1 323 ? -7.299 11.006 -4.345 1.00 89.75 323 ARG A N 1
ATOM 2643 C CA . ARG A 1 323 ? -8.075 9.962 -3.657 1.00 89.75 323 ARG A CA 1
ATOM 2644 C C . ARG A 1 323 ? -9.574 10.177 -3.819 1.00 89.75 323 ARG A C 1
ATOM 2646 O O . ARG A 1 323 ? -10.266 9.234 -4.177 1.00 89.75 323 ARG A O 1
ATOM 2653 N N . GLN A 1 324 ? -10.047 11.408 -3.641 1.00 91.44 324 GLN A N 1
ATOM 2654 C CA . GLN A 1 324 ? -11.442 11.776 -3.870 1.00 91.44 324 GLN A CA 1
ATOM 2655 C C . GLN A 1 324 ? -11.841 11.539 -5.329 1.00 91.44 324 GLN A C 1
ATOM 2657 O O . GLN A 1 324 ? -12.850 10.892 -5.571 1.00 91.44 324 GLN A O 1
ATOM 2662 N N . GLY A 1 325 ? -11.004 11.938 -6.295 1.00 89.88 325 GLY A N 1
ATOM 2663 C CA . GLY A 1 325 ? -11.248 11.649 -7.711 1.00 89.88 325 GLY A CA 1
ATOM 2664 C C . GLY A 1 325 ? -11.384 10.150 -7.999 1.00 89.88 325 GLY A C 1
ATOM 2665 O O . GLY A 1 325 ? -12.292 9.744 -8.711 1.00 89.88 325 GLY A O 1
ATOM 2666 N N . ALA A 1 326 ? -10.553 9.303 -7.376 1.00 88.44 326 ALA A N 1
ATOM 2667 C CA . ALA A 1 326 ? -10.676 7.850 -7.516 1.00 88.44 326 ALA A CA 1
ATOM 2668 C C . ALA A 1 326 ? -11.986 7.289 -6.926 1.00 88.44 326 ALA A C 1
ATOM 2670 O O . ALA A 1 326 ? -12.499 6.296 -7.435 1.00 88.44 326 ALA A O 1
ATOM 2671 N N . VAL A 1 327 ? -12.533 7.903 -5.871 1.00 89.94 327 VAL A N 1
ATOM 2672 C CA . VAL A 1 327 ? -13.864 7.555 -5.342 1.00 89.94 327 VAL A CA 1
ATOM 2673 C C . VAL A 1 327 ? -14.963 8.021 -6.286 1.00 89.94 327 VAL A C 1
ATOM 2675 O O . VAL A 1 327 ? -15.855 7.233 -6.601 1.00 89.94 327 VAL A O 1
ATOM 2678 N N . ASP A 1 328 ? -14.879 9.263 -6.755 1.00 89.50 328 ASP A N 1
ATOM 2679 C CA . ASP A 1 328 ? -15.875 9.886 -7.627 1.00 89.50 328 ASP A CA 1
ATOM 2680 C C . ASP A 1 328 ? -16.002 9.160 -8.975 1.00 89.50 328 ASP A C 1
ATOM 2682 O O . ASP A 1 328 ? -17.112 8.996 -9.481 1.00 89.50 328 ASP A O 1
ATOM 2686 N N . ASP A 1 329 ? -14.886 8.657 -9.510 1.00 86.75 329 ASP A N 1
ATOM 2687 C CA . ASP A 1 329 ? -14.833 7.888 -10.761 1.00 86.75 329 ASP A CA 1
ATOM 2688 C C . ASP A 1 329 ? -15.198 6.398 -10.581 1.00 86.75 329 ASP A C 1
ATOM 2690 O O . ASP A 1 329 ? -15.272 5.641 -11.553 1.00 86.75 329 ASP A O 1
ATOM 2694 N N . SER A 1 330 ? -15.443 5.957 -9.344 1.00 89.00 330 SER A N 1
ATOM 2695 C CA . SER A 1 330 ? -15.800 4.575 -9.013 1.00 89.00 330 SER A CA 1
ATOM 2696 C C . SER A 1 330 ? -17.304 4.402 -8.761 1.00 89.00 330 SER A C 1
ATOM 2698 O O . SER A 1 330 ? -18.093 5.345 -8.721 1.00 89.00 330 SER A O 1
ATOM 2700 N N . GLY A 1 331 ? -17.733 3.170 -8.486 1.00 88.38 331 GLY A N 1
ATOM 2701 C CA . GLY A 1 331 ? -19.086 2.861 -8.016 1.00 88.38 331 GLY A CA 1
ATOM 2702 C C . GLY A 1 331 ? -19.401 3.348 -6.594 1.00 88.38 331 GLY A C 1
ATOM 2703 O O . GLY A 1 331 ? -20.422 2.932 -6.041 1.00 88.38 331 GLY A O 1
ATOM 2704 N N . TYR A 1 332 ? -18.536 4.180 -6.007 1.00 92.12 332 TYR A N 1
ATOM 2705 C CA . TYR A 1 332 ? -18.733 4.897 -4.746 1.00 92.12 332 TYR A CA 1
ATOM 2706 C C . TYR A 1 332 ? -18.952 6.406 -4.930 1.00 92.12 332 TYR A C 1
ATOM 2708 O O . TYR A 1 332 ? -18.892 7.148 -3.951 1.00 92.12 332 TYR A O 1
ATOM 2716 N N . ALA A 1 333 ? -19.214 6.863 -6.158 1.00 90.94 333 ALA A N 1
ATOM 2717 C CA . ALA A 1 333 ? -19.463 8.268 -6.456 1.00 90.94 333 ALA A CA 1
ATOM 2718 C C . ALA A 1 333 ? -20.414 8.932 -5.440 1.00 90.94 333 ALA A C 1
ATOM 2720 O O . ALA A 1 333 ? -21.527 8.452 -5.197 1.00 90.94 333 ALA A O 1
ATOM 2721 N N . GLY A 1 334 ? -19.963 10.044 -4.850 1.00 89.50 334 GLY A N 1
ATOM 2722 C CA . GLY A 1 334 ? -20.680 10.777 -3.801 1.00 89.50 334 GLY A CA 1
ATOM 2723 C C . GLY A 1 334 ? -20.274 10.430 -2.363 1.00 89.50 334 GLY A C 1
ATOM 2724 O O . GLY A 1 334 ? -20.696 11.137 -1.447 1.00 89.50 334 GLY A O 1
ATOM 2725 N N . ALA A 1 335 ? -19.453 9.399 -2.142 1.00 94.38 335 ALA A N 1
ATOM 2726 C CA . ALA A 1 335 ? -18.817 9.162 -0.846 1.00 94.38 335 ALA A CA 1
ATOM 2727 C C . ALA A 1 335 ? -17.667 10.159 -0.606 1.00 94.38 335 ALA A C 1
ATOM 2729 O O . ALA A 1 335 ? -16.926 10.512 -1.525 1.00 94.38 335 ALA A O 1
ATOM 2730 N N . ASN A 1 336 ? -17.504 10.609 0.640 1.00 95.94 336 ASN A N 1
ATOM 2731 C CA . ASN A 1 336 ? -16.411 11.503 1.029 1.00 95.94 336 ASN A CA 1
ATOM 2732 C C . ASN A 1 336 ? -15.141 10.707 1.356 1.00 95.94 336 ASN A C 1
ATOM 2734 O O . ASN A 1 336 ? -15.230 9.620 1.928 1.00 95.94 336 ASN A O 1
ATOM 2738 N N . VAL A 1 337 ? -13.973 11.269 1.048 1.00 95.69 337 VAL A N 1
ATOM 2739 C CA . VAL A 1 337 ? -12.674 10.805 1.545 1.00 95.69 337 VAL A CA 1
ATOM 2740 C C . VAL A 1 337 ? -12.191 11.751 2.637 1.00 95.69 337 VAL A C 1
ATOM 2742 O O . VAL A 1 337 ? -11.934 12.922 2.379 1.00 95.69 337 VAL A O 1
ATOM 2745 N N . GLU A 1 338 ? -11.989 11.243 3.846 1.00 96.62 338 GLU A N 1
ATOM 2746 C CA . GLU A 1 338 ? -11.269 11.949 4.903 1.00 96.62 338 GLU A CA 1
ATOM 2747 C C . GLU A 1 338 ? -9.784 11.559 4.864 1.00 96.62 338 GLU A C 1
ATOM 2749 O O . GLU A 1 338 ? -9.427 10.378 4.902 1.00 96.62 338 GLU A O 1
ATOM 2754 N N . LEU A 1 339 ? -8.897 12.555 4.825 1.00 95.12 339 LEU A N 1
ATOM 2755 C CA . LEU A 1 339 ? -7.456 12.340 4.930 1.00 95.12 339 LEU A CA 1
ATOM 2756 C C . LEU A 1 339 ? -6.991 12.541 6.377 1.00 95.12 339 LEU A C 1
ATOM 2758 O O . LEU A 1 339 ? -6.943 13.672 6.858 1.00 95.12 339 LEU A O 1
ATOM 2762 N N . ALA A 1 340 ? -6.569 11.468 7.047 1.00 95.56 340 ALA A N 1
ATOM 2763 C CA . ALA A 1 340 ? -5.949 11.556 8.366 1.00 95.56 340 ALA A CA 1
ATOM 2764 C C . ALA A 1 340 ? -4.422 11.610 8.245 1.00 95.56 340 ALA A C 1
ATOM 2766 O O . ALA A 1 340 ? -3.761 10.626 7.901 1.00 95.56 340 ALA A O 1
ATOM 2767 N N . ARG A 1 341 ? -3.846 12.769 8.574 1.00 92.00 341 ARG A N 1
ATOM 2768 C CA . ARG A 1 341 ? -2.405 13.053 8.437 1.00 92.00 341 ARG A CA 1
ATOM 2769 C C . ARG A 1 341 ? -1.634 12.825 9.731 1.00 92.00 341 ARG A C 1
ATOM 2771 O O . ARG A 1 341 ? -0.404 12.862 9.752 1.00 92.00 341 ARG A O 1
ATOM 2778 N N . ASN A 1 342 ? -2.342 12.673 10.845 1.00 91.88 342 ASN A N 1
ATOM 2779 C CA . ASN A 1 342 ? -1.756 12.492 12.165 1.00 91.88 342 ASN A CA 1
ATOM 2780 C C . ASN A 1 342 ? -2.736 11.801 13.127 1.00 91.88 342 ASN A C 1
ATOM 2782 O O . ASN A 1 342 ? -3.923 11.650 12.849 1.00 91.88 342 ASN A O 1
ATOM 2786 N N . GLU A 1 343 ? -2.223 11.406 14.297 1.00 94.31 343 GLU A N 1
ATOM 2787 C CA . GLU A 1 343 ? -2.992 10.700 15.332 1.00 94.31 343 GLU A CA 1
ATOM 2788 C C . GLU A 1 343 ? -4.225 11.487 15.808 1.00 94.31 343 GLU A C 1
ATOM 2790 O O . GLU A 1 343 ? -5.207 10.879 16.229 1.00 94.31 343 GLU A O 1
ATOM 2795 N N . ARG A 1 344 ? -4.186 12.827 15.760 1.00 95.44 344 ARG A N 1
ATOM 2796 C CA . ARG A 1 344 ? -5.303 13.657 16.212 1.00 95.44 344 ARG A CA 1
ATOM 2797 C C . ARG A 1 344 ? -6.448 13.659 15.207 1.00 95.44 344 ARG A C 1
ATOM 2799 O O . ARG A 1 344 ? -7.584 13.456 15.613 1.00 95.44 344 ARG A O 1
ATOM 2806 N N . GLU A 1 345 ? -6.140 13.820 13.928 1.00 96.00 345 GLU A N 1
ATOM 2807 C CA . GLU A 1 345 ? -7.136 13.767 12.850 1.00 96.00 345 GLU A CA 1
ATOM 2808 C C . GLU A 1 345 ? -7.798 12.385 12.774 1.00 96.00 345 GLU A C 1
ATOM 2810 O O . GLU A 1 345 ? -9.018 12.292 12.675 1.00 96.00 345 GLU A O 1
ATOM 2815 N N . LEU A 1 346 ? -7.024 11.307 12.952 1.00 97.44 346 LEU A N 1
ATOM 2816 C CA . LEU A 1 346 ? -7.584 9.957 13.063 1.00 97.44 346 LEU A CA 1
ATOM 2817 C C . LEU A 1 346 ? -8.546 9.820 14.255 1.00 97.44 346 LEU A C 1
ATOM 2819 O O . LEU A 1 346 ? -9.611 9.218 14.131 1.00 97.44 346 LEU A O 1
ATOM 2823 N N . TYR A 1 347 ? -8.176 10.360 15.418 1.00 97.94 347 TYR A N 1
ATOM 2824 C CA . TYR A 1 347 ? -9.047 10.350 16.593 1.00 97.94 347 TYR A CA 1
ATOM 2825 C C . TYR A 1 347 ? -10.348 11.118 16.345 1.00 97.94 347 TYR A C 1
ATOM 2827 O O . TYR A 1 347 ? -11.422 10.606 16.657 1.00 97.94 347 TYR A O 1
ATOM 2835 N N . ASP A 1 348 ? -10.256 12.323 15.778 1.00 97.94 348 ASP A N 1
ATOM 2836 C CA . ASP A 1 348 ? -11.421 13.164 15.509 1.00 97.94 348 ASP A CA 1
ATOM 2837 C C . ASP A 1 348 ? -12.365 12.474 14.494 1.00 97.94 348 ASP A C 1
ATOM 2839 O O . ASP A 1 348 ? -13.579 12.452 14.713 1.00 97.94 348 ASP A O 1
ATOM 2843 N N . PHE A 1 349 ? -11.820 11.789 13.475 1.00 97.81 349 PHE A N 1
ATOM 2844 C CA . PHE A 1 349 ? -12.591 10.919 12.575 1.00 97.81 349 PHE A CA 1
ATOM 2845 C C . PHE A 1 349 ? -13.296 9.787 13.337 1.00 97.81 349 PHE A C 1
ATOM 2847 O O . PHE A 1 349 ? -14.502 9.594 13.217 1.00 97.81 349 PHE A O 1
ATOM 2854 N N . MET A 1 350 ? -12.585 9.049 14.189 1.00 97.69 350 MET A N 1
ATOM 2855 C CA . MET A 1 350 ? -13.196 7.949 14.943 1.00 97.69 350 MET A CA 1
ATOM 2856 C C . MET A 1 350 ? -14.327 8.420 15.868 1.00 97.69 350 MET A C 1
ATOM 2858 O O . MET A 1 350 ? -15.363 7.759 15.948 1.00 97.69 350 MET A O 1
ATOM 2862 N N . VAL A 1 351 ? -14.163 9.569 16.532 1.00 97.62 351 VAL A N 1
ATOM 2863 C CA . VAL A 1 351 ? -15.209 10.175 17.375 1.00 97.62 351 VAL A CA 1
ATOM 2864 C C . VAL A 1 351 ? -16.425 10.576 16.539 1.00 97.62 351 VAL A C 1
ATOM 2866 O O . VAL A 1 351 ? -17.552 10.294 16.947 1.00 97.62 351 VAL A O 1
ATOM 2869 N N . LYS A 1 352 ? -16.218 11.162 15.350 1.00 97.12 352 LYS A N 1
ATOM 2870 C CA . LYS A 1 352 ? -17.296 11.463 14.387 1.00 97.12 352 LYS A CA 1
ATOM 2871 C C . LYS A 1 352 ? -18.117 10.212 14.046 1.00 97.12 352 LYS A C 1
ATOM 2873 O O . LYS A 1 352 ? -19.334 10.307 13.921 1.00 97.12 352 LYS A O 1
ATOM 2878 N N . HIS A 1 353 ? -17.477 9.044 13.975 1.00 96.44 353 HIS A N 1
ATOM 2879 C CA . HIS A 1 353 ? -18.134 7.757 13.715 1.00 96.44 353 HIS A CA 1
ATOM 2880 C C . HIS A 1 353 ? -18.548 6.978 14.980 1.00 96.44 353 HIS A C 1
ATOM 2882 O O . HIS A 1 353 ? -18.884 5.798 14.888 1.00 96.44 353 HIS A O 1
ATOM 2888 N N . GLY A 1 354 ? -18.590 7.631 16.147 1.00 94.94 354 GLY A N 1
ATOM 2889 C CA . GLY A 1 354 ? -19.190 7.077 17.364 1.00 94.94 354 GLY A CA 1
ATOM 2890 C C . GLY A 1 354 ? -18.228 6.372 18.321 1.00 94.94 354 GLY A C 1
ATOM 2891 O O . GLY A 1 354 ? -18.690 5.687 19.233 1.00 94.94 354 GLY A O 1
ATOM 2892 N N . ALA A 1 355 ? -16.913 6.536 18.157 1.00 96.06 355 ALA A N 1
ATOM 2893 C CA . ALA A 1 355 ? -15.945 6.005 19.113 1.00 96.06 355 ALA A CA 1
ATOM 2894 C C . ALA A 1 355 ? -16.086 6.674 20.493 1.00 96.06 355 ALA A C 1
ATOM 2896 O O . ALA A 1 355 ? -15.879 7.879 20.636 1.00 96.06 355 ALA A O 1
ATOM 2897 N N . ASP A 1 356 ? -16.356 5.871 21.524 1.00 94.94 356 ASP A N 1
ATOM 2898 C CA . ASP A 1 356 ? -16.378 6.307 22.925 1.00 94.94 356 ASP A CA 1
ATOM 2899 C C . ASP A 1 356 ? -15.029 6.021 23.602 1.00 94.94 356 ASP A C 1
ATOM 2901 O O . ASP A 1 356 ? -14.812 4.993 24.249 1.00 94.94 356 ASP A O 1
ATOM 2905 N N . VAL A 1 357 ? -14.064 6.915 23.382 1.00 95.50 357 VAL A N 1
ATOM 2906 C CA . VAL A 1 357 ? -12.727 6.829 23.975 1.00 95.50 357 VAL A CA 1
ATOM 2907 C C . VAL A 1 357 ? -12.142 8.226 24.156 1.00 95.50 357 VAL A C 1
ATOM 2909 O O . VAL A 1 357 ? -12.278 9.088 23.298 1.00 95.50 357 VAL A O 1
ATOM 2912 N N . SER A 1 358 ? -11.453 8.474 25.272 1.00 97.62 358 SER A N 1
ATOM 2913 C CA . SER A 1 358 ? -10.729 9.740 25.452 1.00 97.62 358 SER A CA 1
ATOM 2914 C C . SER A 1 358 ? -9.471 9.792 24.580 1.00 97.62 358 SER A C 1
ATOM 2916 O O . SER A 1 358 ? -8.800 8.775 24.403 1.00 97.62 358 SER A O 1
ATOM 2918 N N . TYR A 1 359 ? -9.063 10.982 24.129 1.00 97.69 359 TYR A N 1
ATOM 2919 C CA . TYR A 1 359 ? -7.838 11.143 23.329 1.00 97.69 359 TYR A CA 1
ATOM 2920 C C . TYR A 1 359 ? -6.580 10.559 24.004 1.00 97.69 359 TYR A C 1
ATOM 2922 O O . TYR A 1 359 ? -5.731 9.953 23.351 1.00 97.69 359 TYR A O 1
ATOM 2930 N N . THR A 1 360 ? -6.463 10.680 25.330 1.00 97.62 360 THR A N 1
ATOM 2931 C CA . THR A 1 360 ? -5.339 10.107 26.088 1.00 97.62 360 THR A CA 1
ATOM 2932 C C . THR A 1 360 ? -5.338 8.578 26.038 1.00 97.62 360 THR A C 1
ATOM 2934 O O . THR A 1 360 ? -4.283 7.970 25.841 1.00 97.62 360 THR A O 1
ATOM 2937 N N . ALA A 1 361 ? -6.509 7.952 26.199 1.00 97.44 361 ALA A N 1
ATOM 2938 C CA . ALA A 1 361 ? -6.654 6.501 26.104 1.00 97.44 361 ALA A CA 1
ATOM 2939 C C . ALA A 1 361 ? -6.420 6.012 24.668 1.00 97.44 361 ALA A C 1
ATOM 2941 O O . ALA A 1 361 ? -5.634 5.088 24.473 1.00 97.44 361 ALA A O 1
ATOM 2942 N N . PHE A 1 362 ? -6.996 6.705 23.680 1.00 98.06 362 PHE A N 1
ATOM 2943 C CA . PHE A 1 362 ? -6.769 6.474 22.254 1.00 98.06 362 PHE A CA 1
ATOM 2944 C C . PHE A 1 362 ? -5.275 6.461 21.925 1.00 98.06 362 PHE A C 1
ATOM 2946 O O . PHE A 1 362 ? -4.774 5.504 21.346 1.00 98.06 362 PHE A O 1
ATOM 2953 N N . ARG A 1 363 ? -4.530 7.490 22.346 1.00 97.75 363 ARG A N 1
ATOM 2954 C CA . ARG A 1 363 ? -3.104 7.612 22.021 1.00 97.75 363 ARG A CA 1
ATOM 2955 C C . ARG A 1 363 ? -2.280 6.490 22.643 1.00 97.75 363 ARG A C 1
ATOM 2957 O O . ARG A 1 363 ? -1.330 6.002 22.029 1.00 97.75 363 ARG A O 1
ATOM 2964 N N . LYS A 1 364 ? -2.610 6.088 23.872 1.00 97.94 364 LYS A N 1
ATOM 2965 C CA . LYS A 1 364 ? -1.957 4.949 24.524 1.00 97.94 364 LYS A CA 1
ATOM 2966 C C . LYS A 1 364 ? -2.225 3.663 23.739 1.00 97.94 364 LYS A C 1
ATOM 2968 O O . LYS A 1 364 ? -1.272 2.981 23.369 1.00 97.94 364 LYS A O 1
ATOM 2973 N N . ASP A 1 365 ? -3.491 3.392 23.437 1.00 97.75 365 ASP A N 1
ATOM 2974 C CA . ASP A 1 365 ? -3.919 2.178 22.742 1.00 97.75 365 ASP A CA 1
ATOM 2975 C C . ASP A 1 365 ? -3.363 2.101 21.312 1.00 97.75 365 ASP A C 1
ATOM 2977 O O . ASP A 1 365 ? -2.799 1.085 20.915 1.00 97.75 365 ASP A O 1
ATOM 2981 N N . PHE A 1 366 ? -3.376 3.210 20.567 1.00 97.62 366 PHE A N 1
ATOM 2982 C CA . PHE A 1 366 ? -2.779 3.281 19.233 1.00 97.62 366 PHE A CA 1
ATOM 2983 C C . PHE A 1 366 ? -1.281 2.944 19.260 1.00 97.62 366 PHE A C 1
ATOM 2985 O O . PHE A 1 366 ? -0.788 2.180 18.428 1.00 97.62 366 PHE A O 1
ATOM 2992 N N . ASN A 1 367 ? -0.537 3.443 20.253 1.00 97.69 367 ASN A N 1
ATOM 2993 C CA . ASN A 1 367 ? 0.876 3.093 20.418 1.00 97.69 367 ASN A CA 1
ATOM 2994 C C . ASN A 1 367 ? 1.086 1.623 20.799 1.00 97.69 367 ASN A C 1
ATOM 2996 O O . ASN A 1 367 ? 2.045 1.005 20.328 1.00 97.69 367 ASN A O 1
ATOM 3000 N N . ASP A 1 368 ? 0.214 1.053 21.623 1.00 97.94 368 ASP A N 1
ATOM 3001 C CA . ASP A 1 368 ? 0.285 -0.360 21.993 1.00 97.94 368 ASP A CA 1
ATOM 3002 C C . ASP A 1 368 ? -0.064 -1.270 20.800 1.00 97.94 368 ASP A C 1
ATOM 3004 O O . ASP A 1 368 ? 0.653 -2.242 20.545 1.00 97.94 368 ASP A O 1
ATOM 3008 N N . LYS A 1 369 ? -1.035 -0.887 19.965 1.00 97.69 369 LYS A N 1
ATOM 3009 C CA . LYS A 1 369 ? -1.341 -1.557 18.689 1.00 97.69 369 LYS A CA 1
ATOM 3010 C C . LYS A 1 369 ? -0.202 -1.455 17.683 1.00 97.69 369 LYS A C 1
ATOM 3012 O O . LYS A 1 369 ? 0.151 -2.467 17.085 1.00 97.69 369 LYS A O 1
ATOM 3017 N N . LYS A 1 370 ? 0.469 -0.303 17.556 1.00 97.19 370 LYS A N 1
ATOM 3018 C CA . LYS A 1 370 ? 1.696 -0.191 16.737 1.00 97.19 370 LYS A CA 1
ATOM 3019 C C . LYS A 1 370 ? 2.773 -1.179 17.203 1.00 97.19 370 LYS A C 1
ATOM 3021 O O . LYS A 1 370 ? 3.398 -1.858 16.384 1.00 97.19 370 LYS A O 1
ATOM 3026 N N . LYS A 1 371 ? 2.990 -1.313 18.519 1.00 97.44 371 LYS A N 1
ATOM 3027 C CA . LYS A 1 371 ? 3.929 -2.317 19.059 1.00 97.44 371 LYS A CA 1
ATOM 3028 C C . LYS A 1 371 ? 3.484 -3.738 18.718 1.00 97.44 371 LYS A C 1
ATOM 3030 O O . LYS A 1 371 ? 4.332 -4.539 18.336 1.00 97.44 371 LYS A O 1
ATOM 3035 N N . TYR A 1 372 ? 2.190 -4.033 18.824 1.00 96.62 372 TYR A N 1
ATOM 3036 C CA . TYR A 1 372 ? 1.634 -5.338 18.478 1.00 96.62 372 TYR A CA 1
ATOM 3037 C C . TYR A 1 372 ? 1.822 -5.672 16.994 1.00 96.62 372 TYR A C 1
ATOM 3039 O O . TYR A 1 372 ? 2.450 -6.681 16.681 1.00 96.62 372 TYR A O 1
ATOM 3047 N N . VAL A 1 373 ? 1.397 -4.797 16.078 1.00 95.69 373 VAL A N 1
ATOM 3048 C CA . VAL A 1 373 ? 1.518 -5.005 14.622 1.00 95.69 373 VAL A CA 1
ATOM 3049 C C . VAL A 1 373 ? 2.970 -5.230 14.210 1.00 95.69 373 VAL A C 1
ATOM 3051 O O . VAL A 1 373 ? 3.257 -6.082 13.370 1.00 95.69 373 VAL A O 1
ATOM 3054 N N . LYS A 1 374 ? 3.924 -4.555 14.862 1.00 94.38 374 LYS A N 1
ATOM 3055 C CA . LYS A 1 374 ? 5.357 -4.793 14.640 1.00 94.38 374 LYS A CA 1
ATOM 3056 C C . LYS A 1 374 ? 5.771 -6.252 14.889 1.00 94.38 374 LYS A C 1
ATOM 3058 O O . LYS A 1 374 ? 6.687 -6.730 14.219 1.00 94.38 374 LYS A O 1
ATOM 3063 N N . THR A 1 375 ? 5.122 -6.954 15.822 1.00 93.94 375 THR A N 1
ATOM 3064 C CA . THR A 1 375 ? 5.357 -8.387 16.089 1.00 93.94 375 THR A CA 1
ATOM 3065 C C . THR A 1 375 ? 4.734 -9.303 15.034 1.00 93.94 375 THR A C 1
ATOM 3067 O O . THR A 1 375 ? 5.212 -10.416 14.841 1.00 93.94 375 THR A O 1
ATOM 3070 N N . CYS A 1 376 ? 3.742 -8.817 14.284 1.00 92.25 376 CYS A N 1
ATOM 3071 C CA . CYS A 1 376 ? 3.083 -9.528 13.184 1.00 92.25 376 CYS A CA 1
ATOM 3072 C C . CYS A 1 376 ? 3.878 -9.484 11.865 1.00 92.25 376 CYS A C 1
ATOM 3074 O O . CYS A 1 376 ? 3.329 -9.769 10.797 1.00 92.25 376 CYS A O 1
ATOM 3076 N N . LYS A 1 377 ? 5.156 -9.084 11.908 1.00 90.81 377 LYS A N 1
ATOM 3077 C CA . LYS A 1 377 ? 6.007 -8.994 10.721 1.00 90.81 377 LYS A CA 1
ATOM 3078 C C . LYS A 1 377 ? 6.175 -10.373 10.085 1.00 90.81 377 LYS A C 1
ATOM 3080 O O . LYS A 1 377 ? 6.571 -11.324 10.759 1.00 90.81 377 LYS A O 1
ATOM 3085 N N . VAL A 1 378 ? 5.929 -10.468 8.782 1.00 85.06 378 VAL A N 1
ATOM 3086 C CA . VAL A 1 378 ? 6.125 -11.714 8.035 1.00 85.06 378 VAL A CA 1
ATOM 3087 C C . VAL A 1 378 ? 7.625 -11.998 7.963 1.00 85.06 378 VAL A C 1
ATOM 3089 O O . VAL A 1 378 ? 8.406 -11.216 7.415 1.00 85.06 378 VAL A O 1
ATOM 3092 N N . LEU A 1 379 ? 8.053 -13.106 8.569 1.00 74.38 379 LEU A N 1
ATOM 3093 C CA . LEU A 1 379 ? 9.430 -13.570 8.452 1.00 74.38 379 LEU A CA 1
ATOM 3094 C C . LEU A 1 379 ? 9.620 -14.123 7.040 1.00 74.38 379 LEU A C 1
ATOM 3096 O O . LEU A 1 379 ? 8.879 -15.004 6.613 1.00 74.38 379 LEU A O 1
ATOM 3100 N N . ARG A 1 380 ? 10.613 -13.607 6.309 1.00 60.62 380 ARG A N 1
ATOM 3101 C CA . ARG A 1 380 ? 11.041 -14.239 5.060 1.00 60.62 380 ARG A CA 1
ATOM 3102 C C . ARG A 1 380 ? 11.588 -15.616 5.414 1.00 60.62 380 ARG A C 1
ATOM 3104 O O . ARG A 1 380 ? 12.573 -15.696 6.147 1.00 60.62 380 ARG A O 1
ATOM 3111 N N . GLU A 1 381 ? 10.954 -16.674 4.918 1.00 44.22 381 GLU A N 1
ATOM 3112 C CA . GLU A 1 381 ? 11.578 -17.993 4.922 1.00 44.22 381 GLU A CA 1
ATOM 3113 C C . GLU A 1 381 ? 12.909 -17.862 4.176 1.00 44.22 381 GLU A C 1
ATOM 3115 O O . GLU A 1 381 ? 12.961 -17.354 3.053 1.00 44.22 381 GLU A O 1
ATOM 3120 N N . ALA A 1 382 ? 14.003 -18.204 4.857 1.00 32.78 382 ALA A N 1
ATOM 3121 C CA . ALA A 1 382 ? 15.314 -18.267 4.240 1.00 32.78 382 ALA A CA 1
ATOM 3122 C C . ALA A 1 382 ? 15.265 -19.395 3.203 1.00 32.78 382 ALA A C 1
ATOM 3124 O O . ALA A 1 382 ? 15.219 -20.567 3.576 1.00 32.78 382 ALA A O 1
ATOM 3125 N N . ALA A 1 383 ? 15.175 -19.012 1.929 1.00 29.67 383 ALA A N 1
ATOM 3126 C CA . ALA A 1 383 ? 15.284 -19.916 0.792 1.00 29.67 383 ALA A CA 1
ATOM 3127 C C . ALA A 1 383 ? 16.721 -20.420 0.633 1.00 29.67 383 ALA A C 1
ATOM 3129 O O . ALA A 1 383 ? 17.650 -19.589 0.788 1.00 29.67 383 ALA A O 1
#

Secondary structure (DSSP, 8-state):
--HHHHHHHHHIIIIIS---HHHHHHHHTS-HHHHHHHHHTTT-PPPPHHHHHHHHHHHHHHHHHHHHHHHHHIIIIIS---HHHHHHHTTS-HHHHHHHHHHTT--PPPTTTSS-----HHHHHHHHIIIIIS---HHHHHHHHTS-HHHHHHHHHHTTPPPPPHHHHTT-----HHHHHHHHHHT--HHHHHHHHHHHHHHHHHHHTTTEEETTTEEESSHHHHHHHHHHIIIII-TT---BTTTEEE--TT--SS-EEEEETTEEEEE----S--TT-HHHHHHHHHHHHHTTSHHHHHHHHHHHHHHHHHHHHHHHHHHHHHHHTTTTTT--EEEE-SHHHHHHHHHHTT----HHHHHHHHHHHHHHHHHTBPPPP--